Protein AF-0000000082426359 (afdb_homodimer)

InterPro domains:
  IPR003777 XdhC- CoxI [PF02625] (13-71)
  IPR027051 XdhC Rossmann domain [PF13478] (112-257)
  IPR036291 NAD(P)-binding domain superfamily [SSF51735] (111-225)
  IPR052698 Molybdenum Cofactor Utilization and Processing [PTHR30388] (1-264)

Secondary structure (DSSP, 8-state):
-HHHHHHHHHHHTT--EEEEEEEEEEES-SS-TT-EEEEETTS-EEE-SS-HHHHHHHHHHHHHHHHHT----EEEEEEE-----SSS---S----EEEEEEEEEE-PPPEEEEE--SHHHHHHHHHHHHTT-EEEEE-S-HHHHHHHHHTT-EEE--SSHHHHHHHHHTT--TT-EEEE----HHHHHHHHHHHTTS--SEEEE---HHHHHHHHHHHHHTT--GGGTTTTEESS-S-SS---SHHHHHHHHHHHHHHHHHT----TTHHHHHHHHHTT---/-HHHHHHHHHHHTT--EEEEEEEEEEES-SS-TT-EEEEETTS-EEE-SS-HHHHHHHHHHHHHHHHHT----EEEEEEE-----SSS---S----EEEEEEEEEE-PPPEEEEE--SHHHHHHHHHHHHTT-EEEEE-S-HHHHHHHHHTT-EEE--SSHHHHHHHHHTT--TT-EEEE----HHHHHHHHHHHTTS--SEEEE---HHHHHHHHHHHHHTT--GGGTTTTEESS-S-SS---SHHHHHHHHHHHHHHHHHT----HHHHHHHHHHHTT---

Radius of gyration: 28.31 Å; Cα contacts (8 Å, |Δi|>4): 1130; chains: 2; bounding box: 63×93×72 Å

Solvent-accessible surface area (backbone atoms only — not comparable to full-atom values): 29609 Å² total; per-residue (Å²): 114,67,63,58,52,53,48,50,55,43,15,75,72,63,37,38,34,32,42,36,30,29,71,40,65,39,77,67,45,90,49,57,58,72,33,49,23,35,40,36,73,87,65,51,69,44,73,59,60,56,58,68,84,64,45,48,63,54,52,52,50,51,54,48,27,53,74,59,23,30,55,50,68,46,77,46,76,48,78,43,69,70,79,72,58,89,80,67,75,84,62,82,75,67,64,39,10,31,36,32,32,39,40,39,60,44,72,34,80,31,36,35,40,29,35,16,48,46,67,46,33,48,32,32,39,52,40,33,43,61,56,62,31,44,33,33,34,30,39,55,51,63,69,47,39,47,56,41,41,75,72,73,35,49,69,40,63,34,98,38,57,69,52,17,48,54,60,68,54,56,83,46,33,53,66,22,35,36,38,38,44,54,79,48,69,66,60,39,46,56,49,48,62,55,50,67,73,43,46,40,29,33,36,27,29,75,33,56,72,66,56,38,54,51,51,52,51,50,40,46,74,71,66,53,58,66,78,74,36,61,81,27,57,33,53,40,44,37,50,93,33,70,56,84,46,39,43,47,41,28,44,24,32,53,41,37,52,48,12,46,32,40,58,61,82,76,51,68,77,41,43,45,52,56,48,32,53,68,68,66,48,82,130,114,67,65,58,52,53,49,51,55,43,16,75,72,63,38,39,33,31,43,37,30,30,70,40,68,39,78,66,44,89,50,57,58,72,33,49,24,35,38,36,76,87,66,50,71,42,73,59,58,56,56,68,84,64,45,48,65,53,53,52,50,51,52,50,27,55,73,56,24,31,56,51,67,48,76,46,76,48,80,43,68,71,77,76,59,90,81,68,75,82,61,82,75,66,65,40,10,32,34,31,31,38,40,39,61,44,71,35,79,31,36,37,39,28,34,17,49,46,68,45,31,48,31,33,37,52,41,32,44,60,55,63,32,46,34,32,33,29,40,55,52,64,70,47,39,48,55,41,42,75,73,73,36,49,69,40,64,33,98,38,57,68,53,16,48,55,58,66,52,55,82,46,33,52,66,22,35,37,38,38,43,53,80,47,69,66,60,38,46,55,49,49,62,54,50,67,72,43,46,40,28,33,37,28,30,73,34,57,73,68,56,37,52,52,50,52,52,51,40,46,74,70,66,52,58,65,78,72,36,60,80,26,56,33,53,42,44,38,49,94,34,70,56,84,46,40,43,46,41,29,45,23,32,54,41,36,52,50,12,44,32,40,59,61,81,77,49,66,77,40,43,46,53,55,47,32,53,68,68,68,48,85,129

pLDDT: mean 86.77, std 17.53, range [33.53, 98.88]

Structure (mmCIF, N/CA/C/O backbone):
data_AF-0000000082426359-model_v1
#
loop_
_entity.id
_entity.type
_entity.pdbx_description
1 polymer 'XdhC family protein'
#
loop_
_atom_site.group_PDB
_atom_site.id
_atom_site.type_symbol
_atom_site.label_atom_id
_atom_site.label_alt_id
_atom_site.label_comp_id
_atom_site.label_asym_id
_atom_site.label_entity_id
_atom_site.label_seq_id
_atom_site.pdbx_PDB_ins_code
_atom_site.Cartn_x
_atom_site.Cartn_y
_atom_site.Cartn_z
_atom_site.occupancy
_atom_site.B_iso_or_equiv
_atom_site.auth_seq_id
_atom_site.auth_comp_id
_atom_site.auth_asym_id
_atom_site.auth_atom_id
_atom_site.pdbx_PDB_model_num
ATOM 1 N N . MET A 1 1 ? -16.812 -33.188 -3.207 1 67.69 1 MET A N 1
ATOM 2 C CA . MET A 1 1 ? -16.266 -32.781 -1.914 1 67.69 1 MET A CA 1
ATOM 3 C C . MET A 1 1 ? -14.828 -33.281 -1.744 1 67.69 1 MET A C 1
ATOM 5 O O . MET A 1 1 ? -13.961 -32.531 -1.298 1 67.69 1 MET A O 1
ATOM 9 N N . GLU A 1 2 ? -14.531 -34.469 -2.344 1 85.56 2 GLU A N 1
ATOM 10 C CA . GLU A 1 2 ? -13.227 -35.094 -2.176 1 85.56 2 GLU A CA 1
ATOM 11 C C . GLU A 1 2 ? -12.148 -34.375 -2.969 1 85.56 2 GLU A C 1
ATOM 13 O O . GLU A 1 2 ? -11.039 -34.156 -2.475 1 85.56 2 GLU A O 1
ATOM 18 N N . ILE A 1 3 ? -12.531 -33.875 -4.125 1 91.94 3 ILE A N 1
ATOM 19 C CA . ILE A 1 3 ? -11.508 -33.281 -4.965 1 91.94 3 ILE A CA 1
ATOM 20 C C . ILE A 1 3 ? -11.117 -31.906 -4.387 1 91.94 3 ILE A C 1
ATOM 22 O O . ILE A 1 3 ? -9.969 -31.484 -4.512 1 91.94 3 ILE A O 1
ATOM 26 N N . LEU A 1 4 ? -12.039 -31.297 -3.74 1 91.56 4 LEU A N 1
ATOM 27 C CA . LEU A 1 4 ? -11.75 -30.016 -3.107 1 91.56 4 LEU A CA 1
ATOM 28 C C . LEU A 1 4 ? -10.773 -30.188 -1.946 1 91.56 4 LEU A C 1
ATOM 30 O O . LEU A 1 4 ? -9.844 -29.391 -1.785 1 91.56 4 LEU A O 1
ATOM 34 N N . SER A 1 5 ? -11.008 -31.188 -1.19 1 92.56 5 SER A N 1
ATOM 35 C CA . SER A 1 5 ? -10.125 -31.469 -0.062 1 92.56 5 SER A CA 1
ATOM 36 C C . SER A 1 5 ? -8.703 -31.766 -0.531 1 92.56 5 SER A C 1
ATOM 38 O O . SER A 1 5 ? -7.738 -31.266 0.059 1 92.56 5 SER A O 1
ATOM 40 N N . LYS A 1 6 ? -8.641 -32.531 -1.545 1 93.88 6 LYS A N 1
ATOM 41 C CA . LYS A 1 6 ? -7.34 -32.875 -2.111 1 93.88 6 LYS A CA 1
ATOM 42 C C . LYS A 1 6 ? -6.629 -31.609 -2.617 1 93.88 6 LYS A C 1
ATOM 44 O O . LYS A 1 6 ? -5.434 -31.438 -2.377 1 93.88 6 LYS A O 1
ATOM 49 N N . ALA A 1 7 ? -7.34 -30.797 -3.328 1 94.56 7 ALA A N 1
ATOM 50 C CA . ALA A 1 7 ? -6.77 -29.562 -3.857 1 94.56 7 ALA A CA 1
ATOM 51 C C . ALA A 1 7 ? -6.293 -28.641 -2.73 1 94.56 7 ALA A C 1
ATOM 53 O O . ALA A 1 7 ? -5.207 -28.078 -2.805 1 94.56 7 ALA A O 1
ATOM 54 N N . LEU A 1 8 ? -7.043 -28.547 -1.673 1 93.81 8 LEU A N 1
ATOM 55 C CA . LEU A 1 8 ? -6.711 -27.688 -0.547 1 93.81 8 LEU A CA 1
ATOM 56 C C . LEU A 1 8 ? -5.445 -28.156 0.155 1 93.81 8 LEU A C 1
ATOM 58 O O . LEU A 1 8 ? -4.621 -27.359 0.583 1 93.81 8 LEU A O 1
ATOM 62 N N . ASP A 1 9 ? -5.332 -29.469 0.289 1 94.38 9 ASP A N 1
ATOM 63 C CA . ASP A 1 9 ? -4.129 -30.047 0.878 1 94.38 9 ASP A CA 1
ATOM 64 C C . ASP A 1 9 ? -2.887 -29.656 0.077 1 94.38 9 ASP A C 1
ATOM 66 O O . ASP A 1 9 ? -1.86 -29.297 0.651 1 94.38 9 ASP A O 1
ATOM 70 N N . ARG A 1 10 ? -3.039 -29.75 -1.199 1 95.94 10 ARG A N 1
ATOM 71 C CA . ARG A 1 10 ? -1.912 -29.438 -2.074 1 95.94 10 ARG A CA 1
ATOM 72 C C . ARG A 1 10 ? -1.602 -27.953 -2.062 1 95.94 10 ARG A C 1
ATOM 74 O O . ARG A 1 10 ? -0.438 -27.547 -2.135 1 95.94 10 ARG A O 1
ATOM 81 N N . VAL A 1 11 ? -2.629 -27.125 -2.008 1 96.19 11 VAL A N 1
ATOM 82 C CA . VAL A 1 11 ? -2.424 -25.688 -1.878 1 96.19 11 VAL A CA 1
ATOM 83 C C . VAL A 1 11 ? -1.677 -25.375 -0.58 1 96.19 11 VAL A C 1
ATOM 85 O O . VAL A 1 11 ? -0.768 -24.547 -0.558 1 96.19 11 VAL A O 1
ATOM 88 N N . GLY A 1 12 ? -2.008 -26.062 0.453 1 93.81 12 GLY A N 1
ATOM 89 C CA . GLY A 1 12 ? -1.321 -25.906 1.727 1 93.81 12 GLY A CA 1
ATOM 90 C C . GLY A 1 12 ? 0.157 -26.25 1.648 1 93.81 12 GLY A C 1
ATOM 91 O O . GLY A 1 12 ? 0.945 -25.797 2.482 1 93.81 12 GLY A O 1
ATOM 92 N N . LYS A 1 13 ? 0.462 -27.047 0.613 1 93.56 13 LYS A N 1
ATOM 93 C CA . LYS A 1 13 ? 1.85 -27.453 0.421 1 93.56 13 LYS A CA 1
ATOM 94 C C . LYS A 1 13 ? 2.555 -26.562 -0.595 1 93.56 13 LYS A C 1
ATOM 96 O O . LYS A 1 13 ? 3.658 -26.875 -1.045 1 93.56 13 LYS A O 1
ATOM 101 N N . GLY A 1 14 ? 1.872 -25.547 -1.047 1 94.06 14 GLY A N 1
ATOM 102 C CA . GLY A 1 14 ? 2.549 -24.531 -1.842 1 94.06 14 GLY A CA 1
ATOM 103 C C . GLY A 1 14 ? 2.109 -24.516 -3.293 1 94.06 14 GLY A C 1
ATOM 104 O O . GLY A 1 14 ? 2.57 -23.688 -4.082 1 94.06 14 GLY A O 1
ATOM 105 N N . GLU A 1 15 ? 1.23 -25.438 -3.662 1 96 15 GLU A N 1
ATOM 106 C CA . GLU A 1 15 ? 0.75 -25.453 -5.043 1 96 15 GLU A CA 1
ATOM 107 C C . GLU A 1 15 ? -0.417 -24.5 -5.238 1 96 15 GLU A C 1
ATOM 109 O O . GLU A 1 15 ? -1.03 -24.047 -4.266 1 96 15 GLU A O 1
ATOM 114 N N . ILE A 1 16 ? -0.64 -24.156 -6.477 1 97.75 16 ILE A N 1
ATOM 115 C CA . ILE A 1 16 ? -1.779 -23.312 -6.828 1 97.75 16 ILE A CA 1
ATOM 116 C C . ILE A 1 16 ? -2.871 -24.172 -7.469 1 97.75 16 ILE A C 1
ATOM 118 O O . ILE A 1 16 ? -2.578 -25.062 -8.273 1 97.75 16 ILE A O 1
ATOM 122 N N . ALA A 1 17 ? -4.09 -23.922 -7.059 1 97.5 17 ALA A N 1
ATOM 123 C CA . ALA A 1 17 ? -5.238 -24.594 -7.672 1 97.5 17 ALA A CA 1
ATOM 124 C C . ALA A 1 17 ? -6.203 -23.562 -8.273 1 97.5 17 ALA A C 1
ATOM 126 O O . ALA A 1 17 ? -6.379 -22.469 -7.723 1 97.5 17 ALA A O 1
ATOM 127 N N . ALA A 1 18 ? -6.781 -23.922 -9.367 1 97.5 18 ALA A N 1
ATOM 128 C CA . ALA A 1 18 ? -7.859 -23.125 -9.953 1 97.5 18 ALA A CA 1
ATOM 129 C C . ALA A 1 18 ? -9.188 -23.875 -9.898 1 97.5 18 ALA A C 1
ATOM 131 O O . ALA A 1 18 ? -9.289 -25 -10.414 1 97.5 18 ALA A O 1
ATOM 132 N N . LEU A 1 19 ? -10.148 -23.297 -9.242 1 94.88 19 LEU A N 1
ATOM 133 C CA . LEU A 1 19 ? -11.516 -23.797 -9.273 1 94.88 19 LEU A CA 1
ATOM 134 C C . LEU A 1 19 ? -12.25 -23.312 -10.523 1 94.88 19 LEU A C 1
ATOM 136 O O . LEU A 1 19 ? -12.375 -22.109 -10.75 1 94.88 19 LEU A O 1
ATOM 140 N N . CYS A 1 20 ? -12.664 -24.203 -11.32 1 94.69 20 CYS A N 1
ATOM 141 C CA . CYS A 1 20 ? -13.453 -23.922 -12.516 1 94.69 20 CYS A CA 1
ATOM 142 C C . CYS A 1 20 ? -14.891 -24.375 -12.344 1 94.69 20 CYS A C 1
ATOM 144 O O . CYS A 1 20 ? -15.18 -25.578 -12.406 1 94.69 20 CYS A O 1
ATOM 146 N N . ILE A 1 21 ? -15.781 -23.438 -12.172 1 92.69 21 ILE A N 1
ATOM 147 C CA . ILE A 1 21 ? -17.156 -23.719 -11.805 1 92.69 21 ILE A CA 1
ATOM 148 C C . ILE A 1 21 ? -18.109 -23.25 -12.906 1 92.69 21 ILE A C 1
ATOM 150 O O . ILE A 1 21 ? -18.047 -22.094 -13.336 1 92.69 21 ILE A O 1
ATOM 154 N N . VAL A 1 22 ? -18.953 -24.141 -13.391 1 89.94 22 VAL A N 1
ATOM 155 C CA . VAL A 1 22 ? -20.016 -23.719 -14.305 1 89.94 22 VAL A CA 1
ATOM 156 C C . VAL A 1 22 ? -21.047 -22.875 -13.539 1 89.94 22 VAL A C 1
ATOM 158 O O . VAL A 1 22 ? -21.641 -23.359 -12.578 1 89.94 22 VAL A O 1
ATOM 161 N N . ILE A 1 23 ? -21.25 -21.641 -13.984 1 91.19 23 ILE A N 1
ATOM 162 C CA . ILE A 1 23 ? -22.125 -20.766 -13.203 1 91.19 23 ILE A CA 1
ATOM 163 C C . ILE A 1 23 ? -23.391 -20.469 -13.984 1 91.19 23 ILE A C 1
ATOM 165 O O . ILE A 1 23 ? -24.375 -19.984 -13.422 1 91.19 23 ILE A O 1
ATOM 169 N N . ASP A 1 24 ? -23.344 -20.656 -15.273 1 87.75 24 ASP A N 1
ATOM 170 C CA . ASP A 1 24 ? -24.5 -20.406 -16.125 1 87.75 24 ASP A CA 1
ATOM 171 C C . ASP A 1 24 ? -24.516 -21.344 -17.328 1 87.75 24 ASP A C 1
ATOM 173 O O . ASP A 1 24 ? -23.469 -21.812 -17.766 1 87.75 24 ASP A O 1
ATOM 177 N N . LYS A 1 25 ? -25.766 -21.656 -17.812 1 87.38 25 LYS A N 1
ATOM 178 C CA . LYS A 1 25 ? -25.953 -22.547 -18.953 1 87.38 25 LYS A CA 1
ATOM 179 C C . LYS A 1 25 ? -27.156 -22.094 -19.797 1 87.38 25 LYS A C 1
ATOM 181 O O . LYS A 1 25 ? -28.188 -21.734 -19.266 1 87.38 25 LYS A O 1
ATOM 186 N N . VAL A 1 26 ? -26.859 -22.016 -21 1 83.94 26 VAL A N 1
ATOM 187 C CA . VAL A 1 26 ? -27.938 -21.75 -21.938 1 83.94 26 VAL A CA 1
ATOM 188 C C . VAL A 1 26 ? -28.016 -22.875 -22.969 1 83.94 26 VAL A C 1
ATOM 190 O O . VAL A 1 26 ? -26.984 -23.297 -23.516 1 83.94 26 VAL A O 1
ATOM 193 N N . GLY A 1 27 ? -29.219 -23.375 -23.297 1 83.31 27 GLY A N 1
ATOM 194 C CA . GLY A 1 27 ? -29.406 -24.406 -24.312 1 83.31 27 GLY A CA 1
ATOM 195 C C . GLY A 1 27 ? -28.922 -25.781 -23.859 1 83.31 27 GLY A C 1
ATOM 196 O O . GLY A 1 27 ? -29.078 -26.156 -22.703 1 83.31 27 GLY A O 1
ATOM 197 N N . SER A 1 28 ? -28.391 -26.656 -24.844 1 76.81 28 SER A N 1
ATOM 198 C CA . SER A 1 28 ? -28.078 -28.062 -24.578 1 76.81 28 SER A CA 1
ATOM 199 C C . SER A 1 28 ? -26.625 -28.219 -24.141 1 76.81 28 SER A C 1
ATOM 201 O O . SER A 1 28 ? -25.922 -29.125 -24.609 1 76.81 28 SER A O 1
ATOM 203 N N . ALA A 1 29 ? -26.172 -27.5 -23.172 1 70.88 29 ALA A N 1
ATOM 204 C CA . ALA A 1 29 ? -24.797 -27.656 -22.703 1 70.88 29 ALA A CA 1
ATOM 205 C C . ALA A 1 29 ? -24.656 -28.875 -21.812 1 70.88 29 ALA A C 1
ATOM 207 O O . ALA A 1 29 ? -25.609 -29.266 -21.109 1 70.88 29 ALA A O 1
ATOM 208 N N . PRO A 1 30 ? -23.5 -29.484 -21.875 1 74.62 30 PRO A N 1
ATOM 209 C CA . PRO A 1 30 ? -23.297 -30.828 -21.312 1 74.62 30 PRO A CA 1
ATOM 210 C C . PRO A 1 30 ? -23.453 -30.859 -19.797 1 74.62 30 PRO A C 1
ATOM 212 O O . PRO A 1 30 ? -23.766 -31.922 -19.234 1 74.62 30 PRO A O 1
ATOM 215 N N . ARG A 1 31 ? -23.125 -29.812 -19.062 1 81.88 31 ARG A N 1
ATOM 216 C CA . ARG A 1 31 ? -23.141 -29.859 -17.594 1 81.88 31 ARG A CA 1
ATOM 217 C C . ARG A 1 31 ? -23.938 -28.688 -17.031 1 81.88 31 ARG A C 1
ATOM 219 O O . ARG A 1 31 ? -24.062 -27.641 -17.672 1 81.88 31 ARG A O 1
ATOM 226 N N . ASP A 1 32 ? -24.391 -28.938 -15.844 1 86.38 32 ASP A N 1
ATOM 227 C CA . ASP A 1 32 ? -25.25 -27.938 -15.195 1 86.38 32 ASP A CA 1
ATOM 228 C C . ASP A 1 32 ? -24.438 -27 -14.32 1 86.38 32 ASP A C 1
ATOM 230 O O . ASP A 1 32 ? -23.328 -27.344 -13.883 1 86.38 32 ASP A O 1
ATOM 234 N N . PRO A 1 33 ? -25.016 -25.812 -14.117 1 88.25 33 PRO A N 1
ATOM 235 C CA . PRO A 1 33 ? -24.391 -24.922 -13.141 1 88.25 33 PRO A CA 1
ATOM 236 C C . PRO A 1 33 ? -24.109 -25.609 -11.812 1 88.25 33 PRO A C 1
ATOM 238 O O . PRO A 1 33 ? -24.922 -26.406 -11.336 1 88.25 33 PRO A O 1
ATOM 241 N N . GLY A 1 34 ? -22.953 -25.359 -11.25 1 88.94 34 GLY A N 1
ATOM 242 C CA . GLY A 1 34 ? -22.531 -26 -10.016 1 88.94 34 GLY A CA 1
ATOM 243 C C . GLY A 1 34 ? -21.469 -27.062 -10.242 1 88.94 34 GLY A C 1
ATOM 244 O O . GLY A 1 34 ? -20.781 -27.484 -9.297 1 88.94 34 GLY A O 1
ATOM 245 N N . SER A 1 35 ? -21.422 -27.547 -11.508 1 90.06 35 SER A N 1
ATOM 246 C CA . SER A 1 35 ? -20.359 -28.5 -11.82 1 90.06 35 SER A CA 1
ATOM 247 C C . SER A 1 35 ? -18.984 -27.875 -11.609 1 90.06 35 SER A C 1
ATOM 249 O O . SER A 1 35 ? -18.781 -26.688 -11.875 1 90.06 35 SER A O 1
ATOM 251 N N . LEU A 1 36 ? -18 -28.75 -11.125 1 92.38 36 LEU A N 1
ATOM 252 C CA . LEU A 1 36 ? -16.703 -28.234 -10.695 1 92.38 36 LEU A CA 1
ATOM 253 C C . LEU A 1 36 ? -15.57 -29.078 -11.281 1 92.38 36 LEU A C 1
ATOM 255 O O . LEU A 1 36 ? -15.633 -30.312 -11.281 1 92.38 36 LEU A O 1
ATOM 259 N N . MET A 1 37 ? -14.625 -28.375 -11.867 1 94.81 37 MET A N 1
ATOM 260 C CA . MET A 1 37 ? -13.312 -28.906 -12.234 1 94.81 37 MET A CA 1
ATOM 261 C C . MET A 1 37 ? -12.195 -28.125 -11.57 1 94.81 37 MET A C 1
ATOM 263 O O . MET A 1 37 ? -12.289 -26.891 -11.43 1 94.81 37 MET A O 1
ATOM 267 N N . ILE A 1 38 ? -11.172 -28.844 -11.117 1 96.56 38 ILE A N 1
ATOM 268 C CA . ILE A 1 38 ? -10.008 -28.188 -10.516 1 96.56 38 ILE A CA 1
ATOM 269 C C . ILE A 1 38 ? -8.789 -28.406 -11.406 1 96.56 38 ILE A C 1
ATOM 271 O O . ILE A 1 38 ? -8.539 -29.516 -11.883 1 96.56 38 ILE A O 1
ATOM 275 N N . VAL A 1 39 ? -8.141 -27.375 -11.742 1 97.5 39 VAL A N 1
ATOM 276 C CA . VAL A 1 39 ? -6.875 -27.438 -12.461 1 97.5 39 VAL A CA 1
ATOM 277 C C . VAL A 1 39 ? -5.73 -27.031 -11.539 1 97.5 39 VAL A C 1
ATOM 279 O O . VAL A 1 39 ? -5.723 -25.922 -11 1 97.5 39 VAL A O 1
ATOM 282 N N . MET A 1 40 ? -4.773 -27.875 -11.328 1 97.38 40 MET A N 1
ATOM 283 C CA . MET A 1 40 ? -3.611 -27.594 -10.492 1 97.38 40 MET A CA 1
ATOM 284 C C . MET A 1 40 ? -2.529 -26.859 -11.281 1 97.38 40 MET A C 1
ATOM 286 O O . MET A 1 40 ? -2.564 -26.844 -12.516 1 97.38 40 MET A O 1
ATOM 290 N N . SER A 1 41 ? -1.558 -26.328 -10.539 1 96.25 41 SER A N 1
ATOM 291 C CA . SER A 1 41 ? -0.511 -25.531 -11.164 1 96.25 41 SER A CA 1
ATOM 292 C C . SER A 1 41 ? 0.369 -26.375 -12.07 1 96.25 41 SER A C 1
ATOM 294 O O . SER A 1 41 ? 1.028 -25.844 -12.969 1 96.25 41 SER A O 1
ATOM 296 N N . ASN A 1 42 ? 0.383 -27.719 -11.914 1 94.44 42 ASN A N 1
ATOM 297 C CA . ASN A 1 42 ? 1.167 -28.594 -12.781 1 94.44 42 ASN A CA 1
ATOM 298 C C . ASN A 1 42 ? 0.36 -29.047 -13.992 1 94.44 42 ASN A C 1
ATOM 300 O O . ASN A 1 42 ? 0.836 -29.859 -14.789 1 94.44 42 ASN A O 1
ATOM 304 N N . GLY A 1 43 ? -0.886 -28.609 -14.062 1 94.25 43 GLY A N 1
ATOM 305 C CA . GLY A 1 43 ? -1.726 -28.953 -15.195 1 94.25 43 GLY A CA 1
ATOM 306 C C . GLY A 1 43 ? -2.664 -30.109 -14.922 1 94.25 43 GLY A C 1
ATOM 307 O O . GLY A 1 43 ? -3.555 -30.406 -15.719 1 94.25 43 GLY A O 1
ATOM 308 N N . GLU A 1 44 ? -2.451 -30.766 -13.828 1 95.75 44 GLU A N 1
ATOM 309 C CA . GLU A 1 44 ? -3.326 -31.875 -13.453 1 95.75 44 GLU A CA 1
ATOM 310 C C . GLU A 1 44 ? -4.766 -31.406 -13.273 1 95.75 44 GLU A C 1
ATOM 312 O O . GLU A 1 44 ? -5.008 -30.344 -12.695 1 95.75 44 GLU A O 1
ATOM 317 N N . LYS A 1 45 ? -5.688 -32.188 -13.773 1 95.75 45 LYS A N 1
ATOM 318 C CA . LYS A 1 45 ? -7.113 -31.906 -13.641 1 95.75 45 LYS A CA 1
ATOM 319 C C . LYS A 1 45 ? -7.789 -32.875 -12.68 1 95.75 45 LYS A C 1
ATOM 321 O O . LYS A 1 45 ? -7.477 -34.062 -12.672 1 95.75 45 LYS A O 1
ATOM 326 N N . MET A 1 46 ? -8.586 -32.375 -11.891 1 95.31 46 MET A N 1
ATOM 327 C CA . MET A 1 46 ? -9.461 -33.156 -11.039 1 95.31 46 MET A CA 1
ATOM 328 C C . MET A 1 46 ? -10.922 -32.781 -11.258 1 95.31 46 MET A C 1
ATOM 330 O O . MET A 1 46 ? -11.281 -31.609 -11.18 1 95.31 46 MET A O 1
ATOM 334 N N . GLY A 1 47 ? -11.703 -33.781 -11.453 1 92.75 47 GLY A N 1
ATOM 335 C CA . GLY A 1 47 ? -13.094 -33.531 -11.797 1 92.75 47 GLY A CA 1
ATOM 336 C C . GLY A 1 47 ? -13.273 -33.125 -13.25 1 92.75 47 GLY A C 1
ATOM 337 O O . GLY A 1 47 ? -12.305 -33.062 -14.008 1 92.75 47 GLY A O 1
ATOM 338 N N . SER A 1 48 ? -14.617 -33.031 -13.656 1 92.38 48 SER A N 1
ATOM 339 C CA . SER A 1 48 ? -14.93 -32.719 -15.039 1 92.38 48 SER A CA 1
ATOM 340 C C . SER A 1 48 ? -16.203 -31.875 -15.148 1 92.38 48 SER A C 1
ATOM 342 O O . SER A 1 48 ? -17.141 -32.062 -14.375 1 92.38 48 SER A O 1
ATOM 344 N N . ILE A 1 49 ? -16.094 -30.953 -16.031 1 89.69 49 ILE A N 1
ATOM 345 C CA . ILE A 1 49 ? -17.297 -30.141 -16.266 1 89.69 49 ILE A CA 1
ATOM 346 C C . ILE A 1 49 ? -17.766 -30.312 -17.719 1 89.69 49 ILE A C 1
ATOM 348 O O . ILE A 1 49 ? -18.594 -29.547 -18.203 1 89.69 49 ILE A O 1
ATOM 352 N N . GLY A 1 50 ? -17.094 -31.219 -18.328 1 83.75 50 GLY A N 1
ATOM 353 C CA . GLY A 1 50 ? -17.406 -31.531 -19.719 1 83.75 50 GLY A CA 1
ATOM 354 C C . GLY A 1 50 ? -16.312 -32.312 -20.406 1 83.75 50 GLY A C 1
ATOM 355 O O . GLY A 1 50 ? -15.398 -32.844 -19.75 1 83.75 50 GLY A O 1
ATOM 356 N N . GLY A 1 51 ? -16.469 -32.625 -21.75 1 82.12 51 GLY A N 1
ATOM 357 C CA . GLY A 1 51 ? -15.461 -33.344 -22.531 1 82.12 51 GLY A CA 1
ATOM 358 C C . GLY A 1 51 ? -14.266 -32.469 -22.875 1 82.12 51 GLY A C 1
ATOM 359 O O . GLY A 1 51 ? -14.195 -31.297 -22.469 1 82.12 51 GLY A O 1
ATOM 360 N N . TYR A 1 52 ? -13.25 -33.031 -23.422 1 78.94 52 TYR A N 1
ATOM 361 C CA . TYR A 1 52 ? -11.953 -32.406 -23.734 1 78.94 52 TYR A CA 1
ATOM 362 C C . TYR A 1 52 ? -12.133 -31.094 -24.453 1 78.94 52 TYR A C 1
ATOM 364 O O . TYR A 1 52 ? -11.508 -30.094 -24.094 1 78.94 52 TYR A O 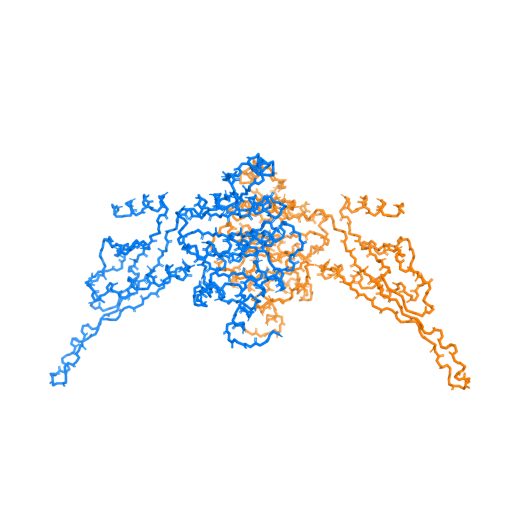1
ATOM 372 N N . GLU A 1 53 ? -13.016 -31 -25.406 1 82.31 53 GLU A N 1
ATOM 373 C CA . GLU A 1 53 ? -13.211 -29.797 -26.219 1 82.31 53 GLU A CA 1
ATOM 374 C C . GLU A 1 53 ? -13.703 -28.625 -25.359 1 82.31 53 GLU A C 1
ATOM 376 O O . GLU A 1 53 ? -13.375 -27.469 -25.641 1 82.31 53 GLU A O 1
ATOM 381 N N . THR A 1 54 ? -14.43 -28.969 -24.375 1 84.75 54 THR A N 1
ATOM 382 C CA . THR A 1 54 ? -14.992 -27.969 -23.469 1 84.75 54 THR A CA 1
ATOM 383 C C . THR A 1 54 ? -13.938 -27.5 -22.453 1 84.75 54 THR A C 1
ATOM 385 O O . THR A 1 54 ? -13.867 -26.312 -22.141 1 84.75 54 THR A O 1
ATOM 388 N N . GLU A 1 55 ? -13.078 -28.406 -22.031 1 93.06 55 GLU A N 1
ATOM 389 C CA . GLU A 1 55 ? -12.211 -28.156 -20.875 1 93.06 55 GLU A CA 1
ATOM 390 C C . GLU A 1 55 ? -10.875 -27.578 -21.312 1 93.06 55 GLU A C 1
ATOM 392 O O . GLU A 1 55 ? -10.242 -26.812 -20.578 1 93.06 55 GLU A O 1
ATOM 397 N N . GLU A 1 56 ? -10.469 -27.797 -22.547 1 93.25 56 GLU A N 1
ATOM 398 C CA . GLU A 1 56 ? -9.148 -27.391 -23.031 1 93.25 56 GLU A CA 1
ATOM 399 C C . GLU A 1 56 ? -8.984 -25.875 -22.969 1 93.25 56 GLU A C 1
ATOM 401 O O . GLU A 1 56 ? -7.996 -25.375 -22.422 1 93.25 56 GLU A O 1
ATOM 406 N N . PRO A 1 57 ? -9.984 -25.125 -23.469 1 93.44 57 PRO A N 1
ATOM 407 C CA . PRO A 1 57 ? -9.836 -23.672 -23.391 1 93.44 57 PRO A CA 1
ATOM 408 C C . PRO A 1 57 ? -9.742 -23.172 -21.938 1 93.44 57 PRO A C 1
ATOM 410 O O . PRO A 1 57 ? -9.062 -22.172 -21.672 1 93.44 57 PRO A O 1
ATOM 413 N N . ILE A 1 58 ? -10.359 -23.812 -21.062 1 94.06 58 ILE A N 1
ATOM 414 C CA . ILE A 1 58 ? -10.367 -23.422 -19.656 1 94.06 58 ILE A CA 1
ATOM 415 C C . ILE A 1 58 ? -9 -23.703 -19.047 1 94.06 58 ILE A C 1
ATOM 417 O O . ILE A 1 58 ? -8.422 -22.844 -18.359 1 94.06 58 ILE A O 1
ATOM 421 N N . VAL A 1 59 ? -8.5 -24.875 -19.312 1 96.38 59 VAL A N 1
ATOM 422 C CA . VAL A 1 59 ? -7.18 -25.25 -18.812 1 96.38 59 VAL A CA 1
ATOM 423 C C . VAL A 1 59 ? -6.125 -24.297 -19.359 1 96.38 59 VAL A C 1
ATOM 425 O O . VAL A 1 59 ? -5.254 -23.828 -18.625 1 96.38 59 VAL A O 1
ATOM 428 N N . ASN A 1 60 ? -6.262 -23.969 -20.625 1 96 60 ASN A N 1
ATOM 429 C CA . ASN A 1 60 ? -5.324 -23.031 -21.234 1 96 60 ASN A CA 1
ATOM 430 C C . ASN A 1 60 ? -5.383 -21.656 -20.562 1 96 60 ASN A C 1
ATOM 432 O O . ASN A 1 60 ? -4.344 -21.031 -20.344 1 96 60 ASN A O 1
ATOM 436 N N . ALA A 1 61 ? -6.531 -21.25 -20.234 1 95.12 61 ALA A N 1
ATOM 437 C CA . ALA A 1 61 ? -6.699 -19.969 -19.562 1 95.12 61 ALA A CA 1
ATOM 438 C C . ALA A 1 61 ? -6.047 -19.984 -18.188 1 95.12 61 ALA A C 1
ATOM 440 O O . ALA A 1 61 ? -5.406 -19.016 -17.781 1 95.12 61 ALA A O 1
ATOM 441 N N . VAL A 1 62 ? -6.203 -21.062 -17.5 1 96.62 62 VAL A N 1
ATOM 442 C CA . VAL A 1 62 ? -5.617 -21.219 -16.172 1 96.62 62 VAL A CA 1
ATOM 443 C C . VAL A 1 62 ? -4.094 -21.188 -16.281 1 96.62 62 VAL A C 1
ATOM 445 O O . VAL A 1 62 ? -3.434 -20.453 -15.531 1 96.62 62 VAL A O 1
ATOM 448 N N . MET A 1 63 ? -3.598 -21.922 -17.219 1 96.31 63 MET A N 1
ATOM 449 C CA . MET A 1 63 ? -2.148 -22 -17.375 1 96.31 63 MET A CA 1
ATOM 450 C C . MET A 1 63 ? -1.571 -20.641 -17.781 1 96.31 63 MET A C 1
ATOM 452 O O . MET A 1 63 ? -0.473 -20.281 -17.359 1 96.31 63 MET A O 1
ATOM 456 N N . ASP A 1 64 ? -2.316 -19.922 -18.578 1 94.56 64 ASP A N 1
ATOM 457 C CA . ASP A 1 64 ? -1.891 -18.578 -18.969 1 94.56 64 ASP A CA 1
ATOM 458 C C . ASP A 1 64 ? -1.805 -17.656 -17.75 1 94.56 64 ASP A C 1
ATOM 460 O O . ASP A 1 64 ? -0.851 -16.891 -17.625 1 94.56 64 ASP A O 1
ATOM 464 N N . SER A 1 65 ? -2.795 -17.719 -16.906 1 94.5 65 SER A N 1
ATOM 465 C CA . SER A 1 65 ? -2.783 -16.922 -15.68 1 94.5 65 SER A CA 1
ATOM 466 C C . SER A 1 65 ? -1.585 -17.281 -14.797 1 94.5 65 SER A C 1
ATOM 468 O O . SER A 1 65 ? -0.948 -16.391 -14.227 1 94.5 65 SER A O 1
ATOM 470 N N . LEU A 1 66 ? -1.287 -18.547 -14.742 1 94.81 66 LEU A N 1
ATOM 471 C CA . LEU A 1 66 ? -0.155 -19.016 -13.953 1 94.81 66 LEU A CA 1
ATOM 472 C C . LEU A 1 66 ? 1.159 -18.484 -14.508 1 94.81 66 LEU A C 1
ATOM 474 O O . LEU A 1 66 ? 2.023 -18.047 -13.742 1 94.81 66 LEU A O 1
ATOM 478 N N . ARG A 1 67 ? 1.22 -18.484 -15.781 1 92 67 ARG A N 1
ATOM 479 C CA . ARG A 1 67 ? 2.424 -17.984 -16.438 1 92 67 ARG A CA 1
ATOM 480 C C . ARG A 1 67 ? 2.605 -16.484 -16.188 1 92 67 ARG A C 1
ATOM 482 O O . ARG A 1 67 ? 3.727 -16.016 -15.984 1 92 67 ARG A O 1
ATOM 489 N N . ARG A 1 68 ? 1.539 -15.812 -16.141 1 90.69 68 ARG A N 1
ATOM 490 C CA . ARG A 1 68 ? 1.587 -14.359 -16 1 90.69 68 ARG A CA 1
ATOM 491 C C . ARG A 1 68 ? 1.645 -13.961 -14.531 1 90.69 68 ARG A C 1
ATOM 493 O O . ARG A 1 68 ? 1.944 -12.812 -14.211 1 90.69 68 ARG A O 1
ATOM 500 N N . GLY A 1 69 ? 1.37 -14.867 -13.711 1 93.06 69 GLY A N 1
ATOM 501 C CA . GLY A 1 69 ? 1.304 -14.547 -12.297 1 93.06 69 GLY A CA 1
ATOM 502 C C . GLY A 1 69 ? 0.129 -13.656 -11.945 1 93.06 69 GLY A C 1
ATOM 503 O O . GLY A 1 69 ? 0.25 -12.766 -11.094 1 93.06 69 GLY A O 1
ATOM 504 N N . GLU A 1 70 ? -0.989 -13.797 -12.617 1 92.81 70 GLU A N 1
ATOM 505 C CA . GLU A 1 70 ? -2.213 -13.031 -12.398 1 92.81 70 GLU A CA 1
ATOM 506 C C . GLU A 1 70 ? -3.363 -13.938 -11.977 1 92.81 70 GLU A C 1
ATOM 508 O O . GLU A 1 70 ? -3.734 -14.859 -12.703 1 92.81 70 GLU A O 1
ATOM 513 N N . TYR A 1 71 ? -4 -13.625 -10.852 1 95 71 TYR A N 1
ATOM 514 C CA . TYR A 1 71 ? -4.859 -14.633 -10.234 1 95 71 TYR A CA 1
ATOM 515 C C . TYR A 1 71 ? -6.23 -14.055 -9.906 1 95 71 TYR A C 1
ATOM 517 O O . TYR A 1 71 ? -6.957 -14.602 -9.078 1 95 71 TYR A O 1
ATOM 525 N N . ALA A 1 72 ? -6.566 -12.914 -10.508 1 91.38 72 ALA A N 1
ATOM 526 C CA . ALA A 1 72 ? -7.926 -12.398 -10.352 1 91.38 72 ALA A CA 1
ATOM 527 C C . ALA A 1 72 ? -8.953 -13.375 -10.922 1 91.38 72 ALA A C 1
ATOM 529 O O . ALA A 1 72 ? -8.711 -14 -11.953 1 91.38 72 ALA A O 1
ATOM 530 N N . PRO A 1 73 ? -10.078 -13.5 -10.258 1 91.56 73 PRO A N 1
ATOM 531 C CA . PRO A 1 73 ? -11.125 -14.344 -10.836 1 91.56 73 PRO A CA 1
ATOM 532 C C . PRO A 1 73 ? -11.555 -13.883 -12.234 1 91.56 73 PRO A C 1
ATOM 534 O O . PRO A 1 73 ? -11.555 -12.68 -12.516 1 91.56 73 PRO A O 1
ATOM 537 N N . ARG A 1 74 ? -11.93 -14.859 -13.023 1 90.56 74 ARG A N 1
ATOM 538 C CA . ARG A 1 74 ? -12.367 -14.5 -14.367 1 90.56 74 ARG A CA 1
ATOM 539 C C . ARG A 1 74 ? -13.469 -15.438 -14.852 1 90.56 74 ARG A C 1
ATOM 541 O O . ARG A 1 74 ? -13.57 -16.578 -14.391 1 90.56 74 ARG A O 1
ATOM 548 N N . ARG A 1 75 ? -14.242 -14.914 -15.789 1 91.75 75 ARG A N 1
ATOM 549 C CA . ARG A 1 75 ? -15.297 -15.688 -16.438 1 91.75 75 ARG A CA 1
ATOM 550 C C . ARG A 1 75 ? -14.914 -16.031 -17.875 1 91.75 75 ARG A C 1
ATOM 552 O O . ARG A 1 75 ? -14.328 -15.203 -18.578 1 91.75 75 ARG A O 1
ATOM 559 N N . ILE A 1 76 ? -15.266 -17.234 -18.266 1 91.81 76 ILE A N 1
ATOM 560 C CA . ILE A 1 76 ? -15.086 -17.672 -19.641 1 91.81 76 ILE A CA 1
ATOM 561 C C . ILE A 1 76 ? -16.375 -18.297 -20.172 1 91.81 76 ILE A C 1
ATOM 563 O O . ILE A 1 76 ? -17.031 -19.078 -19.469 1 91.81 76 ILE A O 1
ATOM 567 N N . THR A 1 77 ? -16.781 -17.844 -21.297 1 90.5 77 THR A N 1
ATOM 568 C CA . THR A 1 77 ? -17.953 -18.422 -21.938 1 90.5 77 THR A CA 1
ATOM 569 C C . THR A 1 77 ? -17.531 -19.375 -23.062 1 90.5 77 THR A C 1
ATOM 571 O O . THR A 1 77 ? -16.719 -19.031 -23.906 1 90.5 77 THR A O 1
ATOM 574 N N . ILE A 1 78 ? -18.062 -20.594 -23 1 87.56 78 ILE A N 1
ATOM 575 C CA . ILE A 1 78 ? -17.781 -21.609 -24 1 87.56 78 ILE A CA 1
ATOM 576 C C . ILE A 1 78 ? -19.047 -21.875 -24.812 1 87.56 78 ILE A C 1
ATOM 578 O O . ILE A 1 78 ? -20.109 -22.188 -24.25 1 87.56 78 ILE A O 1
ATOM 582 N N . ASN A 1 79 ? -18.953 -21.766 -26.094 1 85.44 79 ASN A N 1
ATOM 583 C CA . ASN A 1 79 ? -20.062 -22.016 -27 1 85.44 79 ASN A CA 1
ATOM 584 C C . ASN A 1 79 ? -19.984 -23.406 -27.625 1 85.44 79 ASN A C 1
ATOM 586 O O . ASN A 1 79 ? -18.906 -23.891 -27.953 1 85.44 79 ASN A O 1
ATOM 590 N N . PHE A 1 80 ? -21.266 -23.984 -27.531 1 74.5 80 PHE A N 1
ATOM 591 C CA . PHE A 1 80 ? -21.406 -25.312 -28.125 1 74.5 80 PHE A CA 1
ATOM 592 C C . PHE A 1 80 ? -22.281 -25.25 -29.375 1 74.5 80 PHE A C 1
ATOM 594 O O . PHE A 1 80 ? -23.391 -24.719 -29.344 1 74.5 80 PHE A O 1
ATOM 601 N N . GLY A 1 81 ? -21.938 -25.016 -30.688 1 64.19 81 GLY A N 1
ATOM 602 C CA . GLY A 1 81 ? -22.688 -25.016 -31.938 1 64.19 81 GLY A CA 1
ATOM 603 C C . GLY A 1 81 ? -22.141 -25.969 -32.969 1 64.19 81 GLY A C 1
ATOM 604 O O . GLY A 1 81 ? -21 -26.422 -32.844 1 64.19 81 GLY A O 1
ATOM 605 N N . ALA A 1 82 ? -23.219 -26.422 -33.844 1 49.62 82 ALA A N 1
ATOM 606 C CA . ALA A 1 82 ? -23.406 -27.312 -35 1 49.62 82 ALA A CA 1
ATOM 607 C C . ALA A 1 82 ? -22.406 -27 -36.094 1 49.62 82 ALA A C 1
ATOM 609 O O . ALA A 1 82 ? -22.328 -25.859 -36.562 1 49.62 82 ALA A O 1
ATOM 610 N N . LYS A 1 83 ? -21.438 -27.625 -36.281 1 48.38 83 LYS A N 1
ATOM 611 C CA . LYS A 1 83 ? -20.953 -27.594 -37.656 1 48.38 83 LYS A CA 1
ATOM 612 C C . LYS A 1 83 ? -22.094 -27.719 -38.656 1 48.38 83 LYS A C 1
ATOM 614 O O . LYS A 1 83 ? -22.797 -28.734 -38.656 1 48.38 83 LYS A O 1
ATOM 619 N N . ALA A 1 84 ? -22.781 -26.578 -39.031 1 38.06 84 ALA A N 1
ATOM 620 C CA . ALA A 1 84 ? -23.594 -26.688 -40.25 1 38.06 84 ALA A CA 1
ATOM 621 C C . ALA A 1 84 ? -22.797 -27.344 -41.375 1 38.06 84 ALA A C 1
ATOM 623 O O . ALA A 1 84 ? -21.75 -26.844 -41.781 1 38.06 84 ALA A O 1
ATOM 624 N N . SER A 1 85 ? -22.719 -28.609 -41.406 1 37.56 85 SER A N 1
ATOM 625 C CA . SER A 1 85 ? -22.375 -29.078 -42.719 1 37.56 85 SER A CA 1
ATOM 626 C C . SER A 1 85 ? -23.031 -28.234 -43.812 1 37.56 85 SER A C 1
ATOM 628 O O . SER A 1 85 ? -24.094 -27.672 -43.594 1 37.56 85 SER A O 1
ATOM 630 N N . GLU A 1 86 ? -22.344 -27.812 -44.938 1 39.03 86 GLU A N 1
ATOM 631 C CA . GLU A 1 86 ? -22.922 -27.203 -46.125 1 39.03 86 GLU A CA 1
ATOM 632 C C . GLU A 1 86 ? -24.359 -27.641 -46.344 1 39.03 86 GLU A C 1
ATOM 634 O O . GLU A 1 86 ? -25.203 -26.828 -46.719 1 39.03 86 GLU A O 1
ATOM 639 N N . GLY A 1 87 ? -24.609 -28.953 -46.875 1 38.34 87 GLY A N 1
ATOM 640 C CA . GLY A 1 87 ? -25.812 -29.469 -47.531 1 38.34 87 GLY A CA 1
ATOM 641 C C . GLY A 1 87 ? -26.969 -29.703 -46.562 1 38.34 87 GLY A C 1
ATOM 642 O O . GLY A 1 87 ? -28.047 -30.109 -46.969 1 38.34 87 GLY A O 1
ATOM 643 N N . GLU A 1 88 ? -26.734 -30.359 -45.438 1 37.12 88 GLU A N 1
ATOM 644 C CA . GLU A 1 88 ? -27.953 -30.844 -44.781 1 37.12 88 GLU A CA 1
ATOM 645 C C . GLU A 1 88 ? -28.797 -29.688 -44.25 1 37.12 88 GLU A C 1
ATOM 647 O O . GLU A 1 88 ? -28.25 -28.641 -43.875 1 37.12 88 GLU A O 1
ATOM 652 N N . VAL A 1 89 ? -30.188 -29.781 -44.469 1 37.5 89 VAL A N 1
ATOM 653 C CA . VAL A 1 89 ? -31.375 -29.062 -44.062 1 37.5 89 VAL A CA 1
ATOM 654 C C . VAL A 1 89 ? -31.203 -28.531 -42.625 1 37.5 89 VAL A C 1
ATOM 656 O O . VAL A 1 89 ? -30.672 -29.219 -41.781 1 37.5 89 VAL A O 1
ATOM 659 N N . ASP A 1 90 ? -31.25 -27.172 -42.5 1 38.16 90 ASP A N 1
ATOM 660 C CA . ASP A 1 90 ? -31.484 -26.359 -41.312 1 38.16 90 ASP A CA 1
ATOM 661 C C . ASP A 1 90 ? -32.375 -27.094 -40.312 1 38.16 90 ASP A C 1
ATOM 663 O O . ASP A 1 90 ? -33.594 -27 -40.344 1 38.16 90 ASP A O 1
ATOM 667 N N . THR A 1 91 ? -32.281 -28.5 -40.25 1 38.81 91 THR A N 1
ATOM 668 C CA . THR A 1 91 ? -33.219 -28.891 -39.188 1 38.81 91 THR A CA 1
ATOM 669 C C . THR A 1 91 ? -32.938 -28.109 -37.906 1 38.81 91 THR A C 1
ATOM 671 O O . THR A 1 91 ? -31.812 -27.672 -37.656 1 38.81 91 THR A O 1
ATOM 674 N N . GLY A 1 92 ? -33.875 -27.391 -37.375 1 40.69 92 GLY A N 1
ATOM 675 C CA . GLY A 1 92 ? -34.219 -26.578 -36.219 1 40.69 92 GLY A CA 1
ATOM 676 C C . GLY A 1 92 ? -33.375 -26.844 -35 1 40.69 92 GLY A C 1
ATOM 677 O O . GLY A 1 92 ? -33.531 -26.203 -33.969 1 40.69 92 GLY A O 1
ATOM 678 N N . HIS A 1 93 ? -33.062 -28.188 -34.844 1 42.34 93 HIS A N 1
ATOM 679 C CA . HIS A 1 93 ? -32.5 -28.453 -33.531 1 42.34 93 HIS A CA 1
ATOM 680 C C . HIS A 1 93 ? -31.078 -27.906 -33.406 1 42.34 93 HIS A C 1
ATOM 682 O O . HIS A 1 93 ? -30.125 -28.516 -33.906 1 42.34 93 HIS A O 1
ATOM 688 N N . ILE A 1 94 ? -30.812 -26.766 -33.875 1 44.47 94 ILE A N 1
ATOM 689 C CA . ILE A 1 94 ? -29.516 -26.172 -33.594 1 44.47 94 ILE A CA 1
ATOM 690 C C . ILE A 1 94 ? -29.172 -26.375 -32.094 1 44.47 94 ILE A C 1
ATOM 692 O O . ILE A 1 94 ? -29.875 -25.859 -31.234 1 44.47 94 ILE A O 1
ATOM 696 N N . CYS A 1 95 ? -28.906 -27.562 -31.547 1 51.5 95 CYS A N 1
ATOM 697 C CA . CYS A 1 95 ? -28.438 -27.875 -30.203 1 51.5 95 CYS A CA 1
ATOM 698 C C . CYS A 1 95 ? -27.359 -26.891 -29.75 1 51.5 95 CYS A C 1
ATOM 700 O O . CYS A 1 95 ? -26.203 -27.266 -29.562 1 51.5 95 CYS A O 1
ATOM 702 N N . GLY A 1 96 ? -27.156 -25.625 -30.25 1 65.06 96 GLY A N 1
ATOM 703 C CA . GLY A 1 96 ? -26.031 -24.797 -29.859 1 65.06 96 GLY A CA 1
ATOM 704 C C . GLY A 1 96 ? -26.094 -24.344 -28.406 1 65.06 96 GLY A C 1
ATOM 705 O O . GLY A 1 96 ? -27.188 -24.281 -27.828 1 65.06 96 GLY A O 1
ATOM 706 N N . GLY A 1 97 ? -25.484 -24.781 -27.359 1 78.75 97 GLY A N 1
ATOM 707 C CA . GLY A 1 97 ? -25.516 -24.328 -25.984 1 78.75 97 GLY A CA 1
ATOM 708 C C . GLY A 1 97 ? -24.25 -23.594 -25.578 1 78.75 97 GLY A C 1
ATOM 709 O O . GLY A 1 97 ? -23.281 -23.531 -26.344 1 78.75 97 GLY A O 1
ATOM 710 N N . LYS A 1 98 ? -24.438 -22.734 -24.688 1 86.5 98 LYS A N 1
ATOM 711 C CA . LYS A 1 98 ? -23.266 -22.078 -24.109 1 86.5 98 LYS A CA 1
ATOM 712 C C . LYS A 1 98 ? -23.281 -22.188 -22.594 1 86.5 98 LYS A C 1
ATOM 714 O O . LYS A 1 98 ? -24.344 -22.234 -21.969 1 86.5 98 LYS A O 1
ATOM 719 N N . PHE A 1 99 ? -22.047 -22.391 -22.047 1 88.44 99 PHE A N 1
ATOM 720 C CA . PHE A 1 99 ? -21.969 -22.219 -20.594 1 88.44 99 PHE A CA 1
ATOM 721 C C . PHE A 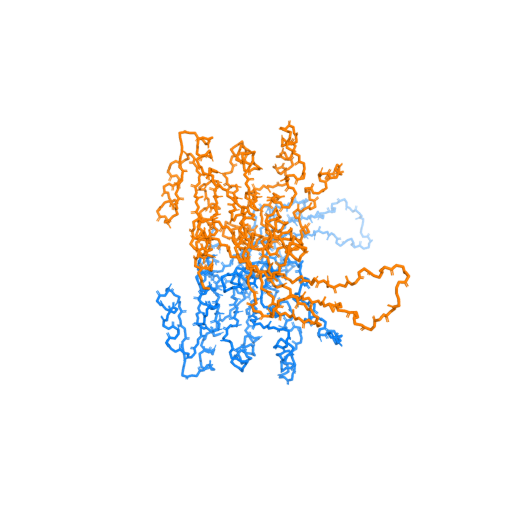1 99 ? -20.906 -21.203 -20.219 1 88.44 99 PHE A C 1
ATOM 723 O O . PHE A 1 99 ? -20.016 -20.906 -21.016 1 88.44 99 PHE A O 1
ATOM 730 N N . THR A 1 100 ? -21.141 -20.609 -19.047 1 90.81 100 THR A N 1
ATOM 731 C CA . THR A 1 100 ? -20.172 -19.672 -18.453 1 90.81 100 THR A CA 1
ATOM 732 C C . THR A 1 100 ? -19.469 -20.312 -17.25 1 90.81 100 THR A C 1
ATOM 734 O O . THR A 1 100 ? -20.125 -20.891 -16.391 1 90.81 100 THR A O 1
ATOM 737 N N . VAL A 1 101 ? -18.141 -20.266 -17.328 1 92.06 101 VAL A N 1
ATOM 738 C CA . VAL A 1 101 ? -17.344 -20.875 -16.281 1 92.06 101 VAL A CA 1
ATOM 739 C C . VAL A 1 101 ? -16.609 -19.781 -15.5 1 92.06 101 VAL A C 1
ATOM 741 O O . VAL A 1 101 ? -16.016 -18.875 -16.094 1 92.06 101 VAL A O 1
ATOM 744 N N . LEU A 1 102 ? -16.672 -19.828 -14.156 1 93.38 102 LEU A N 1
ATOM 745 C CA . LEU A 1 102 ? -15.875 -18.969 -13.289 1 93.38 102 LEU A CA 1
ATOM 746 C C . LEU A 1 102 ? -14.586 -19.672 -12.875 1 93.38 102 LEU A C 1
ATOM 748 O O . LEU A 1 102 ? -14.609 -20.797 -12.383 1 93.38 102 LEU A O 1
ATOM 752 N N . ILE A 1 103 ? -13.523 -19.047 -13.141 1 94.31 103 ILE A N 1
ATOM 753 C CA . ILE A 1 103 ? -12.227 -19.531 -12.68 1 94.31 103 ILE A CA 1
ATOM 754 C C . ILE A 1 103 ? -11.797 -18.75 -11.43 1 94.31 103 ILE A C 1
ATOM 756 O O . ILE A 1 103 ? -11.68 -17.531 -11.461 1 94.31 103 ILE A O 1
ATOM 760 N N . LYS A 1 104 ? -11.594 -19.422 -10.32 1 94.81 104 LYS A N 1
ATOM 761 C CA . LYS A 1 104 ? -11.117 -18.844 -9.07 1 94.81 104 LYS A CA 1
ATOM 762 C C . LYS A 1 104 ? -9.859 -19.547 -8.578 1 94.81 104 LYS A C 1
ATOM 764 O O . LYS A 1 104 ? -9.867 -20.766 -8.391 1 94.81 104 LYS A O 1
ATOM 769 N N . PHE A 1 105 ? -8.875 -18.812 -8.336 1 96.44 105 PHE A N 1
ATOM 770 C CA . PHE A 1 105 ? -7.613 -19.406 -7.926 1 96.44 105 PHE A CA 1
ATOM 771 C C . PHE A 1 105 ? -7.543 -19.547 -6.406 1 96.44 105 PHE A C 1
ATOM 773 O O . PHE A 1 105 ? -7.977 -18.656 -5.684 1 96.44 105 PHE A O 1
ATOM 780 N N . LEU A 1 106 ? -7.012 -20.594 -5.941 1 94.94 106 LEU A N 1
ATOM 781 C CA . LEU A 1 106 ? -6.59 -20.828 -4.566 1 94.94 106 LEU A CA 1
ATOM 782 C C . LEU A 1 106 ? -5.07 -20.797 -4.453 1 94.94 106 LEU A C 1
ATOM 784 O O . LEU A 1 106 ? -4.387 -21.656 -5.02 1 94.94 106 LEU A O 1
ATOM 788 N N . LEU A 1 107 ? -4.645 -19.844 -3.756 1 96.56 107 LEU A N 1
ATOM 789 C CA . LEU A 1 107 ? -3.203 -19.656 -3.635 1 96.56 107 LEU A CA 1
ATOM 790 C C . LEU A 1 107 ? -2.713 -20.094 -2.256 1 96.56 107 LEU A C 1
ATOM 792 O O . LEU A 1 107 ? -3.432 -19.938 -1.265 1 96.56 107 LEU A O 1
ATOM 796 N N . PRO A 1 108 ? -1.507 -20.656 -2.186 1 96.94 108 PRO A N 1
ATOM 797 C CA . PRO A 1 108 ? -0.882 -20.781 -0.868 1 96.94 108 PRO A CA 1
ATOM 798 C C . PRO A 1 108 ? -0.52 -19.438 -0.248 1 96.94 108 PRO A C 1
ATOM 800 O O . PRO A 1 108 ? -0.604 -18.406 -0.917 1 96.94 108 PRO A O 1
ATOM 803 N N . ARG A 1 109 ? -0.213 -19.438 1.099 1 96.38 109 ARG A N 1
ATOM 804 C CA . ARG A 1 109 ? 0.312 -18.219 1.705 1 96.38 109 ARG A CA 1
ATOM 805 C C . ARG A 1 109 ? 1.538 -17.719 0.952 1 96.38 109 ARG A C 1
ATOM 807 O O . ARG A 1 109 ? 2.492 -18.469 0.737 1 96.38 109 ARG A O 1
ATOM 814 N N . GLU A 1 110 ? 1.487 -16.531 0.513 1 97.62 110 GLU A N 1
ATOM 815 C CA . GLU A 1 110 ? 2.57 -15.969 -0.288 1 97.62 110 GLU A CA 1
ATOM 816 C C . GLU A 1 110 ? 3.844 -15.812 0.538 1 97.62 110 GLU A C 1
ATOM 818 O O . GLU A 1 110 ? 3.826 -15.188 1.602 1 97.62 110 GLU A O 1
ATOM 823 N N . ARG A 1 111 ? 4.895 -16.406 0.098 1 98.25 111 ARG A N 1
ATOM 824 C CA . ARG A 1 111 ? 6.215 -16.125 0.653 1 98.25 111 ARG A CA 1
ATOM 825 C C . ARG A 1 111 ? 6.848 -14.914 -0.016 1 98.25 111 ARG A C 1
ATOM 827 O O . ARG A 1 111 ? 6.832 -14.797 -1.243 1 98.25 111 ARG A O 1
ATOM 834 N N . MET A 1 112 ? 7.312 -14.023 0.773 1 98.69 112 MET A N 1
ATOM 835 C CA . MET A 1 112 ? 8.109 -12.898 0.29 1 98.69 112 MET A CA 1
ATOM 836 C C . MET A 1 112 ? 9.578 -13.07 0.664 1 98.69 112 MET A C 1
ATOM 838 O O . MET A 1 112 ? 9.953 -12.906 1.826 1 98.69 112 MET A O 1
ATOM 842 N N . ILE A 1 113 ? 10.391 -13.422 -0.32 1 98.88 113 ILE A N 1
ATOM 843 C CA . ILE A 1 113 ? 11.82 -13.531 -0.083 1 98.88 113 ILE A CA 1
ATOM 844 C C . ILE A 1 113 ? 12.469 -12.156 -0.182 1 98.88 113 ILE A C 1
ATOM 846 O O . ILE A 1 113 ? 12.43 -11.516 -1.237 1 98.88 113 ILE A O 1
ATOM 850 N N . ILE A 1 114 ? 13.008 -11.703 0.91 1 98.81 114 ILE A N 1
ATOM 851 C CA . ILE A 1 114 ? 13.625 -10.383 1.001 1 98.81 114 ILE A CA 1
ATOM 852 C C . ILE A 1 114 ? 15.148 -10.531 1.021 1 98.81 114 ILE A C 1
ATOM 854 O O . ILE A 1 114 ? 15.719 -11.055 1.981 1 98.81 114 ILE A O 1
ATOM 858 N N . VAL A 1 115 ? 15.789 -10.07 -0.018 1 98.69 115 VAL A N 1
ATOM 859 C CA . VAL A 1 115 ? 17.25 -10.07 -0.045 1 98.69 115 VAL A CA 1
ATOM 860 C C . VAL A 1 115 ? 17.781 -8.797 0.62 1 98.69 115 VAL A C 1
ATOM 862 O O . VAL A 1 115 ? 17.656 -7.707 0.063 1 98.69 115 VAL A O 1
ATOM 865 N N . GLY A 1 116 ? 18.406 -8.961 1.731 1 97.75 116 GLY A N 1
ATOM 866 C CA . GLY A 1 116 ? 18.859 -7.852 2.559 1 97.75 116 GLY A CA 1
ATOM 867 C C . GLY A 1 116 ? 18.281 -7.883 3.963 1 97.75 116 GLY A C 1
ATOM 868 O O . GLY A 1 116 ? 17.297 -8.57 4.219 1 97.75 116 GLY A O 1
ATOM 869 N N . SER A 1 117 ? 18.906 -7.152 4.887 1 97.06 117 SER A N 1
ATOM 870 C CA . SER A 1 117 ? 18.469 -7.117 6.277 1 97.06 117 SER A CA 1
ATOM 871 C C . SER A 1 117 ? 18.562 -5.703 6.848 1 97.06 117 SER A C 1
ATOM 873 O O . SER A 1 117 ? 18.656 -5.523 8.062 1 97.06 117 SER A O 1
ATOM 875 N N . GLY A 1 118 ? 18.578 -4.727 6.004 1 96.38 118 GLY A N 1
ATOM 876 C CA . GLY A 1 118 ? 18.625 -3.334 6.426 1 96.38 118 GLY A CA 1
ATOM 877 C C . GLY A 1 118 ? 17.266 -2.779 6.793 1 96.38 118 GLY A C 1
ATOM 878 O O . GLY A 1 118 ? 16.344 -3.539 7.082 1 96.38 118 GLY A O 1
ATOM 879 N N . ASN A 1 119 ? 17.141 -1.475 6.797 1 96.81 119 ASN A N 1
ATOM 880 C CA . ASN A 1 119 ? 15.938 -0.783 7.273 1 96.81 119 ASN A CA 1
ATOM 881 C C . ASN A 1 119 ? 14.719 -1.125 6.426 1 96.81 119 ASN A C 1
ATOM 883 O O . ASN A 1 119 ? 13.648 -1.423 6.961 1 96.81 119 ASN A O 1
ATOM 887 N N . VAL A 1 120 ? 14.93 -1.104 5.125 1 97.75 120 VAL A N 1
ATOM 888 C CA . VAL A 1 120 ? 13.805 -1.396 4.242 1 97.75 120 VAL A CA 1
ATOM 889 C C . VAL A 1 120 ? 13.414 -2.869 4.367 1 97.75 120 VAL A C 1
ATOM 891 O O . VAL A 1 120 ? 12.234 -3.205 4.391 1 97.75 120 VAL A O 1
ATOM 894 N N . ALA A 1 121 ? 14.375 -3.744 4.453 1 98.12 121 ALA A N 1
ATOM 895 C CA . ALA A 1 121 ? 14.102 -5.168 4.625 1 98.12 121 ALA A CA 1
ATOM 896 C C . ALA A 1 121 ? 13.305 -5.426 5.898 1 98.12 121 ALA A C 1
ATOM 898 O O . ALA A 1 121 ? 12.352 -6.211 5.895 1 98.12 121 ALA A O 1
ATOM 899 N N . ARG A 1 122 ? 13.656 -4.766 6.961 1 97.81 122 ARG A N 1
ATOM 900 C CA . ARG A 1 122 ? 12.961 -4.926 8.234 1 97.81 122 ARG A CA 1
ATOM 901 C C . ARG A 1 122 ? 11.523 -4.43 8.141 1 97.81 122 ARG A C 1
ATOM 903 O O . ARG A 1 122 ? 10.602 -5.09 8.625 1 97.81 122 ARG A O 1
ATOM 910 N N . ALA A 1 123 ? 11.367 -3.312 7.516 1 98.25 123 ALA A N 1
ATOM 911 C CA . ALA A 1 123 ? 10.023 -2.777 7.305 1 98.25 123 ALA A CA 1
ATOM 912 C C . ALA A 1 123 ? 9.18 -3.729 6.461 1 98.25 123 ALA A C 1
ATOM 914 O O . ALA A 1 123 ? 8.023 -3.986 6.777 1 98.25 123 ALA A O 1
ATOM 915 N N . LEU A 1 124 ? 9.766 -4.27 5.426 1 98.56 124 LEU A N 1
ATOM 916 C CA . LEU A 1 124 ? 9.086 -5.238 4.57 1 98.56 124 LEU A CA 1
ATOM 917 C C . LEU A 1 124 ? 8.656 -6.465 5.371 1 98.56 124 LEU A C 1
ATOM 919 O O . LEU A 1 124 ? 7.531 -6.941 5.23 1 98.56 124 LEU A O 1
ATOM 923 N N . GLY A 1 125 ? 9.586 -6.934 6.16 1 98.19 125 GLY A N 1
ATOM 924 C CA . GLY A 1 125 ? 9.281 -8.102 6.973 1 98.19 125 GLY A CA 1
ATOM 925 C C . GLY A 1 125 ? 8.055 -7.914 7.852 1 98.19 125 GLY A C 1
ATOM 926 O O . GLY A 1 125 ? 7.145 -8.742 7.84 1 98.19 125 GLY A O 1
ATOM 927 N N . SER A 1 126 ? 8.047 -6.805 8.555 1 97.25 126 SER A N 1
ATOM 928 C CA . SER A 1 126 ? 6.961 -6.516 9.484 1 97.25 126 SER A CA 1
ATOM 929 C C . SER A 1 126 ? 5.641 -6.309 8.742 1 97.25 126 SER A C 1
ATOM 931 O O . SER A 1 126 ? 4.617 -6.891 9.117 1 97.25 126 SER A O 1
ATOM 933 N N . LEU A 1 127 ? 5.656 -5.578 7.711 1 98.38 127 LEU A N 1
ATOM 934 C CA . LEU A 1 127 ? 4.43 -5.246 6.996 1 98.38 127 LEU A CA 1
ATOM 935 C C . LEU A 1 127 ? 3.916 -6.449 6.211 1 98.38 127 LEU A C 1
ATOM 937 O O . LEU A 1 127 ? 2.705 -6.633 6.07 1 98.38 127 LEU A O 1
ATOM 941 N N . ALA A 1 128 ? 4.844 -7.207 5.648 1 98.44 128 ALA A N 1
ATOM 942 C CA . ALA A 1 128 ? 4.43 -8.422 4.953 1 98.44 128 ALA A CA 1
ATOM 943 C C . ALA A 1 128 ? 3.699 -9.375 5.898 1 98.44 128 ALA A C 1
ATOM 945 O O . ALA A 1 128 ? 2.66 -9.938 5.543 1 98.44 128 ALA A O 1
ATOM 946 N N . SER A 1 129 ? 4.227 -9.539 7.062 1 97.69 129 SER A N 1
ATOM 947 C CA . SER A 1 129 ? 3.57 -10.375 8.062 1 97.69 129 SER A CA 1
ATOM 948 C C . SER A 1 129 ? 2.172 -9.852 8.383 1 97.69 129 SER A C 1
ATOM 950 O O . SER A 1 129 ? 1.207 -10.625 8.398 1 97.69 129 SER A O 1
ATOM 952 N N . ALA A 1 130 ? 2.076 -8.562 8.586 1 96.12 130 ALA A N 1
ATOM 953 C CA . ALA A 1 130 ? 0.793 -7.945 8.906 1 96.12 130 ALA A CA 1
ATOM 954 C C . ALA A 1 130 ? -0.184 -8.07 7.742 1 96.12 130 ALA A C 1
ATOM 956 O O . ALA A 1 130 ? -1.4 -8.109 7.945 1 96.12 130 ALA A O 1
ATOM 957 N N . ALA A 1 131 ? 0.356 -8.188 6.555 1 97.69 131 ALA A N 1
ATOM 958 C CA . ALA A 1 131 ? -0.476 -8.273 5.359 1 97.69 131 ALA A CA 1
ATOM 959 C C . ALA A 1 131 ? -0.821 -9.727 5.043 1 97.69 131 ALA A C 1
ATOM 961 O O . ALA A 1 131 ? -1.415 -10.016 4 1 97.69 131 ALA A O 1
ATOM 962 N N . GLY A 1 132 ? -0.361 -10.641 5.879 1 96.81 132 GLY A N 1
ATOM 963 C CA . GLY A 1 132 ? -0.725 -12.047 5.73 1 96.81 132 GLY A CA 1
ATOM 964 C C . GLY A 1 132 ? 0.265 -12.836 4.895 1 96.81 132 GLY A C 1
ATOM 965 O O . GLY A 1 132 ? -0.003 -13.977 4.523 1 96.81 132 GLY A O 1
ATOM 966 N N . MET A 1 133 ? 1.383 -12.266 4.551 1 98.06 133 MET A N 1
ATOM 967 C CA . MET A 1 133 ? 2.445 -12.945 3.816 1 98.06 133 MET A CA 1
ATOM 968 C C . MET A 1 133 ? 3.459 -13.562 4.773 1 98.06 133 MET A C 1
ATOM 970 O O . MET A 1 133 ? 3.426 -13.297 5.977 1 98.06 133 MET A O 1
ATOM 974 N N . LYS A 1 134 ? 4.289 -14.414 4.23 1 98.12 134 LYS A N 1
ATOM 975 C CA . LYS A 1 134 ? 5.387 -15.008 4.988 1 98.12 134 LYS A CA 1
ATOM 976 C C . LYS A 1 134 ? 6.73 -14.453 4.531 1 98.12 134 LYS A C 1
ATOM 978 O O . LYS A 1 134 ? 7.301 -14.93 3.547 1 98.12 134 LYS A O 1
ATOM 983 N N . PRO A 1 135 ? 7.23 -13.492 5.293 1 98.62 135 PRO A N 1
ATOM 984 C CA . PRO A 1 135 ? 8.531 -12.938 4.914 1 98.62 135 PRO A CA 1
ATOM 985 C C . PRO A 1 135 ? 9.695 -13.844 5.289 1 98.62 135 PRO A C 1
ATOM 987 O O . PRO A 1 135 ? 9.68 -14.477 6.344 1 98.62 135 PRO A O 1
ATOM 990 N N . ILE A 1 136 ? 10.648 -13.945 4.418 1 98.62 136 ILE A N 1
ATOM 991 C CA . ILE A 1 136 ? 11.906 -14.664 4.617 1 98.62 136 ILE A CA 1
ATOM 992 C C . ILE A 1 136 ? 13.078 -13.758 4.246 1 98.62 136 ILE A C 1
ATOM 994 O O . ILE A 1 136 ? 13.211 -13.344 3.094 1 98.62 136 ILE A O 1
ATOM 998 N N . ALA A 1 137 ? 13.906 -13.461 5.18 1 98.5 137 ALA A N 1
ATOM 999 C CA . ALA A 1 137 ? 15.039 -12.562 4.949 1 98.5 137 ALA A CA 1
ATOM 1000 C C . ALA A 1 137 ? 16.312 -13.359 4.629 1 98.5 137 ALA A C 1
ATOM 1002 O O . ALA A 1 137 ? 16.609 -14.352 5.293 1 98.5 137 ALA A O 1
ATOM 1003 N N . VAL A 1 138 ? 17.016 -12.898 3.635 1 98.12 138 VAL A N 1
ATOM 1004 C CA . VAL A 1 138 ? 18.25 -13.531 3.182 1 98.12 138 VAL A CA 1
ATOM 1005 C C . VAL A 1 138 ? 19.391 -12.516 3.195 1 98.12 138 VAL A C 1
ATOM 1007 O O . VAL A 1 138 ? 19.281 -11.445 2.594 1 98.12 138 VAL A O 1
ATOM 1010 N N . ASP A 1 139 ? 20.406 -12.844 3.811 1 95.94 139 ASP A N 1
ATOM 1011 C CA . ASP A 1 139 ? 21.594 -11.984 3.887 1 95.94 139 ASP A CA 1
ATOM 1012 C C . ASP A 1 139 ? 22.812 -12.766 4.367 1 95.94 139 ASP A C 1
ATOM 1014 O O . ASP A 1 139 ? 22.672 -13.852 4.934 1 95.94 139 ASP A O 1
ATOM 1018 N N . ASP A 1 140 ? 23.984 -12.289 4.074 1 91.31 140 ASP A N 1
ATOM 1019 C CA . ASP A 1 140 ? 25.188 -12.914 4.609 1 91.31 140 ASP A CA 1
ATOM 1020 C C . ASP A 1 140 ? 25.672 -12.195 5.867 1 91.31 140 ASP A C 1
ATOM 1022 O O . ASP A 1 140 ? 26.609 -12.648 6.523 1 91.31 140 ASP A O 1
ATOM 1026 N N . ASN A 1 141 ? 25.047 -11.086 6.188 1 92.19 141 ASN A N 1
ATOM 1027 C CA . ASN A 1 141 ? 25.344 -10.391 7.434 1 92.19 141 ASN A CA 1
ATOM 1028 C C . ASN A 1 141 ? 24.578 -10.992 8.609 1 92.19 141 ASN A C 1
ATOM 1030 O O . ASN A 1 141 ? 23.422 -10.625 8.852 1 92.19 141 ASN A O 1
ATOM 1034 N N . LYS A 1 142 ? 25.234 -11.727 9.406 1 91.56 142 LYS A N 1
ATOM 1035 C CA . LYS A 1 142 ? 24.594 -12.516 10.445 1 91.56 142 LYS A CA 1
ATOM 1036 C C . LYS A 1 142 ? 24.047 -11.625 11.555 1 91.56 142 LYS A C 1
ATOM 1038 O O . LYS A 1 142 ? 22.984 -11.906 12.109 1 91.56 142 LYS A O 1
ATOM 1043 N N . ASP A 1 143 ? 24.703 -10.555 11.82 1 92.75 143 ASP A N 1
ATOM 1044 C CA . ASP A 1 143 ? 24.266 -9.648 12.883 1 92.75 143 ASP A CA 1
ATOM 1045 C C . ASP A 1 143 ? 22.969 -8.953 12.5 1 92.75 143 ASP A C 1
ATOM 1047 O O . ASP A 1 143 ? 22.016 -8.945 13.281 1 92.75 143 ASP A O 1
ATOM 1051 N N . SER A 1 144 ? 22.953 -8.453 11.305 1 92.88 144 SER A N 1
ATOM 1052 C CA . SER A 1 144 ? 21.75 -7.762 10.836 1 92.88 144 SER A CA 1
ATOM 1053 C C . SER A 1 144 ? 20.594 -8.734 10.672 1 92.88 144 SER A C 1
ATOM 1055 O O . SER A 1 144 ? 19.453 -8.398 10.992 1 92.88 144 SER A O 1
ATOM 1057 N N . LEU A 1 145 ? 20.875 -9.891 10.203 1 94.62 145 LEU A N 1
ATOM 1058 C CA . LEU A 1 145 ? 19.859 -10.922 10.055 1 94.62 145 LEU A CA 1
ATOM 1059 C C . LEU A 1 145 ? 19.297 -11.328 11.414 1 94.62 145 LEU A C 1
ATOM 1061 O O . LEU A 1 145 ? 18.109 -11.641 11.531 1 94.62 145 LEU A O 1
ATOM 1065 N N . GLY A 1 146 ? 20.188 -11.336 12.391 1 94.38 146 GLY A N 1
ATOM 1066 C CA . GLY A 1 146 ? 19.75 -11.641 13.742 1 94.38 146 GLY A CA 1
ATOM 1067 C C . GLY A 1 146 ? 18.641 -10.719 14.234 1 94.38 146 GLY A C 1
ATOM 1068 O O . GLY A 1 146 ? 17.719 -11.164 14.922 1 94.38 146 GLY A O 1
ATOM 1069 N N . GLU A 1 147 ? 18.766 -9.492 13.875 1 94.25 147 GLU A N 1
ATOM 1070 C CA . GLU A 1 147 ? 17.734 -8.531 14.234 1 94.25 147 GLU A CA 1
ATOM 1071 C C . GLU A 1 147 ? 16.406 -8.891 13.602 1 94.25 147 GLU A C 1
ATOM 1073 O O . GLU A 1 147 ? 15.352 -8.781 14.242 1 94.25 147 GLU A O 1
ATOM 1078 N N . MET A 1 148 ? 16.438 -9.328 12.391 1 95.38 148 MET A N 1
ATOM 1079 C CA . MET A 1 148 ? 15.227 -9.773 11.711 1 95.38 148 MET A CA 1
ATOM 1080 C C . MET A 1 148 ? 14.633 -10.992 12.406 1 95.38 148 MET A C 1
ATOM 1082 O O . MET A 1 148 ? 13.414 -11.102 12.547 1 95.38 148 MET A O 1
ATOM 1086 N N . GLY A 1 149 ? 15.484 -11.891 12.766 1 96.31 149 GLY A N 1
ATOM 1087 C CA . GLY A 1 149 ? 15.031 -13.047 13.516 1 96.31 149 GLY A CA 1
ATOM 1088 C C . GLY A 1 149 ? 14.297 -12.68 14.789 1 96.31 149 GLY A C 1
ATOM 1089 O O . GLY A 1 149 ? 13.273 -13.281 15.117 1 96.31 149 GLY A O 1
ATOM 1090 N N . ARG A 1 150 ? 14.766 -11.719 15.484 1 96 150 ARG A N 1
ATOM 1091 C CA . ARG A 1 150 ? 14.172 -11.273 16.734 1 96 150 ARG A CA 1
ATOM 1092 C C . ARG A 1 150 ? 12.797 -10.656 16.5 1 96 150 ARG A C 1
ATOM 1094 O O . ARG A 1 150 ? 11.969 -10.602 17.422 1 96 150 ARG A O 1
ATOM 1101 N N . MET A 1 151 ? 12.586 -10.258 15.297 1 95.12 151 MET A N 1
ATOM 1102 C CA . MET A 1 151 ? 11.297 -9.703 14.922 1 95.12 151 MET A CA 1
ATOM 1103 C C . MET A 1 151 ? 10.305 -10.805 14.562 1 95.12 151 MET A C 1
ATOM 1105 O O . MET A 1 151 ? 9.156 -10.531 14.211 1 95.12 151 MET A O 1
ATOM 1109 N N . GLY A 1 152 ? 10.797 -12.07 14.562 1 96.12 152 GLY A N 1
ATOM 1110 C CA . GLY A 1 152 ? 9.938 -13.203 14.227 1 96.12 152 GLY A CA 1
ATOM 1111 C C . GLY A 1 152 ? 9.945 -13.539 12.75 1 96.12 152 GLY A C 1
ATOM 1112 O O . GLY A 1 152 ? 9.102 -14.312 12.281 1 96.12 152 GLY A O 1
ATOM 1113 N N . ILE A 1 153 ? 10.883 -12.953 12.008 1 97.5 153 ILE A N 1
ATOM 1114 C CA . ILE A 1 153 ? 10.977 -13.195 10.57 1 97.5 153 ILE A CA 1
ATOM 1115 C C . ILE A 1 153 ? 11.93 -14.359 10.305 1 97.5 153 ILE A C 1
ATOM 1117 O O . ILE A 1 153 ? 13.016 -14.414 10.883 1 97.5 153 ILE A O 1
ATOM 1121 N N . GLN A 1 154 ? 11.516 -15.297 9.5 1 97.75 154 GLN A N 1
ATOM 1122 C CA . GLN A 1 154 ? 12.398 -16.391 9.094 1 97.75 154 GLN A CA 1
ATOM 1123 C C . GLN A 1 154 ? 13.633 -15.852 8.359 1 97.75 154 GLN A C 1
ATOM 1125 O O . GLN A 1 154 ? 13.523 -14.938 7.547 1 97.75 154 GLN A O 1
ATOM 1130 N N . THR A 1 155 ? 14.812 -16.422 8.719 1 97.88 155 THR A N 1
ATOM 1131 C CA . THR A 1 155 ? 16.062 -15.945 8.141 1 97.88 155 THR A CA 1
ATOM 1132 C C . THR A 1 155 ? 16.828 -17.078 7.473 1 97.88 155 THR A C 1
ATOM 1134 O O . THR A 1 155 ? 16.75 -18.234 7.918 1 97.88 155 THR A O 1
ATOM 1137 N N . ILE A 1 156 ? 17.438 -16.812 6.395 1 96.94 156 ILE A N 1
ATOM 1138 C CA . ILE A 1 156 ? 18.344 -17.719 5.699 1 96.94 156 ILE A CA 1
ATOM 1139 C C . ILE A 1 156 ? 19.719 -17.062 5.566 1 96.94 156 ILE A C 1
ATOM 1141 O O . ILE A 1 156 ? 19.844 -15.977 5.02 1 96.94 156 ILE A O 1
ATOM 1145 N N . ASP A 1 157 ? 20.641 -17.641 6.059 1 93.94 157 ASP A N 1
ATOM 1146 C CA . ASP A 1 157 ? 22.016 -17.172 5.961 1 93.94 157 ASP A CA 1
ATOM 1147 C C . ASP A 1 157 ? 22.875 -18.156 5.18 1 93.94 157 ASP A C 1
ATOM 1149 O O . ASP A 1 1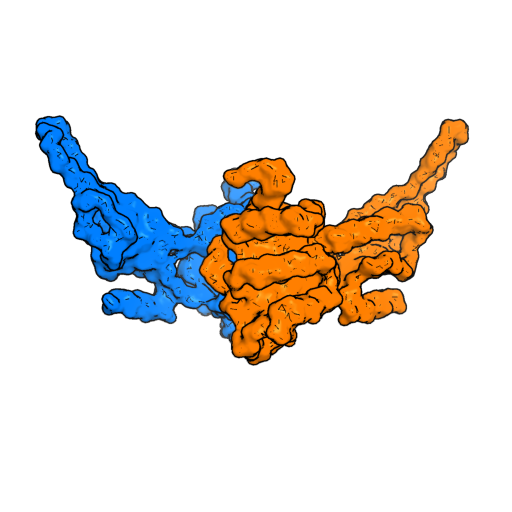57 ? 22.391 -19.219 4.777 1 93.94 157 ASP A O 1
ATOM 1153 N N . GLY A 1 158 ? 24.047 -17.781 4.781 1 90.69 158 GLY A N 1
ATOM 1154 C CA . GLY A 1 158 ? 25.031 -18.609 4.121 1 90.69 158 GLY A CA 1
ATOM 1155 C C . GLY A 1 158 ? 26.469 -18.141 4.332 1 90.69 158 GLY A C 1
ATOM 1156 O O . GLY A 1 158 ? 26.688 -17.031 4.82 1 90.69 158 GLY A O 1
ATOM 1157 N N . GLU A 1 159 ? 27.359 -19.094 4.02 1 91.44 159 GLU A N 1
ATOM 1158 C CA . GLU A 1 159 ? 28.766 -18.703 4.09 1 91.44 159 GLU A CA 1
ATOM 1159 C C . GLU A 1 159 ? 29.078 -17.562 3.135 1 91.44 159 GLU A C 1
ATOM 1161 O O . GLU A 1 159 ? 29.875 -16.672 3.455 1 91.44 159 GLU A O 1
ATOM 1166 N N . THR A 1 160 ? 28.438 -17.625 2.008 1 93.69 160 THR A N 1
ATOM 1167 C CA . THR A 1 160 ? 28.5 -16.531 1.046 1 93.69 160 THR A CA 1
ATOM 1168 C C . THR A 1 160 ? 27.094 -16.094 0.642 1 93.69 160 THR A C 1
ATOM 1170 O O . THR A 1 160 ? 26.109 -16.797 0.901 1 93.69 160 THR A O 1
ATOM 1173 N N . MET A 1 161 ? 27 -14.922 0.08 1 94.19 161 MET A N 1
ATOM 1174 C CA . MET A 1 161 ? 25.703 -14.461 -0.416 1 94.19 161 MET A CA 1
ATOM 1175 C C . MET A 1 161 ? 25.141 -15.422 -1.459 1 94.19 161 MET A C 1
ATOM 1177 O O . MET A 1 161 ? 23.953 -15.711 -1.462 1 94.19 161 MET A O 1
ATOM 1181 N N . GLU A 1 162 ? 26.016 -15.953 -2.301 1 94.81 162 GLU A N 1
ATOM 1182 C CA . GLU A 1 162 ? 25.594 -16.891 -3.33 1 94.81 162 GLU A CA 1
ATOM 1183 C C . GLU A 1 162 ? 24.984 -18.156 -2.713 1 94.81 162 GLU A C 1
ATOM 1185 O O . GLU A 1 162 ? 23.984 -18.672 -3.201 1 94.81 162 GLU A O 1
ATOM 1190 N N . ASP A 1 163 ? 25.609 -18.578 -1.64 1 94.69 163 ASP A N 1
ATOM 1191 C CA . ASP A 1 163 ? 25.094 -19.75 -0.937 1 94.69 163 ASP A CA 1
ATOM 1192 C C . ASP A 1 163 ? 23.719 -19.469 -0.332 1 94.69 163 ASP A C 1
ATOM 1194 O O . ASP A 1 163 ? 22.812 -20.281 -0.441 1 94.69 163 ASP A O 1
ATOM 1198 N N . ALA A 1 164 ? 23.625 -18.359 0.233 1 95.88 164 ALA A N 1
ATOM 1199 C CA . ALA A 1 164 ? 22.359 -17.969 0.851 1 95.88 164 ALA A CA 1
ATOM 1200 C C . ALA A 1 164 ? 21.25 -17.875 -0.189 1 95.88 164 ALA A C 1
ATOM 1202 O O . ALA A 1 164 ? 20.141 -18.359 0.037 1 95.88 164 ALA A O 1
ATOM 1203 N N . LEU A 1 165 ? 21.531 -17.281 -1.283 1 97.56 165 LEU A N 1
ATOM 1204 C CA . LEU A 1 165 ? 20.562 -17.109 -2.35 1 97.56 165 LEU A CA 1
ATOM 1205 C C . LEU A 1 165 ? 20.141 -18.453 -2.938 1 97.56 165 LEU A C 1
ATOM 1207 O O . LEU A 1 165 ? 18.953 -18.641 -3.258 1 97.56 165 LEU A O 1
ATOM 1211 N N . ARG A 1 166 ? 21.109 -19.328 -3.094 1 96.12 166 ARG A N 1
ATOM 1212 C CA . ARG A 1 166 ? 20.812 -20.656 -3.615 1 96.12 166 ARG A CA 1
ATOM 1213 C C . ARG A 1 166 ? 19.766 -21.359 -2.75 1 96.12 166 ARG A C 1
ATOM 1215 O O . ARG A 1 166 ? 18.812 -21.938 -3.266 1 96.12 166 ARG A O 1
ATOM 1222 N N . VAL A 1 167 ? 19.953 -21.266 -1.511 1 96.5 167 VAL A N 1
ATOM 1223 C CA . VAL A 1 167 ? 19.031 -21.906 -0.571 1 96.5 167 VAL A CA 1
ATOM 1224 C C . VAL A 1 167 ? 17.688 -21.172 -0.602 1 96.5 167 VAL A C 1
ATOM 1226 O O . VAL A 1 167 ? 16.625 -21.812 -0.69 1 96.5 167 VAL A O 1
ATOM 1229 N N . ALA A 1 168 ? 17.672 -19.906 -0.57 1 97.44 168 ALA A N 1
ATOM 1230 C CA . ALA A 1 168 ? 16.453 -19.094 -0.465 1 97.44 168 ALA A CA 1
ATOM 1231 C C . ALA A 1 168 ? 15.586 -19.234 -1.711 1 97.44 168 ALA A C 1
ATOM 1233 O O . ALA A 1 168 ? 14.359 -19.203 -1.622 1 97.44 168 ALA A O 1
ATOM 1234 N N . PHE A 1 169 ? 16.25 -19.344 -2.826 1 97.88 169 PHE A N 1
ATOM 1235 C CA . PHE A 1 169 ? 15.5 -19.312 -4.078 1 97.88 169 PHE A CA 1
ATOM 1236 C C . PHE A 1 169 ? 15.133 -20.719 -4.516 1 97.88 169 PHE A C 1
ATOM 1238 O O . PHE A 1 169 ? 14.367 -20.906 -5.469 1 97.88 169 PHE A O 1
ATOM 1245 N N . ALA A 1 170 ? 15.672 -21.672 -3.623 1 94 170 ALA A N 1
ATOM 1246 C CA . ALA A 1 170 ? 15.297 -23.062 -3.904 1 94 170 ALA A CA 1
ATOM 1247 C C . ALA A 1 170 ? 13.805 -23.281 -3.689 1 94 170 ALA A C 1
ATOM 1249 O O . ALA A 1 170 ? 13.273 -22.969 -2.621 1 94 170 ALA A O 1
ATOM 1250 N N . GLY A 1 171 ? 13.031 -23.531 -4.625 1 92.81 171 GLY A N 1
ATOM 1251 C CA . GLY A 1 171 ? 11.625 -23.859 -4.469 1 92.81 171 GLY A CA 1
ATOM 1252 C C . GLY A 1 171 ? 10.711 -22.656 -4.672 1 92.81 171 GLY A C 1
ATOM 1253 O O . GLY A 1 171 ? 9.508 -22.734 -4.41 1 92.81 171 GLY A O 1
ATOM 1254 N N . VAL A 1 172 ? 11.297 -21.5 -4.941 1 96.5 172 VAL A N 1
ATOM 1255 C CA . VAL A 1 172 ? 10.469 -20.344 -5.238 1 96.5 172 VAL A CA 1
ATOM 1256 C C . VAL A 1 172 ? 9.562 -20.641 -6.43 1 96.5 172 VAL A C 1
ATOM 1258 O O . VAL A 1 172 ? 10.031 -21.094 -7.477 1 96.5 172 VAL A O 1
ATOM 1261 N N . GLY A 1 173 ? 8.32 -20.453 -6.199 1 95.31 173 GLY A N 1
ATOM 1262 C CA . GLY A 1 173 ? 7.348 -20.766 -7.234 1 95.31 173 GLY A CA 1
ATOM 1263 C C . GLY A 1 173 ? 6.477 -19.594 -7.617 1 95.31 173 GLY A C 1
ATOM 1264 O O . GLY A 1 173 ? 6.746 -18.453 -7.211 1 95.31 173 GLY A O 1
ATOM 1265 N N . ALA A 1 174 ? 5.395 -19.906 -8.352 1 95.44 174 ALA A N 1
ATOM 1266 C CA . ALA A 1 174 ? 4.562 -18.891 -9.016 1 95.44 174 ALA A CA 1
ATOM 1267 C C . ALA A 1 174 ? 3.719 -18.125 -8 1 95.44 174 ALA A C 1
ATOM 1269 O O . ALA A 1 174 ? 3.125 -17.094 -8.336 1 95.44 174 ALA A O 1
ATOM 1270 N N . ALA A 1 175 ? 3.715 -18.578 -6.758 1 96.25 175 ALA A N 1
ATOM 1271 C CA . ALA A 1 175 ? 2.941 -17.891 -5.723 1 96.25 175 ALA A CA 1
ATOM 1272 C C . ALA A 1 175 ? 3.838 -17 -4.867 1 96.25 175 ALA A C 1
ATOM 1274 O O . ALA A 1 175 ? 3.359 -16.312 -3.965 1 96.25 175 ALA A O 1
ATOM 1275 N N . ASP A 1 176 ? 5.125 -16.984 -5.176 1 97.94 176 ASP A N 1
ATOM 1276 C CA . ASP A 1 176 ? 6.098 -16.297 -4.332 1 97.94 176 ASP A CA 1
ATOM 1277 C C . ASP A 1 176 ? 6.531 -14.969 -4.961 1 97.94 176 ASP A C 1
ATOM 1279 O O . ASP A 1 176 ? 6.441 -14.789 -6.176 1 97.94 176 ASP A O 1
ATOM 1283 N N . SER A 1 177 ? 6.957 -14.047 -4.117 1 98.5 177 SER A N 1
ATOM 1284 C CA . SER A 1 177 ? 7.57 -12.789 -4.535 1 98.5 177 SER A CA 1
ATOM 1285 C C . SER A 1 177 ? 8.984 -12.656 -3.986 1 98.5 177 SER A C 1
ATOM 1287 O O . SER A 1 177 ? 9.312 -13.242 -2.953 1 98.5 177 SER A O 1
ATOM 1289 N N . ILE A 1 178 ? 9.812 -11.953 -4.762 1 98.69 178 ILE A N 1
ATOM 1290 C CA . ILE A 1 178 ? 11.18 -11.656 -4.355 1 98.69 178 ILE A CA 1
ATOM 1291 C C . ILE A 1 178 ? 11.406 -10.141 -4.363 1 98.69 178 ILE A C 1
ATOM 1293 O O . ILE A 1 178 ? 11.07 -9.469 -5.34 1 98.69 178 ILE A O 1
ATOM 1297 N N . VAL A 1 179 ? 11.891 -9.648 -3.252 1 98.81 179 VAL A N 1
ATOM 1298 C CA . VAL A 1 179 ? 12.273 -8.242 -3.18 1 98.81 179 VAL A CA 1
ATOM 1299 C C . VAL A 1 179 ? 13.766 -8.133 -2.859 1 98.81 179 VAL A C 1
ATOM 1301 O O . VAL A 1 179 ? 14.227 -8.656 -1.846 1 98.81 179 VAL A O 1
ATOM 1304 N N . ILE A 1 180 ? 14.477 -7.465 -3.738 1 98.62 180 ILE A N 1
ATOM 1305 C CA . ILE A 1 180 ? 15.914 -7.301 -3.596 1 98.62 180 ILE A CA 1
ATOM 1306 C C . ILE A 1 180 ? 16.219 -5.914 -3.031 1 98.62 180 ILE A C 1
ATOM 1308 O O . ILE A 1 180 ? 16.031 -4.906 -3.713 1 98.62 180 ILE A O 1
ATOM 1312 N N . ALA A 1 181 ? 16.719 -5.914 -1.771 1 98.12 181 ALA A N 1
ATOM 1313 C CA . ALA A 1 181 ? 16.922 -4.672 -1.033 1 98.12 181 ALA A CA 1
ATOM 1314 C C . ALA A 1 181 ? 18.203 -4.734 -0.198 1 98.12 181 ALA A C 1
ATOM 1316 O O . ALA A 1 181 ? 18.234 -4.25 0.936 1 98.12 181 ALA A O 1
ATOM 1317 N N . HIS A 1 182 ? 19.25 -5.277 -0.683 1 96.81 182 HIS A N 1
ATOM 1318 C CA . HIS A 1 182 ? 20.5 -5.402 0.048 1 96.81 182 HIS A CA 1
ATOM 1319 C C . HIS A 1 182 ? 21.219 -4.062 0.139 1 96.81 182 HIS A C 1
ATOM 1321 O O . HIS A 1 182 ? 21.734 -3.699 1.199 1 96.81 182 HIS A O 1
ATOM 1327 N N . GLY A 1 183 ? 21.344 -3.363 -0.909 1 94.56 183 GLY A N 1
ATOM 1328 C CA . GLY A 1 183 ? 22.016 -2.072 -0.941 1 94.56 183 GLY A CA 1
ATOM 1329 C C . GLY A 1 183 ? 23.375 -2.121 -1.613 1 94.56 183 GLY A C 1
ATOM 1330 O O . GLY A 1 183 ? 23.812 -1.132 -2.199 1 94.56 183 GLY A O 1
ATOM 1331 N N . ASP A 1 184 ? 24.062 -3.24 -1.501 1 95.19 184 ASP A N 1
ATOM 1332 C CA . ASP A 1 184 ? 25.297 -3.418 -2.264 1 95.19 184 ASP A CA 1
ATOM 1333 C C . ASP A 1 184 ? 25 -3.74 -3.727 1 95.19 184 ASP A C 1
ATOM 1335 O O . ASP A 1 184 ? 24.266 -4.684 -4.02 1 95.19 184 ASP A O 1
ATOM 1339 N N . ILE A 1 185 ? 25.578 -2.996 -4.633 1 96 185 ILE A N 1
ATOM 1340 C CA . ILE A 1 185 ? 25.219 -3.0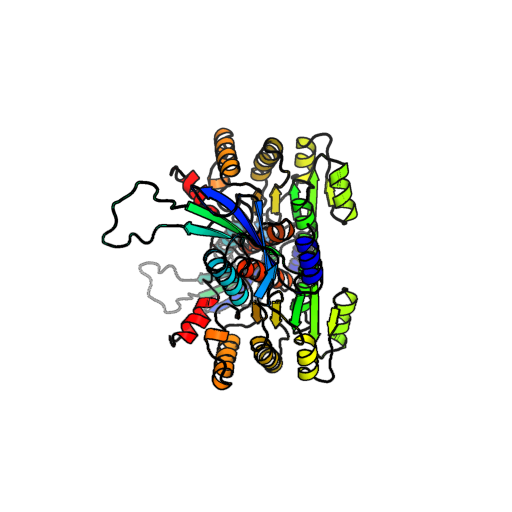57 -6.047 1 96 185 ILE A CA 1
ATOM 1341 C C . ILE A 1 185 ? 25.516 -4.449 -6.594 1 96 185 ILE A C 1
ATOM 1343 O O . ILE A 1 185 ? 24.719 -5.012 -7.352 1 96 185 ILE A O 1
ATOM 1347 N N . GLU A 1 186 ? 26.578 -5.004 -6.207 1 96.25 186 GLU A N 1
ATOM 1348 C CA . GLU A 1 186 ? 26.953 -6.309 -6.742 1 96.25 186 GLU A CA 1
ATOM 1349 C C . GLU A 1 186 ? 26.078 -7.414 -6.168 1 96.25 186 GLU A C 1
ATOM 1351 O O . GLU A 1 186 ? 25.656 -8.32 -6.891 1 96.25 186 GLU A O 1
ATOM 1356 N N . TYR A 1 187 ? 25.781 -7.367 -4.895 1 96.69 187 TYR A N 1
ATOM 1357 C CA . TYR A 1 187 ? 24.906 -8.359 -4.277 1 96.69 187 TYR A CA 1
ATOM 1358 C C . TYR A 1 187 ? 23.484 -8.258 -4.812 1 96.69 187 TYR A C 1
ATOM 1360 O O . TYR A 1 187 ? 22.828 -9.273 -5.047 1 96.69 187 TYR A O 1
ATOM 1368 N N . ASP A 1 188 ? 23.078 -7.055 -4.988 1 97.81 188 ASP A N 1
ATOM 1369 C CA . ASP A 1 188 ? 21.766 -6.855 -5.578 1 97.81 188 ASP A CA 1
ATOM 1370 C C . ASP A 1 188 ? 21.703 -7.445 -6.988 1 97.81 188 ASP A C 1
ATOM 1372 O O . ASP A 1 188 ? 20.703 -8.055 -7.367 1 97.81 188 ASP A O 1
ATOM 1376 N N . TYR A 1 189 ? 22.781 -7.273 -7.711 1 97.25 189 TYR A N 1
ATOM 1377 C CA . TYR A 1 189 ? 22.766 -7.781 -9.078 1 97.25 189 TYR A CA 1
ATOM 1378 C C . TYR A 1 189 ? 22.781 -9.305 -9.094 1 97.25 189 TYR A C 1
ATOM 1380 O O . TYR A 1 189 ? 22.047 -9.938 -9.852 1 97.25 189 TYR A O 1
ATOM 1388 N N . ILE A 1 190 ? 23.625 -9.898 -8.297 1 97.38 190 ILE A N 1
ATOM 1389 C CA . ILE A 1 190 ? 23.703 -11.359 -8.234 1 97.38 190 ILE A CA 1
ATOM 1390 C C . ILE A 1 190 ? 22.344 -11.93 -7.848 1 97.38 190 ILE A C 1
ATOM 1392 O O . ILE A 1 190 ? 21.906 -12.938 -8.398 1 97.38 190 ILE A O 1
ATOM 1396 N N . ALA A 1 191 ? 21.703 -11.312 -6.918 1 98.38 191 ALA A N 1
ATOM 1397 C CA . ALA A 1 191 ? 20.359 -11.734 -6.5 1 98.38 191 ALA A CA 1
ATOM 1398 C C . ALA A 1 191 ? 19.375 -11.633 -7.652 1 98.38 191 ALA A C 1
ATOM 1400 O O . ALA A 1 191 ? 18.562 -12.539 -7.863 1 98.38 191 ALA A O 1
ATOM 1401 N N . LEU A 1 192 ? 19.422 -10.539 -8.344 1 97.19 192 LEU A N 1
ATOM 1402 C CA . LEU A 1 192 ? 18.531 -10.344 -9.477 1 97.19 192 LEU A CA 1
ATOM 1403 C C . LEU A 1 192 ? 18.734 -11.414 -10.539 1 97.19 192 LEU A C 1
ATOM 1405 O O . LEU A 1 192 ? 17.781 -12.008 -11.031 1 97.19 192 LEU A O 1
ATOM 1409 N N . ARG A 1 193 ? 19.984 -11.688 -10.852 1 96.19 193 ARG A N 1
ATOM 1410 C CA . ARG A 1 193 ? 20.344 -12.688 -11.852 1 96.19 193 ARG A CA 1
ATOM 1411 C C . ARG A 1 193 ? 19.797 -14.055 -11.477 1 96.19 193 ARG A C 1
ATOM 1413 O O . ARG A 1 193 ? 19.297 -14.789 -12.328 1 96.19 193 ARG A O 1
ATOM 1420 N N . GLU A 1 194 ? 19.875 -14.383 -10.242 1 97 194 GLU A N 1
ATOM 1421 C CA . GLU A 1 194 ? 19.359 -15.664 -9.773 1 97 194 GLU A CA 1
ATOM 1422 C C . GLU A 1 194 ? 17.828 -15.656 -9.688 1 97 194 GLU A C 1
ATOM 1424 O O . GLU A 1 194 ? 17.188 -16.656 -9.977 1 97 194 GLU A O 1
ATOM 1429 N N . ALA A 1 195 ? 17.266 -14.547 -9.297 1 97.75 195 ALA A N 1
ATOM 1430 C CA . ALA A 1 195 ? 15.82 -14.414 -9.133 1 97.75 195 ALA A CA 1
ATOM 1431 C C . ALA A 1 195 ? 15.094 -14.633 -10.461 1 97.75 195 ALA A C 1
ATOM 1433 O O . ALA A 1 195 ? 14.031 -15.258 -10.5 1 97.75 195 ALA A O 1
ATOM 1434 N N . VAL A 1 196 ? 15.672 -14.125 -11.562 1 95 196 VAL A N 1
ATOM 1435 C CA . VAL A 1 196 ? 15.008 -14.188 -12.859 1 95 196 VAL A CA 1
ATOM 1436 C C . VAL A 1 196 ? 14.914 -15.641 -13.328 1 95 196 VAL A C 1
ATOM 1438 O O . VAL A 1 196 ? 14.117 -15.961 -14.211 1 95 196 VAL A O 1
ATOM 1441 N N . LYS A 1 197 ? 15.727 -16.5 -12.695 1 94.88 197 LYS A N 1
ATOM 1442 C CA . LYS A 1 197 ? 15.703 -17.906 -13.047 1 94.88 197 LYS A CA 1
ATOM 1443 C C . LYS A 1 197 ? 14.594 -18.641 -12.305 1 94.88 197 LYS A C 1
ATOM 1445 O O . LYS A 1 197 ? 14.281 -19.797 -12.617 1 94.88 197 LYS A O 1
ATOM 1450 N N . THR A 1 198 ? 14 -18.016 -11.344 1 96.5 198 THR A N 1
ATOM 1451 C CA . THR A 1 198 ? 12.922 -18.625 -10.578 1 96.5 198 THR A CA 1
ATOM 1452 C C . THR A 1 198 ? 11.578 -18.422 -11.266 1 96.5 198 THR A C 1
ATOM 14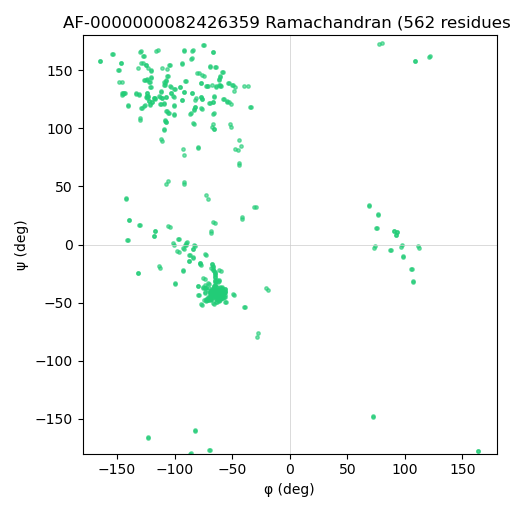54 O O . THR A 1 198 ? 11.508 -17.75 -12.312 1 96.5 198 THR A O 1
ATOM 1457 N N . ARG A 1 199 ? 10.508 -18.922 -10.641 1 94.31 199 ARG A N 1
ATOM 1458 C CA . ARG A 1 199 ? 9.156 -18.766 -11.172 1 94.31 199 ARG A CA 1
ATOM 1459 C C . ARG A 1 199 ? 8.367 -17.734 -10.383 1 94.31 199 ARG A C 1
ATOM 1461 O O . ARG A 1 199 ? 7.145 -17.656 -10.492 1 94.31 199 ARG A O 1
ATOM 1468 N N . ALA A 1 200 ? 9.07 -16.938 -9.602 1 96.94 200 ALA A N 1
ATOM 1469 C CA . ALA A 1 200 ? 8.383 -15.914 -8.82 1 96.94 200 ALA A CA 1
ATOM 1470 C C . ALA A 1 200 ? 7.516 -15.039 -9.711 1 96.94 200 ALA A C 1
ATOM 1472 O O . ALA A 1 200 ? 7.938 -14.641 -10.805 1 96.94 200 ALA A O 1
ATOM 1473 N N . HIS A 1 201 ? 6.332 -14.719 -9.234 1 95 201 HIS A N 1
ATOM 1474 C CA . HIS A 1 201 ? 5.445 -13.898 -10.055 1 95 201 HIS A CA 1
ATOM 1475 C C . HIS A 1 201 ? 5.852 -12.43 -10.016 1 95 201 HIS A C 1
ATOM 1477 O O . HIS A 1 201 ? 5.461 -11.648 -10.883 1 95 201 HIS A O 1
ATOM 1483 N N . TYR A 1 202 ? 6.68 -12.117 -9.039 1 96.06 202 TYR A N 1
ATOM 1484 C CA . TYR A 1 202 ? 7.121 -10.742 -8.828 1 96.06 202 TYR A CA 1
ATOM 1485 C C . TYR A 1 202 ? 8.57 -10.703 -8.375 1 96.06 202 TYR A C 1
ATOM 1487 O O . TYR A 1 202 ? 8.961 -11.43 -7.457 1 96.06 202 TYR A O 1
ATOM 1495 N N . ILE A 1 203 ? 9.281 -9.883 -9.055 1 97 203 ILE A N 1
ATOM 1496 C CA . ILE A 1 203 ? 10.648 -9.57 -8.68 1 97 203 ILE A CA 1
ATOM 1497 C C . ILE A 1 203 ? 10.852 -8.062 -8.648 1 97 203 ILE A C 1
ATOM 1499 O O . ILE A 1 203 ? 10.867 -7.406 -9.695 1 97 203 ILE A O 1
ATOM 1503 N N . GLY A 1 204 ? 10.961 -7.543 -7.426 1 96.81 204 GLY A N 1
ATOM 1504 C CA . GLY A 1 204 ? 11.195 -6.117 -7.262 1 96.81 204 GLY A CA 1
ATOM 1505 C C . GLY A 1 204 ? 12.594 -5.793 -6.777 1 96.81 204 GLY A C 1
ATOM 1506 O O . GLY A 1 204 ? 13.125 -6.469 -5.891 1 96.81 204 GLY A O 1
ATOM 1507 N N . VAL A 1 205 ? 13.195 -4.73 -7.348 1 95.81 205 VAL A N 1
ATOM 1508 C CA . VAL A 1 205 ? 14.523 -4.297 -6.941 1 95.81 205 VAL A CA 1
ATOM 1509 C C . VAL A 1 205 ? 14.477 -2.846 -6.465 1 95.81 205 VAL A C 1
ATOM 1511 O O . VAL A 1 205 ? 13.945 -1.977 -7.164 1 95.81 205 VAL A O 1
ATOM 1514 N N . LEU A 1 206 ? 14.93 -2.68 -5.223 1 95.31 206 LEU A N 1
ATOM 1515 C CA . LEU A 1 206 ? 15.156 -1.298 -4.816 1 95.31 206 LEU A CA 1
ATOM 1516 C C . LEU A 1 206 ? 16.281 -0.675 -5.637 1 95.31 206 LEU A C 1
ATOM 1518 O O . LEU A 1 206 ? 17.453 -0.967 -5.41 1 95.31 206 LEU A O 1
ATOM 1522 N N . ALA A 1 207 ? 15.898 0.102 -6.66 1 89.75 207 ALA A N 1
ATOM 1523 C CA . ALA A 1 207 ? 16.891 0.663 -7.582 1 89.75 207 ALA A CA 1
ATOM 1524 C C . ALA A 1 207 ? 16.453 2.047 -8.062 1 89.75 207 ALA A C 1
ATOM 1526 O O . ALA A 1 207 ? 15.305 2.252 -8.445 1 89.75 207 ALA A O 1
ATOM 1527 N N . GLY A 1 208 ? 17.391 2.941 -7.941 1 82.88 208 GLY A N 1
ATOM 1528 C CA . GLY A 1 208 ? 17.188 4.188 -8.664 1 82.88 208 GLY A CA 1
ATOM 1529 C C . GLY A 1 208 ? 17.297 4.031 -10.164 1 82.88 208 GLY A C 1
ATOM 1530 O O . GLY A 1 208 ? 17.531 2.928 -10.664 1 82.88 208 GLY A O 1
ATOM 1531 N N . LYS A 1 209 ? 17.203 5.082 -10.867 1 81.38 209 LYS A N 1
ATOM 1532 C CA . LYS A 1 209 ? 17.25 5.074 -12.328 1 81.38 209 LYS A CA 1
ATOM 1533 C C . LYS A 1 209 ? 18.578 4.551 -12.844 1 81.38 209 LYS A C 1
ATOM 1535 O O . LYS A 1 209 ? 18.625 3.699 -13.734 1 81.38 209 LYS A O 1
ATOM 1540 N N . ARG A 1 210 ? 19.625 5.027 -12.227 1 84 210 ARG A N 1
ATOM 1541 C CA . ARG A 1 210 ? 20.969 4.629 -12.664 1 84 210 ARG A CA 1
ATOM 1542 C C . ARG A 1 210 ? 21.203 3.146 -12.406 1 84 210 ARG A C 1
ATOM 1544 O O . ARG A 1 210 ? 21.656 2.424 -13.297 1 84 210 ARG A O 1
ATOM 1551 N N . LYS A 1 211 ? 20.938 2.707 -11.242 1 88.94 211 LYS A N 1
ATOM 1552 C CA . LYS A 1 211 ? 21.109 1.301 -10.883 1 88.94 211 LYS A CA 1
ATOM 1553 C C . LYS A 1 211 ? 20.25 0.404 -11.773 1 88.94 211 LYS A C 1
ATOM 1555 O O . LYS A 1 211 ? 20.703 -0.638 -12.242 1 88.94 211 LYS A O 1
ATOM 1560 N N . ALA A 1 212 ? 19.047 0.762 -12.062 1 89.06 212 ALA A N 1
ATOM 1561 C CA . ALA A 1 212 ? 18.141 -0.013 -12.898 1 89.06 212 ALA A CA 1
ATOM 1562 C C . ALA A 1 212 ? 18.688 -0.164 -14.312 1 89.06 212 ALA A C 1
ATOM 1564 O O . ALA A 1 212 ? 18.688 -1.261 -14.875 1 89.06 212 ALA A O 1
ATOM 1565 N N . SER A 1 213 ? 19.172 0.937 -14.805 1 85.06 213 SER A N 1
ATOM 1566 C CA . SER A 1 213 ? 19.75 0.918 -16.141 1 85.06 213 SER A CA 1
ATOM 1567 C C . SER A 1 213 ? 20.969 -0.005 -16.219 1 85.06 213 SER A C 1
ATOM 1569 O O . SER A 1 213 ? 21.109 -0.778 -17.156 1 85.06 213 SER A O 1
ATOM 1571 N N . GLU A 1 214 ? 21.719 0.109 -15.25 1 90.5 214 GLU A N 1
ATOM 1572 C CA . GLU A 1 214 ? 22.906 -0.735 -15.188 1 90.5 214 GLU A CA 1
ATOM 1573 C C . GLU A 1 214 ? 22.531 -2.213 -15.109 1 90.5 214 GLU A C 1
ATOM 1575 O O . GLU A 1 214 ? 23.125 -3.049 -15.797 1 90.5 214 GLU A O 1
ATOM 1580 N N . PHE A 1 215 ? 21.594 -2.545 -14.32 1 91.81 215 PHE A N 1
ATOM 1581 C CA . PHE A 1 215 ? 21.172 -3.928 -14.125 1 91.81 215 PHE A CA 1
ATOM 1582 C C . PHE A 1 215 ? 20.578 -4.5 -15.406 1 91.81 215 PHE A C 1
ATOM 1584 O O . PHE A 1 215 ? 20.875 -5.641 -15.773 1 91.81 215 PHE A O 1
ATOM 1591 N N . LEU A 1 216 ? 19.859 -3.746 -16.078 1 87.88 216 LEU A N 1
ATOM 1592 C CA . LEU A 1 216 ? 19.266 -4.207 -17.328 1 87.88 216 LEU A CA 1
ATOM 1593 C C . LEU A 1 216 ? 20.344 -4.488 -18.375 1 87.88 216 LEU A C 1
ATOM 1595 O O . LEU A 1 216 ? 20.266 -5.484 -19.094 1 87.88 216 LEU A O 1
ATOM 1599 N N . LYS A 1 217 ? 21.281 -3.59 -18.391 1 89.31 217 LYS A N 1
ATOM 1600 C CA . LYS A 1 217 ? 22.391 -3.791 -19.297 1 89.31 217 LYS A CA 1
ATOM 1601 C C . LYS A 1 217 ? 23.141 -5.09 -18.984 1 89.31 217 LYS A C 1
ATOM 1603 O O . LYS A 1 217 ? 23.391 -5.895 -19.891 1 89.31 217 LYS A O 1
ATOM 1608 N N . ARG A 1 218 ? 23.375 -5.301 -17.812 1 93.88 218 ARG A N 1
ATOM 1609 C CA . ARG A 1 218 ? 24.109 -6.492 -17.375 1 93.88 218 ARG A CA 1
ATOM 1610 C C . ARG A 1 218 ? 23.297 -7.758 -17.672 1 93.88 218 ARG A C 1
ATOM 1612 O O . ARG A 1 218 ? 23.859 -8.766 -18.094 1 93.88 218 ARG A O 1
ATOM 1619 N N . LEU A 1 219 ? 22 -7.73 -17.406 1 92.25 219 LEU A N 1
ATOM 1620 C CA . LEU A 1 219 ? 21.141 -8.883 -17.672 1 92.25 219 LEU A CA 1
ATOM 1621 C C . LEU A 1 219 ? 21.188 -9.25 -19.141 1 92.25 219 LEU A C 1
ATOM 1623 O O . LEU A 1 219 ? 21.25 -10.438 -19.484 1 92.25 219 LEU A O 1
ATOM 1627 N N . ARG A 1 220 ? 21.141 -8.258 -19.938 1 88.12 220 ARG A N 1
ATOM 1628 C CA . ARG A 1 220 ? 21.219 -8.477 -21.375 1 88.12 220 ARG A CA 1
ATOM 1629 C C . ARG A 1 220 ? 22.547 -9.125 -21.766 1 88.12 220 ARG A C 1
ATOM 1631 O O . ARG A 1 220 ? 22.562 -10.07 -22.547 1 88.12 220 ARG A O 1
ATOM 1638 N N . GLU A 1 221 ? 23.516 -8.602 -21.234 1 93.25 221 GLU A N 1
ATOM 1639 C CA . GLU A 1 221 ? 24.844 -9.141 -21.516 1 93.25 221 GLU A CA 1
ATOM 1640 C C . GLU A 1 221 ? 24.969 -10.578 -21.016 1 93.25 221 GLU A C 1
ATOM 1642 O O . GLU A 1 221 ? 25.703 -11.383 -21.609 1 93.25 221 GLU A O 1
ATOM 1647 N N . ASP A 1 222 ? 24.266 -10.836 -20 1 93.31 222 ASP A N 1
ATOM 1648 C CA . ASP A 1 222 ? 24.297 -12.18 -19.438 1 93.31 222 ASP A CA 1
ATOM 1649 C C . ASP A 1 222 ? 23.344 -13.109 -20.172 1 93.31 222 ASP A C 1
ATOM 1651 O O . ASP A 1 222 ? 23.172 -14.273 -19.797 1 93.31 222 ASP A O 1
ATOM 1655 N N . GLY A 1 223 ? 22.625 -12.609 -21.172 1 91.81 223 GLY A N 1
ATOM 1656 C CA . GLY A 1 223 ? 21.844 -13.438 -22.062 1 91.81 223 GLY A CA 1
ATOM 1657 C C . GLY A 1 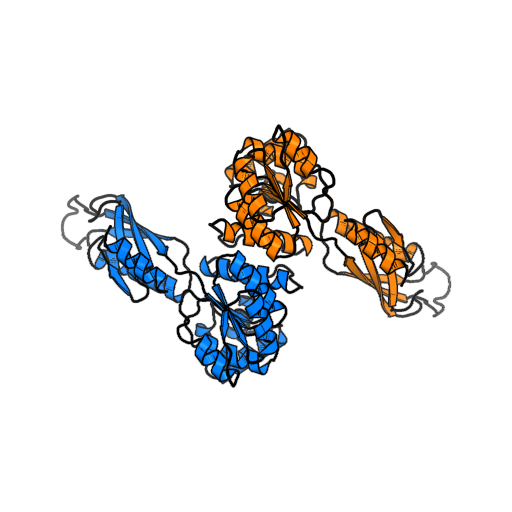223 ? 20.406 -13.602 -21.625 1 91.81 223 GLY A C 1
ATOM 1658 O O . GLY A 1 223 ? 19.703 -14.5 -22.109 1 91.81 223 GLY A O 1
ATOM 1659 N N . VAL A 1 224 ? 20 -12.836 -20.672 1 88.38 224 VAL A N 1
ATOM 1660 C CA . VAL A 1 224 ? 18.609 -12.906 -20.219 1 88.38 224 VAL A CA 1
ATOM 1661 C C . VAL A 1 224 ? 17.703 -12.203 -21.234 1 88.38 224 VAL A C 1
ATOM 1663 O O . VAL A 1 224 ? 17.922 -11.031 -21.562 1 88.38 224 VAL A O 1
ATOM 1666 N N . ALA A 1 225 ? 16.703 -12.906 -21.719 1 81.12 225 ALA A N 1
ATOM 1667 C CA . ALA A 1 225 ? 15.805 -12.367 -22.734 1 81.12 225 ALA A CA 1
ATOM 1668 C C . ALA A 1 225 ? 14.82 -11.375 -22.109 1 81.12 225 ALA A C 1
ATOM 1670 O O . ALA A 1 225 ? 14.375 -11.555 -20.984 1 81.12 225 ALA A O 1
ATOM 1671 N N . GLY A 1 226 ? 14.453 -10.367 -22.828 1 78 226 GLY A N 1
ATOM 1672 C CA . GLY A 1 226 ? 13.539 -9.336 -22.375 1 78 226 GLY A CA 1
ATOM 1673 C C . GLY A 1 226 ? 12.18 -9.867 -21.969 1 78 226 GLY A C 1
ATOM 1674 O O . GLY A 1 226 ? 11.578 -9.406 -21 1 78 226 GLY A O 1
ATOM 1675 N N . ASN A 1 227 ? 11.727 -10.812 -22.641 1 76.38 227 ASN A N 1
ATOM 1676 C CA . ASN A 1 227 ? 10.406 -11.375 -22.391 1 76.38 227 ASN A CA 1
ATOM 1677 C C . ASN A 1 227 ? 10.344 -12.07 -21.031 1 76.38 227 ASN A C 1
ATOM 1679 O O . ASN A 1 227 ? 9.266 -12.242 -20.469 1 76.38 227 ASN A O 1
ATOM 1683 N N . GLU A 1 228 ? 11.477 -12.453 -20.516 1 79.06 228 GLU A N 1
ATOM 1684 C CA . GLU A 1 228 ? 11.555 -13.086 -19.203 1 79.06 228 GLU A CA 1
ATOM 1685 C C . GLU A 1 228 ? 11.414 -12.062 -18.078 1 79.06 228 GLU A C 1
ATOM 1687 O O . GLU A 1 228 ? 11.133 -12.414 -16.938 1 79.06 228 GLU A O 1
ATOM 1692 N N . LEU A 1 229 ? 11.625 -10.875 -18.484 1 82.81 229 LEU A N 1
ATOM 1693 C CA . LEU A 1 229 ? 11.648 -9.812 -17.484 1 82.81 229 LEU A CA 1
ATOM 1694 C C . LEU A 1 229 ? 10.32 -9.062 -17.453 1 82.81 229 LEU A C 1
ATOM 1696 O O . LEU A 1 229 ? 9.844 -8.68 -16.375 1 82.81 229 LEU A O 1
ATOM 1700 N N . VAL A 1 230 ? 9.75 -8.977 -18.531 1 79.44 230 VAL A N 1
ATOM 1701 C CA . VAL A 1 230 ? 8.562 -8.141 -18.703 1 79.44 230 VAL A CA 1
ATOM 1702 C C . VAL A 1 230 ? 7.414 -8.703 -17.875 1 79.44 230 VAL A C 1
ATOM 1704 O O . VAL A 1 230 ? 7.16 -9.914 -17.891 1 79.44 230 VAL A O 1
ATOM 1707 N N . GLY A 1 231 ? 6.895 -7.848 -17.109 1 81.38 231 GLY A N 1
ATOM 1708 C CA . GLY A 1 231 ? 5.707 -8.211 -16.344 1 81.38 231 GLY A CA 1
ATOM 1709 C C . GLY A 1 231 ? 6.02 -8.859 -15.016 1 81.38 231 GLY A C 1
ATOM 1710 O O . GLY A 1 231 ? 5.113 -9.164 -14.242 1 81.38 231 GLY A O 1
ATOM 1711 N N . ARG A 1 232 ? 7.215 -9.102 -14.734 1 88 232 ARG A N 1
ATOM 1712 C CA . ARG A 1 232 ? 7.484 -9.766 -13.469 1 88 232 ARG A CA 1
ATOM 1713 C C . ARG A 1 232 ? 8.594 -9.055 -12.703 1 88 232 ARG A C 1
ATOM 1715 O O . ARG A 1 232 ? 8.734 -9.227 -11.492 1 88 232 ARG A O 1
ATOM 1722 N N . VAL A 1 233 ? 9.469 -8.312 -13.492 1 91.62 233 VAL A N 1
ATOM 1723 C CA . VAL A 1 233 ? 10.57 -7.602 -12.859 1 91.62 233 VAL A CA 1
ATOM 1724 C C . VAL A 1 233 ? 10.242 -6.113 -12.766 1 91.62 233 VAL A C 1
ATOM 1726 O O . VAL A 1 233 ? 9.875 -5.488 -13.766 1 91.62 233 VAL A O 1
ATOM 1729 N N . PHE A 1 234 ? 10.422 -5.613 -11.617 1 90.75 234 PHE A N 1
ATOM 1730 C CA . PHE A 1 234 ? 10.062 -4.223 -11.359 1 90.75 234 PHE A CA 1
ATOM 1731 C C . PHE A 1 234 ? 11.242 -3.459 -10.766 1 90.75 234 PHE A C 1
ATOM 1733 O O . PHE A 1 234 ? 11.75 -3.816 -9.703 1 90.75 234 PHE A O 1
ATOM 1740 N N . MET A 1 235 ? 11.633 -2.453 -11.5 1 88.69 235 MET A N 1
ATOM 1741 C CA . MET A 1 235 ? 12.68 -1.527 -11.078 1 88.69 235 MET A CA 1
ATOM 1742 C C . MET A 1 235 ? 12.328 -0.095 -11.469 1 88.69 235 MET A C 1
ATOM 1744 O O . MET A 1 235 ? 12.25 0.228 -12.656 1 88.69 235 MET A O 1
ATOM 1748 N N . PRO A 1 236 ? 12.203 0.851 -10.414 1 91 236 PRO A N 1
ATOM 1749 C CA . PRO A 1 236 ? 12.219 0.599 -8.977 1 91 236 PRO A CA 1
ATOM 1750 C C . PRO A 1 236 ? 11.031 -0.245 -8.508 1 91 236 PRO A C 1
ATOM 1752 O O . PRO A 1 236 ? 9.984 -0.252 -9.156 1 91 236 PRO A O 1
ATOM 1755 N N . ALA A 1 237 ? 11.234 -0.94 -7.453 1 93.81 237 ALA A N 1
ATOM 1756 C CA . ALA A 1 237 ? 10.156 -1.699 -6.836 1 93.81 237 ALA A CA 1
ATOM 1757 C C . ALA A 1 237 ? 9.156 -0.771 -6.145 1 93.81 237 ALA A C 1
ATOM 1759 O O . ALA A 1 237 ? 9.555 0.198 -5.492 1 93.81 237 ALA A O 1
ATOM 1760 N N . GLY A 1 238 ? 7.883 -1.071 -6.344 1 94.06 238 GLY A N 1
ATOM 1761 C CA . GLY A 1 238 ? 6.84 -0.381 -5.605 1 94.06 238 GLY A CA 1
ATOM 1762 C C . GLY A 1 238 ? 6.035 0.579 -6.461 1 94.06 238 GLY A C 1
ATOM 1763 O O . GLY A 1 238 ? 6.531 1.086 -7.469 1 94.06 238 GLY A O 1
ATOM 1764 N N . LEU A 1 239 ? 4.84 0.886 -6.016 1 92.25 239 LEU A N 1
ATOM 1765 C CA . LEU A 1 239 ? 3.998 1.886 -6.664 1 92.25 239 LEU A CA 1
ATOM 1766 C C . LEU A 1 239 ? 4.574 3.285 -6.484 1 92.25 239 LEU A C 1
ATOM 1768 O O . LEU A 1 239 ? 5.266 3.551 -5.496 1 92.25 239 LEU A O 1
ATOM 1772 N N . ASP A 1 240 ? 4.262 4.164 -7.438 1 88.94 240 ASP A N 1
ATOM 1773 C CA . ASP A 1 240 ? 4.68 5.559 -7.316 1 88.94 240 ASP A CA 1
ATOM 1774 C C . ASP A 1 240 ? 3.756 6.332 -6.379 1 88.94 240 ASP A C 1
ATOM 1776 O O . ASP A 1 240 ? 2.873 7.062 -6.832 1 88.94 240 ASP A O 1
ATOM 1780 N N . ILE A 1 241 ? 4.027 6.223 -5.09 1 91.56 241 ILE A N 1
ATOM 1781 C CA . ILE A 1 241 ? 3.191 6.914 -4.109 1 91.56 241 ILE A CA 1
ATOM 1782 C C . ILE A 1 241 ? 4.023 7.949 -3.359 1 91.56 241 ILE A C 1
ATOM 1784 O O . ILE A 1 241 ? 3.604 8.453 -2.316 1 91.56 241 ILE A O 1
ATOM 1788 N N . GLY A 1 242 ? 5.219 8.195 -3.875 1 90.5 242 GLY A N 1
ATOM 1789 C CA . GLY A 1 242 ? 6.09 9.203 -3.285 1 90.5 242 GLY A CA 1
ATOM 1790 C C . GLY A 1 242 ? 6.758 8.734 -2.004 1 90.5 242 GLY A C 1
ATOM 1791 O O . GLY A 1 242 ? 7.102 9.555 -1.145 1 90.5 242 GLY A O 1
ATOM 1792 N N . SER A 1 243 ? 6.906 7.469 -1.88 1 90.62 243 SER A N 1
ATOM 1793 C CA . SER A 1 243 ? 7.504 6.887 -0.681 1 90.62 243 SER A CA 1
ATOM 1794 C C . SER A 1 243 ? 8.961 7.312 -0.525 1 90.62 243 SER A C 1
ATOM 1796 O O . SER A 1 243 ? 9.727 7.285 -1.49 1 90.62 243 SER A O 1
ATOM 1798 N N . ASP A 1 244 ? 9.305 7.695 0.757 1 89.5 244 ASP A N 1
ATOM 1799 C CA . ASP A 1 244 ? 10.672 8.164 0.904 1 89.5 244 ASP A CA 1
ATOM 1800 C C . ASP A 1 244 ? 11.289 7.672 2.211 1 89.5 244 ASP A C 1
ATOM 1802 O O . ASP A 1 244 ? 12.398 8.07 2.572 1 89.5 244 ASP A O 1
ATOM 1806 N N . ASN A 1 245 ? 10.539 6.855 2.943 1 94.31 245 ASN A N 1
ATOM 1807 C CA . ASN A 1 245 ? 11.109 6.191 4.113 1 94.31 245 ASN A CA 1
ATOM 1808 C C . ASN A 1 245 ? 10.836 4.688 4.086 1 94.31 245 ASN A C 1
ATOM 1810 O O . ASN A 1 245 ? 10.008 4.215 3.301 1 94.31 245 ASN A O 1
ATOM 1814 N N . PRO A 1 246 ? 11.5 3.898 4.91 1 97.5 246 PRO A N 1
ATOM 1815 C CA . PRO A 1 246 ? 11.445 2.438 4.824 1 97.5 246 PRO A CA 1
ATOM 1816 C C . PRO A 1 246 ? 10.016 1.895 4.934 1 97.5 246 PRO A C 1
ATOM 1818 O O . PRO A 1 246 ? 9.633 1.01 4.168 1 97.5 246 PRO A O 1
ATOM 1821 N N . LEU A 1 247 ? 9.234 2.416 5.801 1 98.12 247 LEU A N 1
ATOM 1822 C CA . LEU A 1 247 ? 7.883 1.92 6.012 1 98.12 247 LEU A CA 1
ATOM 1823 C C . LEU A 1 247 ? 6.996 2.234 4.809 1 98.12 247 LEU A C 1
ATOM 1825 O O . LEU A 1 247 ? 6.223 1.383 4.363 1 98.12 247 LEU A O 1
ATOM 1829 N N . GLU A 1 248 ? 7.133 3.441 4.293 1 97.56 248 GLU A N 1
ATOM 1830 C CA . GLU A 1 248 ? 6.367 3.824 3.111 1 97.56 248 GLU A CA 1
ATOM 1831 C C . GLU A 1 248 ? 6.781 3.004 1.893 1 97.56 248 GLU A C 1
ATOM 1833 O O . GLU A 1 248 ? 5.938 2.604 1.09 1 97.56 248 GLU A O 1
ATOM 1838 N N . ILE A 1 249 ? 8.062 2.781 1.755 1 96.75 249 ILE A N 1
ATOM 1839 C CA . ILE A 1 249 ? 8.578 1.966 0.66 1 96.75 249 ILE A CA 1
ATOM 1840 C C . ILE A 1 249 ? 7.996 0.557 0.749 1 96.75 249 ILE A C 1
ATOM 1842 O O . ILE A 1 249 ? 7.57 -0.01 -0.26 1 96.75 249 ILE A O 1
ATOM 1846 N N . ALA A 1 250 ? 7.945 -0.003 1.957 1 98.62 250 ALA A N 1
ATOM 1847 C CA . ALA A 1 250 ? 7.387 -1.335 2.164 1 98.62 250 ALA A CA 1
ATOM 1848 C C . ALA A 1 250 ? 5.918 -1.381 1.753 1 98.62 250 ALA A C 1
ATOM 1850 O O . ALA A 1 250 ? 5.484 -2.311 1.066 1 98.62 250 ALA A O 1
ATOM 1851 N N . VAL A 1 251 ? 5.141 -0.366 2.137 1 98.44 251 VAL A N 1
ATOM 1852 C CA . VAL A 1 251 ? 3.736 -0.297 1.748 1 98.44 251 VAL A CA 1
ATOM 1853 C C . VAL A 1 251 ? 3.621 -0.246 0.226 1 98.44 251 VAL A C 1
ATOM 1855 O O . VAL A 1 251 ? 2.795 -0.944 -0.365 1 98.44 251 VAL A O 1
ATOM 1858 N N . SER A 1 252 ? 4.441 0.567 -0.37 1 96.5 252 SER A N 1
ATOM 1859 C CA . SER A 1 252 ? 4.457 0.732 -1.819 1 96.5 252 SER A CA 1
ATOM 1860 C C . SER A 1 252 ? 4.711 -0.596 -2.523 1 96.5 252 SER A C 1
ATOM 1862 O O . SER A 1 252 ? 4.016 -0.941 -3.48 1 96.5 252 SER A O 1
ATOM 1864 N N . ILE A 1 253 ? 5.66 -1.32 -2.045 1 97.31 253 ILE A N 1
ATOM 1865 C CA . ILE A 1 253 ? 6.055 -2.576 -2.672 1 97.31 253 ILE A CA 1
ATOM 1866 C C . ILE A 1 253 ? 4.949 -3.615 -2.486 1 97.31 253 ILE A C 1
ATOM 1868 O O . ILE A 1 253 ? 4.574 -4.305 -3.436 1 97.31 253 ILE A O 1
ATOM 1872 N N . ILE A 1 254 ? 4.406 -3.74 -1.285 1 98.56 254 ILE A N 1
ATOM 1873 C CA . ILE A 1 254 ? 3.355 -4.715 -1.014 1 98.56 254 ILE A CA 1
ATOM 1874 C C . ILE A 1 254 ? 2.117 -4.383 -1.844 1 98.56 254 ILE A C 1
ATOM 1876 O O . ILE A 1 254 ? 1.476 -5.281 -2.396 1 98.56 254 ILE A O 1
ATOM 1880 N N . ALA A 1 255 ? 1.82 -3.088 -1.965 1 97.19 255 ALA A N 1
ATOM 1881 C CA . ALA A 1 255 ? 0.705 -2.672 -2.811 1 97.19 255 ALA A CA 1
ATOM 1882 C C . ALA A 1 255 ? 0.936 -3.08 -4.262 1 97.19 255 ALA A C 1
ATOM 1884 O O . ALA A 1 255 ? 0.008 -3.52 -4.945 1 97.19 255 ALA A O 1
ATOM 1885 N N . GLU A 1 256 ? 2.135 -2.92 -4.754 1 95.31 256 GLU A N 1
ATOM 1886 C CA . GLU A 1 256 ? 2.471 -3.301 -6.121 1 95.31 256 GLU A CA 1
ATOM 1887 C C . GLU A 1 256 ? 2.332 -4.805 -6.328 1 95.31 256 GLU A C 1
ATOM 1889 O O . GLU A 1 256 ? 1.832 -5.254 -7.359 1 95.31 256 GLU A O 1
ATOM 1894 N N . ILE A 1 257 ? 2.748 -5.574 -5.363 1 96.88 257 ILE A N 1
ATOM 1895 C CA . ILE A 1 257 ? 2.648 -7.027 -5.434 1 96.88 257 ILE A CA 1
ATOM 1896 C C . ILE A 1 257 ? 1.182 -7.441 -5.535 1 96.88 257 ILE A C 1
ATOM 1898 O O . ILE A 1 257 ? 0.824 -8.289 -6.355 1 96.88 257 ILE A O 1
ATOM 1902 N N . ILE A 1 258 ? 0.356 -6.812 -4.688 1 96.38 258 ILE A N 1
ATOM 1903 C CA . ILE A 1 258 ? -1.072 -7.105 -4.715 1 96.38 258 ILE A CA 1
ATOM 1904 C C . ILE A 1 258 ? -1.647 -6.754 -6.082 1 96.38 258 ILE A C 1
ATOM 1906 O O . ILE A 1 258 ? -2.369 -7.555 -6.684 1 96.38 258 ILE A O 1
ATOM 1910 N N . ARG A 1 259 ? -1.312 -5.582 -6.555 1 94.31 259 ARG A N 1
ATOM 1911 C CA . ARG A 1 259 ? -1.809 -5.117 -7.848 1 94.31 259 ARG A CA 1
ATOM 1912 C C . ARG A 1 259 ? -1.396 -6.066 -8.969 1 94.31 259 ARG A C 1
ATOM 1914 O O . ARG A 1 259 ? -2.199 -6.391 -9.844 1 94.31 259 ARG A O 1
ATOM 1921 N N . LYS A 1 260 ? -0.154 -6.488 -8.953 1 92.44 260 LYS A N 1
ATOM 1922 C CA . LYS A 1 260 ? 0.387 -7.41 -9.953 1 92.44 260 LYS A CA 1
ATOM 1923 C C . LYS A 1 260 ? -0.389 -8.727 -9.961 1 92.44 260 LYS A C 1
ATOM 1925 O O . LYS A 1 260 ? -0.755 -9.227 -11.023 1 92.44 260 LYS A O 1
ATOM 1930 N N . LYS A 1 261 ? -0.7 -9.258 -8.836 1 93.88 261 LYS A N 1
ATOM 1931 C CA . LYS A 1 261 ? -1.417 -10.523 -8.727 1 93.88 261 LYS A CA 1
ATOM 1932 C C . LYS A 1 261 ? -2.824 -10.406 -9.305 1 93.88 261 LYS A C 1
ATOM 1934 O O . LYS A 1 261 ? -3.387 -11.391 -9.789 1 93.88 261 LYS A O 1
ATOM 1939 N N . LYS A 1 262 ? -3.316 -9.18 -9.234 1 92.25 262 LYS A N 1
ATOM 1940 C CA . LYS A 1 262 ? -4.68 -8.953 -9.703 1 92.25 262 LYS A CA 1
ATOM 1941 C C . LYS A 1 262 ? -4.707 -8.664 -11.203 1 92.25 262 LYS A C 1
ATOM 1943 O O . LYS A 1 262 ? -5.777 -8.602 -11.812 1 92.25 262 LYS A O 1
ATOM 1948 N N . GLY A 1 263 ? -3.576 -8.477 -11.789 1 87 263 GLY A N 1
ATOM 1949 C CA . GLY A 1 263 ? -3.488 -8.234 -13.219 1 87 263 GLY A CA 1
ATOM 1950 C C . GLY A 1 263 ? -3.908 -6.828 -13.609 1 87 263 GLY A C 1
ATOM 1951 O O . GLY A 1 263 ? -4.355 -6.598 -14.734 1 87 263 GLY A O 1
ATOM 1952 N N . ILE A 1 264 ? -4.02 -5.91 -12.648 1 78.75 264 ILE A N 1
ATOM 1953 C CA . ILE A 1 264 ? -4.359 -4.523 -12.93 1 78.75 264 ILE A CA 1
ATOM 1954 C C . ILE A 1 264 ? -3.139 -3.795 -13.492 1 78.75 264 ILE A C 1
ATOM 1956 O O . ILE A 1 264 ? -2.074 -3.787 -12.867 1 78.75 264 ILE A O 1
ATOM 1960 N N . LYS A 1 265 ? -3.34 -3.332 -14.844 1 63.75 265 LYS A N 1
ATOM 1961 C CA . LYS A 1 265 ? -2.203 -2.773 -15.562 1 63.75 265 LYS A CA 1
ATOM 1962 C C . LYS A 1 265 ? -2.117 -1.262 -15.375 1 63.75 265 LYS A C 1
ATOM 1964 O O . LYS A 1 265 ? -3.135 -0.567 -15.414 1 63.75 265 LYS A O 1
ATOM 1969 N N . ASP A 1 266 ? -1.746 -0.442 -14.492 1 53.25 266 ASP A N 1
ATOM 1970 C CA . ASP A 1 266 ? -1.322 0.953 -14.562 1 53.25 266 ASP A CA 1
ATOM 1971 C C . ASP A 1 266 ? 0.19 1.076 -14.383 1 53.25 266 ASP A C 1
ATOM 1973 O O . ASP A 1 266 ? 0.683 1.152 -13.258 1 53.25 266 ASP A O 1
ATOM 1977 N N . TRP A 1 267 ? 0.833 0.284 -15.289 1 44.72 267 TRP A N 1
ATOM 1978 C CA . TRP A 1 267 ? 2.281 0.248 -15.117 1 44.72 267 TRP A CA 1
ATOM 1979 C C . TRP A 1 267 ? 2.902 1.606 -15.43 1 44.72 267 TRP A C 1
ATOM 1981 O O . TRP A 1 267 ? 3.852 1.697 -16.203 1 44.72 267 TRP A O 1
ATOM 1991 N N . SER A 1 268 ? 2.074 2.566 -15.383 1 39.56 268 SER A N 1
ATOM 1992 C CA . SER A 1 268 ? 2.643 3.811 -15.898 1 39.56 268 SER A CA 1
ATOM 1993 C C . SER A 1 268 ? 4.098 3.969 -15.469 1 39.56 268 SER A C 1
ATOM 1995 O O . SER A 1 268 ? 4.949 4.359 -16.266 1 39.56 268 SER A O 1
ATOM 1997 N N . HIS A 1 269 ? 4.34 3.879 -14.234 1 40.84 269 HIS A N 1
ATOM 1998 C CA . HIS A 1 269 ? 5.672 4.371 -13.898 1 40.84 269 HIS A CA 1
ATOM 1999 C C . HIS A 1 269 ? 6.738 3.328 -14.211 1 40.84 269 HIS A C 1
ATOM 2001 O O . HIS A 1 269 ? 7.863 3.676 -14.586 1 40.84 269 HIS A O 1
ATOM 2007 N N . HIS A 1 270 ? 6.531 2.021 -13.883 1 39.41 270 HIS A N 1
ATOM 2008 C CA . HIS A 1 270 ? 7.648 1.083 -13.891 1 39.41 270 HIS A CA 1
ATOM 2009 C C . HIS A 1 270 ? 8.008 0.662 -15.312 1 39.41 270 HIS A C 1
ATOM 2011 O O . HIS A 1 270 ? 9.188 0.54 -15.648 1 39.41 270 HIS A O 1
ATOM 2017 N N . LEU A 1 271 ? 6.879 0.226 -15.969 1 40.5 271 LEU A N 1
ATOM 2018 C CA . LEU A 1 271 ? 7.105 -0.459 -17.234 1 40.5 271 LEU A CA 1
ATOM 2019 C C . LEU A 1 271 ? 7.703 0.491 -18.266 1 40.5 271 LEU A C 1
ATOM 2021 O O . LEU A 1 271 ? 8.375 0.053 -19.203 1 40.5 271 LEU A O 1
ATOM 2025 N N . ASP A 1 272 ? 7.449 1.729 -18.047 1 40.12 272 ASP A N 1
ATOM 2026 C CA . ASP A 1 272 ? 7.945 2.533 -19.156 1 40.12 272 ASP A CA 1
ATOM 2027 C C . ASP A 1 272 ? 9.438 2.305 -19.375 1 40.12 272 ASP A C 1
ATOM 2029 O O . ASP A 1 272 ? 9.898 2.199 -20.516 1 40.12 272 ASP A O 1
ATOM 2033 N N . LEU A 1 273 ? 10.094 2.234 -18.281 1 39.41 273 LEU A N 1
ATOM 2034 C CA . LEU A 1 273 ? 11.523 2.162 -18.547 1 39.41 273 LEU A CA 1
ATOM 2035 C C . LEU A 1 273 ? 11.898 0.812 -19.156 1 39.41 273 LEU A C 1
ATOM 2037 O O . LEU A 1 273 ? 12.641 0.753 -20.141 1 39.41 273 LEU A O 1
ATOM 2041 N N . VAL A 1 274 ? 11.391 -0.271 -18.516 1 41.06 274 VAL A N 1
ATOM 2042 C CA . VAL A 1 274 ? 11.797 -1.556 -19.078 1 41.06 274 VAL A CA 1
ATOM 2043 C C . VAL A 1 274 ? 11.289 -1.677 -20.516 1 41.06 274 VAL A C 1
ATOM 2045 O O . VAL A 1 274 ? 12.016 -2.127 -21.406 1 41.06 274 VAL A O 1
ATOM 2048 N N . ASN A 1 275 ? 10.094 -1.205 -20.625 1 40.09 275 ASN A N 1
ATOM 2049 C CA . ASN A 1 275 ? 9.555 -1.247 -21.969 1 40.09 275 ASN A CA 1
ATOM 2050 C C . ASN A 1 275 ? 10.352 -0.358 -22.922 1 40.09 275 ASN A C 1
ATOM 2052 O O . ASN A 1 275 ? 10.609 -0.737 -24.062 1 40.09 275 ASN A O 1
ATOM 2056 N N . LYS A 1 276 ? 10.516 0.833 -22.406 1 42.94 276 LYS A N 1
ATOM 2057 C CA . LYS A 1 276 ? 11.312 1.715 -23.266 1 42.94 276 LYS A CA 1
ATOM 2058 C C . LYS A 1 276 ? 12.68 1.111 -23.547 1 42.94 276 LYS A C 1
ATOM 2060 O O . LYS A 1 276 ? 13.203 1.238 -24.656 1 42.94 276 LYS A O 1
ATOM 2065 N N . LEU A 1 277 ? 13.195 0.591 -22.469 1 38.41 277 LEU A N 1
ATOM 2066 C CA . LEU A 1 277 ? 14.539 0.055 -22.625 1 38.41 277 LEU A CA 1
ATOM 2067 C C . LEU A 1 277 ? 14.531 -1.153 -23.562 1 38.41 277 LEU A C 1
ATOM 2069 O O . LEU A 1 277 ? 15.469 -1.352 -24.344 1 38.41 277 LEU A O 1
ATOM 2073 N N . ILE A 1 278 ? 13.445 -1.938 -23.422 1 38.91 278 ILE A N 1
ATOM 2074 C CA . ILE A 1 278 ? 13.391 -3.068 -24.344 1 38.91 278 ILE A CA 1
ATOM 2075 C C . ILE A 1 278 ? 13.164 -2.566 -25.766 1 38.91 278 ILE A C 1
ATOM 2077 O O . ILE A 1 278 ? 13.648 -3.172 -26.734 1 38.91 278 ILE A O 1
ATOM 2081 N N . LYS A 1 279 ? 12.211 -1.539 -25.844 1 39.25 279 LYS A N 1
ATOM 2082 C CA . LYS A 1 279 ? 12.008 -1.076 -27.219 1 39.25 279 LYS A CA 1
ATOM 2083 C C . LYS A 1 279 ? 13.25 -0.358 -27.734 1 39.25 279 LYS A C 1
ATOM 2085 O O . LYS A 1 279 ? 13.289 0.063 -28.906 1 39.25 279 LYS A O 1
ATOM 2090 N N . GLY A 1 280 ? 14.344 -0.402 -27.125 1 40.06 280 GLY A N 1
ATOM 2091 C CA . GLY A 1 280 ? 15.516 0.233 -27.703 1 40.06 280 GLY A CA 1
ATOM 2092 C C . GLY A 1 280 ? 15.477 1.747 -27.625 1 40.06 280 GLY A C 1
ATOM 2093 O O . GLY A 1 280 ? 16.25 2.43 -28.312 1 40.06 280 GLY A O 1
ATOM 2094 N N . ASP A 1 281 ? 14.258 2.398 -27.047 1 35.91 281 ASP A N 1
ATOM 2095 C CA . ASP A 1 281 ? 14.227 3.854 -27.141 1 35.91 281 ASP A CA 1
ATOM 2096 C C . ASP A 1 281 ? 15.055 4.488 -26.016 1 35.91 281 ASP A C 1
ATOM 2098 O O . ASP A 1 281 ? 15.078 3.98 -24.891 1 35.91 281 ASP A O 1
ATOM 2102 N N . PRO A 1 282 ? 16.031 5.367 -26.297 1 33.53 282 PRO A N 1
ATOM 2103 C CA . PRO A 1 282 ? 16.875 6.078 -25.328 1 33.53 282 PRO A CA 1
ATOM 2104 C C . PRO A 1 282 ? 16.078 6.715 -24.203 1 33.53 282 PRO A C 1
ATOM 2106 O O . PRO A 1 282 ? 14.938 7.145 -24.422 1 33.53 282 PRO A O 1
ATOM 2109 N N . ALA A 1 283 ? 16.328 6.629 -23.062 1 34.84 283 ALA A N 1
ATOM 2110 C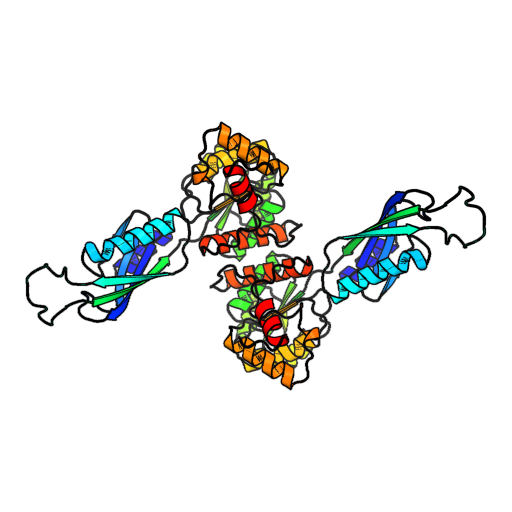 CA . ALA A 1 283 ? 15.75 7.262 -21.875 1 34.84 283 ALA A CA 1
ATOM 2111 C C . ALA A 1 283 ? 15.844 8.781 -21.969 1 34.84 283 ALA A C 1
ATOM 2113 O O . ALA A 1 283 ? 16.844 9.32 -22.438 1 34.84 283 ALA A O 1
ATOM 2114 N N . MET B 1 1 ? 19.641 26.25 17.484 1 67.69 1 MET B N 1
ATOM 2115 C CA . MET B 1 1 ? 19.453 24.953 18.125 1 67.69 1 MET B CA 1
ATOM 2116 C C . MET B 1 1 ? 18.203 24.953 19.016 1 67.69 1 MET B C 1
ATOM 2118 O O . MET B 1 1 ? 17.406 24.016 18.984 1 67.69 1 MET B O 1
ATOM 2122 N N . GLU B 1 2 ? 17.906 26.156 19.625 1 85.38 2 GLU B N 1
ATOM 2123 C CA . GLU B 1 2 ? 16.812 26.281 20.578 1 85.38 2 GLU B CA 1
ATOM 2124 C C . GLU B 1 2 ? 15.453 26.234 19.875 1 85.38 2 GLU B C 1
ATOM 2126 O O . GLU B 1 2 ? 14.516 25.594 20.344 1 85.38 2 GLU B O 1
ATOM 2131 N N . ILE B 1 3 ? 15.406 26.828 18.703 1 91.75 3 ILE B N 1
ATOM 2132 C CA . ILE B 1 3 ? 14.109 26.891 18.031 1 91.75 3 ILE B CA 1
ATOM 2133 C C . ILE B 1 3 ? 13.727 25.516 17.484 1 91.75 3 ILE B C 1
ATOM 2135 O O . ILE B 1 3 ? 12.539 25.188 17.438 1 91.75 3 ILE B O 1
ATOM 2139 N N . LEU B 1 4 ? 14.703 24.766 17.156 1 91.5 4 LEU B N 1
ATOM 2140 C CA . LEU B 1 4 ? 14.445 23.406 16.672 1 91.5 4 LEU B CA 1
ATOM 2141 C C . LEU B 1 4 ? 13.891 22.531 17.797 1 91.5 4 LEU B C 1
ATOM 2143 O O . LEU B 1 4 ? 12.953 21.766 17.578 1 91.5 4 LEU B O 1
ATOM 2147 N N . SER B 1 5 ? 14.461 22.672 18.922 1 92.5 5 SER B N 1
ATOM 2148 C CA . SER B 1 5 ? 14 21.891 20.078 1 92.5 5 SER B CA 1
ATOM 2149 C C . SER B 1 5 ? 12.555 22.25 20.422 1 92.5 5 SER B C 1
ATOM 2151 O O . SER B 1 5 ? 11.75 21.359 20.703 1 92.5 5 SER B O 1
ATOM 2153 N N . LYS B 1 6 ? 12.32 23.5 20.391 1 93.81 6 LYS B N 1
ATOM 2154 C CA . LYS B 1 6 ? 10.961 23.969 20.672 1 93.81 6 LYS B CA 1
ATOM 2155 C C . LYS B 1 6 ? 9.969 23.422 19.656 1 93.81 6 LYS B C 1
ATOM 2157 O O . LYS B 1 6 ? 8.883 22.953 20.016 1 93.81 6 LYS B O 1
ATOM 2162 N N . ALA B 1 7 ? 10.312 23.484 18.406 1 94.5 7 ALA B N 1
ATOM 2163 C CA . ALA B 1 7 ? 9.453 22.984 17.344 1 94.5 7 ALA B CA 1
ATOM 2164 C C . ALA B 1 7 ? 9.211 21.5 17.5 1 94.5 7 ALA B C 1
ATOM 2166 O O . ALA B 1 7 ? 8.078 21.031 17.344 1 94.5 7 ALA B O 1
ATOM 2167 N N . LEU B 1 8 ? 10.211 20.75 17.844 1 93.75 8 LEU B N 1
ATOM 2168 C CA . LEU B 1 8 ? 10.109 19.297 17.984 1 93.75 8 LEU B CA 1
ATOM 2169 C C . LEU B 1 8 ? 9.18 18.938 19.141 1 93.75 8 LEU B C 1
ATOM 2171 O O . LEU B 1 8 ? 8.414 17.969 19.047 1 93.75 8 LEU B O 1
ATOM 2175 N N . ASP B 1 9 ? 9.289 19.688 20.203 1 94.25 9 ASP B N 1
ATOM 2176 C CA . ASP B 1 9 ? 8.406 19.469 21.344 1 94.25 9 ASP B CA 1
ATOM 2177 C C . ASP B 1 9 ? 6.941 19.641 20.953 1 94.25 9 ASP B C 1
ATOM 2179 O O . ASP B 1 9 ? 6.09 18.844 21.328 1 94.25 9 ASP B O 1
ATOM 2183 N N . ARG B 1 10 ? 6.727 20.656 20.188 1 95.94 10 ARG B N 1
ATOM 2184 C CA . ARG B 1 10 ? 5.363 20.953 19.766 1 95.94 10 ARG B CA 1
ATOM 2185 C C . ARG B 1 10 ? 4.871 19.906 18.766 1 95.94 10 ARG B C 1
ATOM 2187 O O . ARG B 1 10 ? 3.693 19.547 18.766 1 95.94 10 ARG B O 1
ATOM 2194 N N . VAL B 1 11 ? 5.734 19.469 17.875 1 96.19 11 VAL B N 1
ATOM 2195 C CA . VAL B 1 11 ? 5.387 18.391 16.953 1 96.19 11 VAL B CA 1
ATOM 2196 C C . VAL B 1 11 ? 5.016 17.141 17.75 1 96.19 11 VAL B C 1
ATOM 2198 O O . VAL B 1 11 ? 4.051 16.453 17.406 1 96.19 11 VAL B O 1
ATOM 2201 N N . GLY B 1 12 ? 5.727 16.859 18.781 1 93.75 12 GLY B N 1
ATOM 2202 C CA . GLY B 1 12 ? 5.422 15.727 19.641 1 93.75 12 GLY B CA 1
ATOM 2203 C C . GLY B 1 12 ? 4.047 15.812 20.266 1 93.75 12 GLY B C 1
ATOM 2204 O O . GLY B 1 12 ? 3.48 14.789 20.672 1 93.75 12 GLY B O 1
ATOM 2205 N N . LYS B 1 13 ? 3.568 17.062 20.328 1 93.5 13 LYS B N 1
ATOM 2206 C CA . LYS B 1 13 ? 2.256 17.297 20.922 1 93.5 13 LYS B CA 1
ATOM 2207 C C . LYS B 1 13 ? 1.172 17.359 19.844 1 93.5 13 LYS B C 1
ATOM 2209 O O . LYS B 1 13 ? 0.037 17.75 20.125 1 93.5 13 LYS B O 1
ATOM 2214 N N . GLY B 1 14 ? 1.545 17.109 18.625 1 94 14 GLY B N 1
ATOM 2215 C CA . GLY B 1 14 ? 0.537 16.938 17.578 1 94 14 GLY B CA 1
ATOM 2216 C C . GLY B 1 14 ? 0.528 18.062 16.562 1 94 14 GLY B C 1
ATOM 2217 O O . GLY B 1 14 ? -0.247 18.031 15.609 1 94 14 GLY B O 1
ATOM 2218 N N . GLU B 1 15 ? 1.374 19.047 16.75 1 96 15 GLU B N 1
ATOM 2219 C CA . GLU B 1 15 ? 1.43 20.156 15.797 1 96 15 GLU B CA 1
ATOM 2220 C C . GLU B 1 15 ? 2.35 19.828 14.625 1 96 15 GLU B C 1
ATOM 2222 O O . GLU B 1 15 ? 3.156 18.891 14.703 1 96 15 GLU B O 1
ATOM 2227 N N . ILE B 1 16 ? 2.146 20.531 13.562 1 97.75 16 ILE B N 1
ATOM 2228 C CA . ILE B 1 16 ? 3.01 20.406 12.398 1 97.75 16 ILE B CA 1
ATOM 2229 C C . ILE B 1 16 ? 3.969 21.578 12.32 1 97.75 16 ILE B C 1
ATOM 2231 O O . ILE B 1 16 ? 3.576 22.719 12.57 1 97.75 16 ILE B O 1
ATOM 2235 N N . ALA B 1 17 ? 5.219 21.281 12.031 1 97.5 17 ALA B N 1
ATOM 2236 C CA . ALA B 1 17 ? 6.215 22.328 11.812 1 97.5 17 ALA B CA 1
ATOM 2237 C C . ALA B 1 17 ? 6.812 22.234 10.414 1 97.5 17 ALA B C 1
ATOM 2239 O O . ALA B 1 17 ? 6.996 21.125 9.891 1 97.5 17 ALA B O 1
ATOM 2240 N N . ALA B 1 18 ? 7.082 23.344 9.828 1 97.5 18 ALA B N 1
ATOM 2241 C CA . ALA B 1 18 ? 7.824 23.406 8.578 1 97.5 18 ALA B CA 1
ATOM 2242 C C . ALA B 1 18 ? 9.195 24.031 8.781 1 97.5 18 ALA B C 1
ATOM 2244 O O . ALA B 1 18 ? 9.297 25.172 9.258 1 97.5 18 ALA B O 1
ATOM 2245 N N . LEU B 1 19 ? 10.227 23.297 8.461 1 94.88 19 LEU B N 1
ATOM 2246 C CA . LEU B 1 19 ? 11.578 23.828 8.414 1 94.88 19 LEU B CA 1
ATOM 2247 C C . LEU B 1 19 ? 11.844 24.531 7.09 1 94.88 19 LEU B C 1
ATOM 2249 O O . LEU B 1 19 ? 11.742 23.922 6.027 1 94.88 19 LEU B O 1
ATOM 2253 N N . CYS B 1 20 ? 12.117 25.766 7.129 1 94.56 20 CYS B N 1
ATOM 2254 C CA . CYS B 1 20 ? 12.477 26.562 5.965 1 94.56 20 CYS B CA 1
ATOM 2255 C C . CYS B 1 20 ? 13.953 26.938 5.988 1 94.56 20 CYS B C 1
ATOM 2257 O O . CYS B 1 20 ? 14.367 27.812 6.75 1 94.56 20 CYS B O 1
ATOM 2259 N N . ILE B 1 21 ? 14.719 26.312 5.133 1 92.62 21 ILE B N 1
ATOM 2260 C CA . ILE B 1 21 ? 16.172 26.422 5.168 1 92.62 21 ILE B CA 1
ATOM 2261 C C . ILE B 1 21 ? 16.672 27.047 3.873 1 92.62 21 ILE B C 1
ATOM 2263 O O . ILE B 1 21 ? 16.344 26.594 2.779 1 92.62 21 ILE B O 1
ATOM 2267 N N . VAL B 1 22 ? 17.453 28.109 3.984 1 89.94 22 VAL B N 1
ATOM 2268 C CA . VAL B 1 22 ? 18.125 28.641 2.807 1 89.94 22 VAL B CA 1
ATOM 2269 C C . VAL B 1 22 ? 19.219 27.672 2.352 1 89.94 22 VAL B C 1
ATOM 2271 O O . VAL B 1 22 ? 20.125 27.344 3.117 1 89.94 22 VAL B O 1
ATOM 2274 N N . ILE B 1 23 ? 19.125 27.203 1.104 1 91.19 23 ILE B N 1
ATOM 2275 C CA . ILE B 1 23 ? 20.062 26.172 0.686 1 91.19 23 ILE B CA 1
ATOM 2276 C C . ILE B 1 23 ? 20.984 26.719 -0.389 1 91.19 23 ILE B C 1
ATOM 2278 O O . ILE B 1 23 ? 22.016 26.125 -0.696 1 91.19 23 ILE B O 1
ATOM 2282 N N . ASP B 1 24 ? 20.578 27.797 -1.011 1 87.5 24 ASP B N 1
ATOM 2283 C CA . ASP B 1 24 ? 21.391 28.406 -2.055 1 87.5 24 ASP B CA 1
ATOM 2284 C C . ASP B 1 24 ? 21.172 29.922 -2.1 1 87.5 24 ASP B C 1
ATOM 2286 O O . ASP B 1 24 ? 20.109 30.406 -1.709 1 87.5 24 ASP B O 1
ATOM 2290 N N . LYS B 1 25 ? 22.266 30.641 -2.523 1 87.31 25 LYS B N 1
ATOM 2291 C CA . LYS B 1 25 ? 22.219 32.094 -2.623 1 87.31 25 LYS B CA 1
ATOM 2292 C C . LYS B 1 25 ? 23.047 32.594 -3.811 1 87.31 25 LYS B C 1
ATOM 2294 O O . LYS B 1 25 ? 24.141 32.094 -4.066 1 87.31 25 LYS B O 1
ATOM 2299 N N . VAL B 1 26 ? 22.406 33.375 -4.512 1 83.81 26 VAL B N 1
ATOM 2300 C CA . VAL B 1 26 ? 23.109 34.062 -5.598 1 83.81 26 VAL B CA 1
ATOM 2301 C C . VAL B 1 26 ? 23.031 35.562 -5.414 1 83.81 26 VAL B C 1
ATOM 2303 O O . VAL B 1 26 ? 21.953 36.094 -5.125 1 83.81 26 VAL B O 1
ATOM 2306 N N . GLY B 1 27 ? 24.156 36.312 -5.598 1 83.12 27 GLY B N 1
ATOM 2307 C CA . GLY B 1 27 ? 24.156 37.781 -5.508 1 83.12 27 GLY B CA 1
ATOM 2308 C C . GLY B 1 27 ? 24.016 38.281 -4.09 1 83.12 27 GLY B C 1
ATOM 2309 O O . GLY B 1 27 ? 24.578 37.688 -3.154 1 83.12 27 GLY B O 1
ATOM 2310 N N . SER B 1 28 ? 23.344 39.5 -3.875 1 76.56 28 SER B N 1
ATOM 2311 C CA . SER B 1 28 ? 23.297 40.188 -2.592 1 76.56 28 SER B CA 1
ATOM 2312 C C . SER B 1 28 ? 22.078 39.781 -1.782 1 76.56 28 SER B C 1
ATOM 2314 O O . SER B 1 28 ? 21.391 40.625 -1.201 1 76.56 28 SER B O 1
ATOM 2316 N N . ALA B 1 29 ? 21.875 38.531 -1.575 1 70.5 29 ALA B N 1
ATOM 2317 C CA . ALA B 1 29 ? 20.734 38.094 -0.772 1 70.5 29 ALA B CA 1
ATOM 2318 C C . ALA B 1 29 ? 21.031 38.219 0.719 1 70.5 29 ALA B C 1
ATOM 2320 O O . ALA B 1 29 ? 22.188 38.094 1.139 1 70.5 29 ALA B O 1
ATOM 2321 N N . PRO B 1 30 ? 19.984 38.5 1.462 1 74.25 30 PRO B N 1
ATOM 2322 C CA . PRO B 1 30 ? 20.141 38.938 2.85 1 74.25 30 PRO B CA 1
ATOM 2323 C C . PRO B 1 30 ? 20.75 37.875 3.75 1 74.25 30 PRO B C 1
ATOM 2325 O O . PRO B 1 30 ? 21.359 38.188 4.773 1 74.25 30 PRO B O 1
ATOM 2328 N N . ARG B 1 31 ? 20.5 36.594 3.518 1 81.5 31 ARG B N 1
ATOM 2329 C CA . ARG B 1 31 ? 20.953 35.531 4.426 1 81.5 31 ARG B CA 1
ATOM 2330 C C . ARG B 1 31 ? 21.719 34.469 3.678 1 81.5 31 ARG B C 1
ATOM 2332 O O . ARG B 1 31 ? 21.5 34.25 2.484 1 81.5 31 ARG B O 1
ATOM 2339 N N . ASP B 1 32 ? 22.531 33.812 4.441 1 86.12 32 ASP B N 1
ATOM 2340 C CA . ASP B 1 32 ? 23.391 32.781 3.852 1 86.12 32 ASP B CA 1
ATOM 2341 C C . ASP B 1 32 ? 22.75 31.406 3.93 1 86.12 32 ASP B C 1
ATOM 2343 O O . ASP B 1 32 ? 21.891 31.172 4.777 1 86.12 32 ASP B O 1
ATOM 2347 N N . PRO B 1 33 ? 23.188 30.562 2.994 1 88.06 33 PRO B N 1
ATOM 2348 C CA . PRO B 1 33 ? 22.766 29.156 3.115 1 88.06 33 PRO B CA 1
ATOM 2349 C C . PRO B 1 33 ? 22.984 28.594 4.516 1 88.06 33 PRO B C 1
ATOM 2351 O O . PRO B 1 33 ? 24 28.875 5.145 1 88.06 33 PRO B O 1
ATOM 2354 N N . GLY B 1 34 ? 22.031 27.859 5.016 1 88.94 34 GLY B N 1
ATOM 2355 C CA . GLY B 1 34 ? 22.078 27.328 6.367 1 88.94 34 GLY B CA 1
ATOM 2356 C C . GLY B 1 34 ? 21.156 28.047 7.328 1 88.94 34 GLY B C 1
ATOM 2357 O O . GLY B 1 34 ? 20.844 27.531 8.398 1 88.94 34 GLY B O 1
ATOM 2358 N N . SER B 1 35 ? 20.797 29.297 6.926 1 90 35 SER B N 1
ATOM 2359 C CA . SER B 1 35 ? 19.828 30.016 7.742 1 90 35 SER B CA 1
ATOM 2360 C C . SER B 1 35 ? 18.5 29.25 7.816 1 90 35 SER B C 1
ATOM 2362 O O . SER B 1 35 ? 18.078 28.641 6.836 1 90 35 SER B O 1
ATOM 2364 N N . LEU B 1 36 ? 17.844 29.344 9.055 1 92.38 36 LEU B N 1
ATOM 2365 C CA . LEU B 1 36 ? 16.672 28.5 9.312 1 92.38 36 LEU B CA 1
ATOM 2366 C C . LEU B 1 36 ? 15.539 29.328 9.914 1 92.38 36 LEU B C 1
ATOM 2368 O O . LEU B 1 36 ? 15.766 30.156 10.797 1 92.38 36 LEU B O 1
ATOM 2372 N N . MET B 1 37 ? 14.383 29.172 9.312 1 94.81 37 MET B N 1
ATOM 2373 C CA . MET B 1 37 ? 13.109 29.625 9.875 1 94.81 37 MET B CA 1
ATOM 2374 C C . MET B 1 37 ? 12.133 28.469 10.016 1 94.81 37 MET B C 1
ATOM 2376 O O . MET B 1 37 ? 12.102 27.578 9.172 1 94.81 37 MET B O 1
ATOM 2380 N N . ILE B 1 38 ? 11.398 28.469 11.125 1 96.56 38 ILE B N 1
ATOM 2381 C CA . ILE B 1 38 ? 10.383 27.438 11.352 1 96.56 38 ILE B CA 1
ATOM 2382 C C . ILE B 1 38 ? 8.992 28.078 11.32 1 96.56 38 ILE B C 1
ATOM 2384 O O . ILE B 1 38 ? 8.773 29.125 11.922 1 96.56 38 ILE B O 1
ATOM 2388 N N . VAL B 1 39 ? 8.148 27.562 10.547 1 97.5 39 VAL B N 1
ATOM 2389 C CA . VAL B 1 39 ? 6.746 27.969 10.531 1 97.5 39 VAL B CA 1
ATOM 2390 C C . VAL B 1 39 ? 5.875 26.859 11.125 1 97.5 39 VAL B C 1
ATOM 2392 O O . VAL B 1 39 ? 5.875 25.734 10.633 1 97.5 39 VAL B O 1
ATOM 2395 N N . MET B 1 40 ? 5.145 27.125 12.148 1 97.38 40 MET B N 1
ATOM 2396 C CA . MET B 1 40 ? 4.254 26.172 12.789 1 97.38 40 MET B CA 1
ATOM 2397 C C . MET B 1 40 ? 2.896 26.125 12.094 1 97.38 40 MET B C 1
ATOM 2399 O O . MET B 1 40 ? 2.566 27.031 11.32 1 97.38 40 MET B O 1
ATOM 2403 N N . SER B 1 41 ? 2.123 25.094 12.438 1 96.25 41 SER B N 1
ATOM 2404 C CA . SER B 1 41 ? 0.839 24.891 11.773 1 96.25 41 SER B CA 1
ATOM 2405 C C . SER B 1 41 ? -0.145 26 12.109 1 96.25 41 SER B C 1
ATOM 2407 O O . SER B 1 41 ? -1.108 26.234 11.375 1 96.25 41 SER B O 1
ATOM 2409 N N . ASN B 1 42 ? 0.079 26.766 13.195 1 94.38 42 ASN B N 1
ATOM 2410 C CA . ASN B 1 42 ? -0.798 27.875 13.555 1 94.38 42 ASN B CA 1
ATOM 2411 C C . ASN B 1 42 ? -0.329 29.188 12.922 1 94.38 42 ASN B C 1
ATOM 2413 O O . ASN B 1 42 ? -0.902 30.25 13.18 1 94.38 42 ASN B O 1
ATOM 2417 N N . GLY B 1 43 ? 0.759 29.125 12.188 1 94.19 43 GLY B N 1
ATOM 2418 C CA . GLY B 1 43 ? 1.264 30.297 11.5 1 94.19 43 GLY B CA 1
ATOM 2419 C C . GLY B 1 43 ? 2.391 30.984 12.25 1 94.19 43 GLY B C 1
ATOM 2420 O O . GLY B 1 43 ? 3.035 31.891 11.719 1 94.19 43 GLY B O 1
ATOM 2421 N N . GLU B 1 44 ? 2.602 30.578 13.453 1 95.69 44 GLU B N 1
ATOM 2422 C CA . GLU B 1 44 ? 3.689 31.156 14.242 1 95.69 44 GLU B CA 1
ATOM 2423 C C . GLU B 1 44 ? 5.043 30.906 13.578 1 95.69 44 GLU B C 1
ATOM 2425 O O . GLU B 1 44 ? 5.301 29.812 13.078 1 95.69 44 GLU B O 1
ATOM 2430 N N . LYS B 1 45 ? 5.879 31.922 13.578 1 95.69 45 LYS B N 1
ATOM 2431 C CA . LYS B 1 45 ? 7.227 31.828 13.023 1 95.69 45 LYS B CA 1
ATOM 2432 C C . LYS B 1 45 ? 8.281 31.844 14.133 1 95.69 45 LYS B C 1
ATOM 2434 O O . LYS B 1 45 ? 8.148 32.594 15.109 1 95.69 45 LYS B O 1
ATOM 2439 N N . MET B 1 46 ? 9.195 31.031 14 1 95.25 46 MET B N 1
ATOM 2440 C CA . MET B 1 46 ? 10.375 31.047 14.852 1 95.25 46 MET B CA 1
ATOM 2441 C C . MET B 1 46 ? 11.648 31.156 14.016 1 95.25 46 MET B C 1
ATOM 2443 O O . MET B 1 46 ? 11.852 30.375 13.086 1 95.25 46 MET B O 1
ATOM 2447 N N . GLY B 1 47 ? 12.453 32.062 14.414 1 92.69 47 GLY B N 1
ATOM 2448 C CA . GLY B 1 47 ? 13.633 32.312 13.594 1 92.69 47 GLY B CA 1
ATOM 2449 C C . GLY B 1 47 ? 13.328 33.188 12.375 1 92.69 47 GLY B C 1
ATOM 2450 O O . GLY B 1 47 ? 12.18 33.562 12.141 1 92.69 47 GLY B O 1
ATOM 2451 N N . SER B 1 48 ? 14.477 33.562 11.664 1 92.31 48 SER B N 1
ATOM 2452 C CA . SER B 1 48 ? 14.312 34.438 10.492 1 92.31 48 SER B CA 1
ATOM 2453 C C . SER B 1 48 ? 15.375 34.125 9.445 1 92.31 48 SER B C 1
ATOM 2455 O O . SER B 1 48 ? 16.516 33.812 9.781 1 92.31 48 SER B O 1
ATOM 2457 N N . ILE B 1 49 ? 14.891 34.156 8.25 1 89.62 49 ILE B N 1
ATOM 2458 C CA . ILE B 1 49 ? 15.844 33.969 7.16 1 89.62 49 ILE B CA 1
ATOM 2459 C C . ILE B 1 49 ? 15.883 35.219 6.281 1 89.62 49 ILE B C 1
ATOM 2461 O O . ILE B 1 49 ? 16.438 35.188 5.176 1 89.62 49 ILE B O 1
ATOM 2465 N N . GLY B 1 50 ? 15.203 36.188 6.777 1 83.69 50 GLY B N 1
ATOM 2466 C CA . GLY B 1 50 ? 15.133 37.438 6.074 1 83.69 50 GLY B CA 1
ATOM 2467 C C . GLY B 1 50 ? 14 38.344 6.559 1 83.69 50 GLY B C 1
ATOM 2468 O O . GLY B 1 50 ? 13.398 38.062 7.598 1 83.69 50 GLY B O 1
ATOM 2469 N N . GLY B 1 51 ? 13.797 39.531 5.934 1 81.88 51 GLY B N 1
ATOM 2470 C CA . GLY B 1 51 ? 12.711 40.438 6.273 1 81.88 51 GLY B CA 1
ATOM 2471 C C . GLY B 1 51 ? 11.359 39.969 5.762 1 81.88 51 GLY B C 1
ATOM 2472 O O . GLY B 1 51 ? 11.258 38.906 5.164 1 81.88 51 GLY B O 1
ATOM 2473 N N . TYR B 1 52 ? 10.32 40.625 6.148 1 78.88 52 TYR B N 1
ATOM 2474 C CA . TYR B 1 52 ? 8.922 40.281 5.891 1 78.88 52 TYR B CA 1
ATOM 2475 C C . TYR B 1 52 ? 8.703 39.969 4.418 1 78.88 52 TYR B C 1
ATOM 2477 O O . TYR B 1 52 ? 8.07 38.938 4.078 1 78.88 52 TYR B O 1
ATOM 2485 N N . GLU B 1 53 ? 9.25 40.719 3.512 1 82.25 53 GLU B N 1
ATOM 2486 C CA . GLU B 1 53 ? 9.039 40.531 2.076 1 82.25 53 GLU B CA 1
ATOM 2487 C C . GLU B 1 53 ? 9.594 39.219 1.585 1 82.25 53 GLU B C 1
ATOM 2489 O O . GLU B 1 53 ? 9.047 38.625 0.658 1 82.25 53 GLU B O 1
ATOM 2494 N N . THR B 1 54 ? 10.609 38.812 2.229 1 84.62 54 THR B N 1
ATOM 2495 C CA . THR B 1 54 ? 11.266 37.562 1.881 1 84.62 54 THR B CA 1
ATOM 2496 C C . THR B 1 54 ? 10.508 36.375 2.449 1 84.62 54 THR B C 1
ATOM 2498 O O . THR B 1 54 ? 10.367 35.344 1.783 1 84.62 54 THR B O 1
ATOM 2501 N N . GLU B 1 55 ? 9.945 36.531 3.623 1 92.94 55 GLU B N 1
ATOM 2502 C CA . GLU B 1 55 ? 9.43 35.375 4.387 1 92.94 55 GLU B CA 1
ATOM 2503 C C . GLU B 1 55 ? 7.953 35.156 4.09 1 92.94 55 GLU B C 1
ATOM 2505 O O . GLU B 1 55 ? 7.477 34 4.16 1 92.94 55 GLU B O 1
ATOM 2510 N N . GLU B 1 56 ? 7.238 36.156 3.619 1 93.19 56 GLU B N 1
ATOM 2511 C CA . GLU B 1 56 ? 5.797 36.062 3.412 1 93.19 56 GLU B CA 1
ATOM 2512 C C . GLU B 1 56 ? 5.457 34.969 2.381 1 93.19 56 GLU B C 1
ATOM 2514 O O . GLU B 1 56 ? 4.609 34.125 2.629 1 93.19 56 GLU B O 1
ATOM 2519 N N . PRO B 1 57 ? 6.152 35 1.234 1 93.31 57 PRO B N 1
ATOM 2520 C CA . PRO B 1 57 ? 5.836 33.938 0.253 1 93.31 57 PRO B CA 1
ATOM 2521 C C . PRO B 1 57 ? 6.105 32.531 0.778 1 93.31 57 PRO B C 1
ATOM 2523 O O . PRO B 1 57 ? 5.402 31.594 0.406 1 93.31 57 PRO B O 1
ATOM 2526 N N . ILE B 1 58 ? 7.031 32.406 1.607 1 94 58 ILE B N 1
ATOM 2527 C CA . ILE B 1 58 ? 7.391 31.094 2.174 1 94 58 ILE B CA 1
ATOM 2528 C C . ILE B 1 58 ? 6.316 30.656 3.158 1 94 58 ILE B C 1
ATOM 2530 O O . ILE B 1 58 ? 5.855 29.5 3.104 1 94 58 ILE B O 1
ATOM 2534 N N . VAL B 1 59 ? 5.93 31.547 4 1 96.31 59 VAL B N 1
ATOM 2535 C CA . VAL B 1 59 ? 4.879 31.266 4.969 1 96.31 59 VAL B CA 1
ATOM 2536 C C . VAL B 1 59 ? 3.59 30.891 4.238 1 96.31 59 VAL B C 1
ATOM 2538 O O . VAL B 1 59 ? 2.918 29.922 4.602 1 96.31 59 VAL B O 1
ATOM 2541 N N . ASN B 1 60 ? 3.303 31.625 3.197 1 95.94 60 ASN B N 1
ATOM 2542 C CA . ASN B 1 60 ? 2.113 31.344 2.406 1 95.94 60 ASN B CA 1
ATOM 2543 C C . ASN B 1 60 ? 2.176 29.938 1.788 1 95.94 60 ASN B C 1
ATOM 2545 O O . ASN B 1 60 ? 1.176 29.219 1.765 1 95.94 60 ASN B O 1
ATOM 2549 N N . ALA B 1 61 ? 3.303 29.578 1.341 1 95.06 61 ALA B N 1
ATOM 2550 C CA . ALA B 1 61 ? 3.484 28.266 0.753 1 95.06 61 ALA B CA 1
ATOM 2551 C C . ALA B 1 61 ? 3.275 27.156 1.796 1 95.06 61 ALA B C 1
ATOM 2553 O O . ALA B 1 61 ? 2.654 26.141 1.511 1 95.06 61 ALA B O 1
ATOM 2554 N N . VAL B 1 62 ? 3.766 27.391 2.959 1 96.56 62 VAL B N 1
ATOM 2555 C CA . VAL B 1 62 ? 3.619 26.438 4.051 1 96.56 62 VAL B CA 1
ATOM 2556 C C . VAL B 1 62 ? 2.143 26.281 4.41 1 96.56 62 VAL B C 1
ATOM 2558 O O . VAL B 1 62 ? 1.637 25.172 4.516 1 96.56 62 VAL B O 1
ATOM 2561 N N . MET B 1 63 ? 1.496 27.406 4.527 1 96.25 63 MET B N 1
ATOM 2562 C CA . MET B 1 63 ? 0.087 27.375 4.91 1 96.25 63 MET B CA 1
ATOM 2563 C C . MET B 1 63 ? -0.758 26.703 3.834 1 96.25 63 MET B C 1
ATOM 2565 O O . MET B 1 63 ? -1.722 26 4.145 1 96.25 63 MET B O 1
ATOM 2569 N N . ASP B 1 64 ? -0.378 26.906 2.596 1 94.5 64 ASP B N 1
ATOM 2570 C CA . ASP B 1 64 ? -1.074 26.25 1.491 1 94.5 64 ASP B CA 1
ATOM 2571 C C . ASP B 1 64 ? -0.928 24.734 1.57 1 94.5 64 ASP B C 1
ATOM 2573 O O . ASP B 1 64 ? -1.896 24 1.361 1 94.5 64 ASP B O 1
ATOM 2577 N N . SER B 1 65 ? 0.263 24.266 1.843 1 94.44 65 SER B N 1
ATOM 2578 C CA . SER B 1 65 ? 0.5 22.844 2.004 1 94.44 65 SER B CA 1
ATOM 2579 C C . SER B 1 65 ? -0.331 22.266 3.146 1 94.44 65 SER B C 1
ATOM 2581 O O . SER B 1 65 ? -0.885 21.172 3.031 1 94.44 65 SER B O 1
ATOM 2583 N N . LEU B 1 66 ? -0.424 23.031 4.211 1 94.88 66 LEU B N 1
ATOM 2584 C CA . LEU B 1 66 ? -1.203 22.609 5.371 1 94.88 66 LEU B CA 1
ATOM 2585 C C . LEU B 1 66 ? -2.682 22.484 5.016 1 94.88 66 LEU B C 1
ATOM 2587 O O . LEU B 1 66 ? -3.336 21.516 5.402 1 94.88 66 LEU B O 1
ATOM 2591 N N . ARG B 1 67 ? -3.107 23.422 4.258 1 92 67 ARG B N 1
ATOM 2592 C CA . ARG B 1 67 ? -4.504 23.422 3.842 1 92 67 ARG B CA 1
ATOM 2593 C C . ARG B 1 67 ? -4.809 22.219 2.941 1 92 67 ARG B C 1
ATOM 2595 O O . ARG B 1 67 ? -5.867 21.609 3.053 1 92 67 ARG B O 1
ATOM 2602 N N . ARG B 1 68 ? -3.879 21.891 2.168 1 90.62 68 ARG B N 1
ATOM 2603 C CA . ARG B 1 68 ? -4.078 20.812 1.197 1 90.62 68 ARG B CA 1
ATOM 2604 C C . ARG B 1 68 ? -3.756 19.453 1.809 1 90.62 68 ARG B C 1
ATOM 2606 O O . ARG B 1 68 ? -4.098 18.406 1.24 1 90.62 68 ARG B O 1
ATOM 2613 N N . GLY B 1 69 ? -3.129 19.484 2.896 1 93.06 69 GLY B N 1
ATOM 2614 C CA . GLY B 1 69 ? -2.693 18.234 3.5 1 93.06 69 GLY B CA 1
ATOM 2615 C C . GLY B 1 69 ? -1.596 17.547 2.713 1 93.06 69 GLY B C 1
ATOM 2616 O O . GLY B 1 69 ? -1.578 16.312 2.611 1 93.06 69 GLY B O 1
ATOM 2617 N N . GLU B 1 70 ? -0.721 18.281 2.076 1 92.81 70 GLU B N 1
ATOM 2618 C CA . GLU B 1 70 ? 0.399 17.781 1.286 1 92.81 70 GLU B CA 1
ATOM 2619 C C . GLU B 1 70 ? 1.734 18.219 1.883 1 92.81 70 GLU B C 1
ATOM 2621 O O . GLU B 1 70 ? 1.999 19.422 2.018 1 92.81 70 GLU B O 1
ATOM 2626 N N . TYR B 1 71 ? 2.623 17.266 2.141 1 95 71 TYR B N 1
ATOM 2627 C CA . TYR B 1 71 ? 3.748 17.594 3.008 1 95 71 TYR B CA 1
ATOM 2628 C C . TYR B 1 71 ? 5.066 17.156 2.381 1 95 71 TYR B C 1
ATOM 2630 O O . TYR B 1 71 ? 6.074 17 3.076 1 95 71 TYR B O 1
ATOM 2638 N N . ALA B 1 72 ? 5.059 16.891 1.074 1 91.31 72 ALA B N 1
ATOM 2639 C CA . ALA B 1 72 ? 6.32 16.625 0.397 1 91.31 72 ALA B CA 1
ATOM 2640 C C . ALA B 1 72 ? 7.254 17.828 0.467 1 91.31 72 ALA B C 1
ATOM 2642 O O . ALA B 1 72 ? 6.805 18.969 0.371 1 91.31 72 ALA B O 1
ATOM 2643 N N . PRO B 1 73 ? 8.539 17.562 0.625 1 91.5 73 PRO B N 1
ATOM 2644 C CA . PRO B 1 73 ? 9.469 18.703 0.588 1 91.5 73 PRO B CA 1
ATOM 2645 C C . PRO B 1 73 ? 9.406 19.469 -0.724 1 91.5 73 PRO B C 1
ATOM 2647 O O . PRO B 1 73 ? 9.164 18.891 -1.782 1 91.5 73 PRO B O 1
ATOM 2650 N N . ARG B 1 74 ? 9.656 20.766 -0.587 1 90.44 74 ARG B N 1
ATOM 2651 C CA . ARG B 1 74 ? 9.633 21.562 -1.802 1 90.44 74 ARG B CA 1
ATOM 2652 C C . ARG B 1 74 ? 10.648 22.703 -1.725 1 90.44 74 ARG B C 1
ATOM 2654 O O . ARG B 1 74 ? 11.031 23.125 -0.632 1 90.44 74 ARG B O 1
ATOM 2661 N N . ARG B 1 75 ? 11.047 23.156 -2.904 1 91.56 75 ARG B N 1
ATOM 2662 C CA . ARG B 1 75 ? 11.953 24.281 -3.039 1 91.56 75 ARG B CA 1
ATOM 2663 C C . ARG B 1 75 ? 11.219 25.531 -3.541 1 91.56 75 ARG B C 1
ATOM 2665 O O . ARG B 1 75 ? 10.344 25.422 -4.402 1 91.56 75 ARG B O 1
ATOM 2672 N N . ILE B 1 76 ? 11.602 26.656 -2.992 1 91.69 76 ILE B N 1
ATOM 2673 C CA . ILE B 1 76 ? 11.086 27.938 -3.445 1 91.69 76 ILE B CA 1
ATOM 2674 C C . ILE B 1 76 ? 12.234 28.906 -3.688 1 91.69 76 ILE B C 1
ATOM 2676 O O . ILE B 1 76 ? 13.156 29 -2.871 1 91.69 76 ILE B O 1
ATOM 2680 N N . THR B 1 77 ? 12.219 29.484 -4.828 1 90.38 77 THR B N 1
ATOM 2681 C CA . THR B 1 77 ? 13.211 30.5 -5.133 1 90.38 77 THR B CA 1
ATOM 2682 C C . THR B 1 77 ? 12.625 31.906 -4.984 1 90.38 77 THR B C 1
ATOM 2684 O O . THR B 1 77 ? 11.547 32.188 -5.516 1 90.38 77 THR B O 1
ATOM 2687 N N . ILE B 1 78 ? 13.305 32.75 -4.203 1 87.38 78 ILE B N 1
ATOM 2688 C CA . ILE B 1 78 ? 12.898 34.125 -3.975 1 87.38 78 ILE B CA 1
ATOM 2689 C C . ILE B 1 78 ? 13.891 35.062 -4.641 1 87.38 78 ILE B C 1
ATOM 2691 O O . ILE B 1 78 ? 15.094 35 -4.383 1 87.38 78 ILE B O 1
ATOM 2695 N N . ASN B 1 79 ? 13.414 35.938 -5.453 1 85.19 79 ASN B N 1
ATOM 2696 C CA . ASN B 1 79 ? 14.227 36.906 -6.152 1 85.19 79 ASN B CA 1
ATOM 2697 C C . ASN B 1 79 ? 14.172 38.281 -5.469 1 85.19 79 ASN B C 1
ATOM 2699 O O . ASN B 1 79 ? 13.117 38.688 -4.996 1 85.19 79 ASN B O 1
ATOM 2703 N N . PHE B 1 80 ? 15.5 38.781 -5.371 1 74.12 80 PHE B N 1
ATOM 2704 C CA . PHE B 1 80 ? 15.648 40.094 -4.789 1 74.12 80 PHE B CA 1
ATOM 2705 C C . PHE B 1 80 ? 16.109 41.094 -5.84 1 74.12 80 PHE B C 1
ATOM 2707 O O . PHE B 1 80 ? 17.094 40.844 -6.543 1 74.12 80 PHE B O 1
ATOM 2714 N N . GLY B 1 81 ? 15.398 41.906 -6.676 1 63.97 81 GLY B N 1
ATOM 2715 C CA . GLY B 1 81 ? 15.75 42.906 -7.652 1 63.97 81 GLY B CA 1
ATOM 2716 C C . GLY B 1 81 ? 14.945 44.188 -7.492 1 63.97 81 GLY B C 1
ATOM 2717 O O . GLY B 1 81 ? 13.914 44.219 -6.824 1 63.97 81 GLY B O 1
ATOM 2718 N N . ALA B 1 82 ? 15.75 45.312 -8 1 49.47 82 ALA B N 1
ATOM 2719 C CA . ALA B 1 82 ? 15.68 46.75 -8.094 1 49.47 82 ALA B CA 1
ATOM 2720 C C . ALA B 1 82 ? 14.367 47.188 -8.719 1 49.47 82 ALA B C 1
ATOM 2722 O O . ALA B 1 82 ? 14.008 46.75 -9.812 1 49.47 82 ALA B O 1
ATOM 2723 N N . LYS B 1 83 ? 13.508 47.625 -8.094 1 47.5 83 LYS B N 1
ATOM 2724 C CA . LYS B 1 83 ? 12.625 48.531 -8.82 1 47.5 83 LYS B CA 1
ATOM 2725 C C . LYS B 1 83 ? 13.422 49.5 -9.695 1 47.5 83 LYS B C 1
ATOM 2727 O O . LYS B 1 83 ? 14.25 50.25 -9.188 1 47.5 83 LYS B O 1
ATOM 2732 N N . ALA B 1 84 ? 13.727 49.156 -11.008 1 37.16 84 ALA B N 1
ATOM 2733 C CA . ALA B 1 84 ? 14.141 50.219 -11.914 1 37.16 84 ALA B CA 1
ATOM 2734 C C . ALA B 1 84 ? 13.227 51.438 -11.773 1 37.16 84 ALA B C 1
ATOM 2736 O O . ALA B 1 84 ? 12.008 51.344 -11.969 1 37.16 84 ALA B O 1
ATOM 2737 N N . SER B 1 85 ? 13.414 52.281 -10.828 1 37.5 85 SER B N 1
ATOM 2738 C CA . SER B 1 85 ? 12.797 53.562 -11.117 1 37.5 85 SER B CA 1
ATOM 2739 C C . SER B 1 85 ? 12.977 53.938 -12.586 1 37.5 85 SER B C 1
ATOM 2741 O O . SER B 1 85 ? 13.953 53.531 -13.219 1 37.5 85 SER B O 1
ATOM 2743 N N . GLU B 1 86 ? 11.945 54.469 -13.344 1 39.19 86 GLU B N 1
ATOM 2744 C CA . GLU B 1 86 ? 12.023 55 -14.695 1 39.19 86 GLU B CA 1
ATOM 2745 C C . GLU B 1 86 ? 13.406 55.562 -14.984 1 39.19 86 GLU B C 1
ATOM 2747 O O . GLU B 1 86 ? 13.953 55.375 -16.078 1 39.19 86 GLU B O 1
ATOM 2752 N N . GLY B 1 87 ? 13.75 56.875 -14.492 1 38.75 87 GLY B N 1
ATOM 2753 C CA . GLY B 1 87 ? 14.781 57.844 -14.875 1 38.75 87 GLY B CA 1
ATOM 2754 C C . GLY B 1 87 ? 16.172 57.406 -14.461 1 38.75 87 GLY B C 1
ATOM 2755 O O . GLY B 1 87 ? 17.156 58.094 -14.734 1 38.75 87 GLY B O 1
ATOM 2756 N N . GLU B 1 88 ? 16.391 56.969 -13.234 1 37.47 88 GLU B N 1
ATOM 2757 C CA . GLU B 1 88 ? 17.797 56.969 -12.828 1 37.47 88 GLU B CA 1
ATOM 2758 C C . GLU B 1 88 ? 18.562 55.875 -13.586 1 37.47 88 GLU B C 1
ATOM 2760 O O . GLU B 1 88 ? 18 54.875 -13.969 1 37.47 88 GLU B O 1
ATOM 2765 N N . VAL B 1 89 ? 19.828 56.281 -14.07 1 37.41 89 VAL B N 1
ATOM 2766 C CA . VAL B 1 89 ? 20.969 55.625 -14.703 1 37.41 89 VAL B CA 1
ATOM 2767 C C . VAL B 1 89 ? 21.125 54.219 -14.164 1 37.41 89 VAL B C 1
ATOM 2769 O O . VAL B 1 89 ? 21 54 -12.953 1 37.41 89 VAL B O 1
ATOM 2772 N N . ASP B 1 90 ? 21 53.219 -15.055 1 37.62 90 ASP B N 1
ATOM 2773 C CA . ASP B 1 90 ? 21.406 51.812 -14.961 1 37.62 90 ASP B CA 1
ATOM 2774 C C . ASP B 1 90 ? 22.656 51.656 -14.086 1 37.62 90 ASP B C 1
ATOM 2776 O O . ASP B 1 90 ? 23.781 51.781 -14.578 1 37.62 90 ASP B O 1
ATOM 2780 N N . THR B 1 91 ? 22.812 52.562 -13.008 1 39.22 91 THR B N 1
ATOM 2781 C CA . THR B 1 91 ? 24.062 52.188 -12.352 1 39.22 91 THR B CA 1
ATOM 2782 C C . THR B 1 91 ? 24.078 50.688 -12.039 1 39.22 91 THR B C 1
ATOM 2784 O O . THR B 1 91 ? 23.031 50.062 -11.867 1 39.22 91 THR B O 1
ATOM 2787 N N . GLY B 1 92 ? 25 49.938 -12.531 1 40.53 92 GLY B N 1
ATOM 2788 C CA . GLY B 1 92 ? 25.562 48.594 -12.523 1 40.53 92 GLY B CA 1
ATOM 2789 C C . GLY B 1 92 ? 25.156 47.781 -11.32 1 40.53 92 GLY B C 1
ATOM 2790 O O . GLY B 1 92 ? 25.516 46.594 -11.203 1 40.53 92 GLY B O 1
ATOM 2791 N N . HIS B 1 93 ? 25.109 48.5 -10.148 1 42.06 93 HIS B N 1
ATOM 2792 C CA . HIS B 1 93 ? 24.984 47.656 -8.969 1 42.06 93 HIS B CA 1
ATOM 2793 C C . HIS B 1 93 ? 23.594 47.031 -8.875 1 42.06 93 HIS B C 1
ATOM 2795 O O . HIS B 1 93 ? 22.656 47.688 -8.422 1 42.06 93 HIS B O 1
ATOM 2801 N N . ILE B 1 94 ? 23.016 46.625 -9.898 1 44.31 94 ILE B N 1
ATOM 2802 C CA . ILE B 1 94 ? 21.781 45.875 -9.758 1 44.31 94 ILE B CA 1
ATOM 2803 C C . ILE B 1 94 ? 21.922 44.844 -8.633 1 44.31 94 ILE B C 1
ATOM 2805 O O . ILE B 1 94 ? 22.766 43.938 -8.719 1 44.31 94 ILE B O 1
ATOM 2809 N N . CYS B 1 95 ? 22 45.156 -7.328 1 51.59 95 CYS B N 1
ATOM 2810 C CA . CYS B 1 95 ? 22 44.281 -6.164 1 51.59 95 CYS B CA 1
ATOM 2811 C C . CYS B 1 95 ? 20.984 43.156 -6.332 1 51.59 95 CYS B C 1
ATOM 2813 O O . CYS B 1 95 ? 19.953 43.125 -5.652 1 51.59 95 CYS B O 1
ATOM 2815 N N . GLY B 1 96 ? 20.484 42.656 -7.512 1 65.06 96 GLY B N 1
ATOM 2816 C CA . GLY B 1 96 ? 19.438 41.656 -7.602 1 65.06 96 GLY B CA 1
ATOM 2817 C C . GLY B 1 96 ? 19.875 40.312 -7.074 1 65.06 96 GLY B C 1
ATOM 2818 O O . GLY B 1 96 ? 21.078 40 -6.996 1 65.06 96 GLY B O 1
ATOM 2819 N N . GLY B 1 97 ? 19.594 39.719 -5.949 1 78.75 97 GLY B N 1
ATOM 2820 C CA . GLY B 1 97 ? 19.969 38.375 -5.461 1 78.75 97 GLY B CA 1
ATOM 2821 C C . GLY B 1 97 ? 18.781 37.438 -5.367 1 78.75 97 GLY B C 1
ATOM 2822 O O . GLY B 1 97 ? 17.641 37.812 -5.617 1 78.75 97 GLY B O 1
ATOM 2823 N N . LYS B 1 98 ? 19.109 36.25 -5.516 1 86.25 98 LYS B N 1
ATOM 2824 C CA . LYS B 1 98 ? 18.094 35.219 -5.301 1 86.25 98 LYS B CA 1
ATOM 2825 C C . LYS B 1 98 ? 18.562 34.188 -4.301 1 86.25 98 LYS B C 1
ATOM 2827 O O . LYS B 1 98 ? 19.766 33.906 -4.203 1 86.25 98 LYS B O 1
ATOM 2832 N N . PHE B 1 99 ? 17.594 33.75 -3.457 1 88.31 99 PHE B N 1
ATOM 2833 C CA . PHE B 1 99 ? 17.922 32.562 -2.689 1 88.31 99 PHE B CA 1
ATOM 2834 C C . PHE B 1 99 ? 16.875 31.469 -2.896 1 88.31 99 PHE B C 1
ATOM 2836 O O . PHE B 1 99 ? 15.766 31.75 -3.332 1 88.31 99 PHE B O 1
ATOM 2843 N N . THR B 1 100 ? 17.375 30.234 -2.691 1 90.62 100 THR B N 1
ATOM 2844 C CA . THR B 1 100 ? 16.516 29.047 -2.734 1 90.62 100 THR B CA 1
ATOM 2845 C C . THR B 1 100 ? 16.297 28.5 -1.331 1 90.62 100 THR B C 1
ATOM 2847 O O . THR B 1 100 ? 17.25 28.312 -0.568 1 90.62 100 THR B O 1
ATOM 2850 N N . VAL B 1 101 ? 15 28.344 -1.029 1 92 101 VAL B N 1
ATOM 2851 C CA . VAL B 1 101 ? 14.625 27.844 0.291 1 92 101 VAL B CA 1
ATOM 2852 C C . VAL B 1 101 ? 14.016 26.453 0.168 1 92 101 VAL B C 1
ATOM 2854 O O . VAL B 1 101 ? 13.156 26.219 -0.682 1 92 101 VAL B O 1
ATOM 2857 N N . LEU B 1 102 ? 14.484 25.5 1.004 1 93.31 102 LEU B N 1
ATOM 2858 C CA . LEU B 1 102 ? 13.867 24.188 1.136 1 93.31 102 LEU B CA 1
ATOM 2859 C C . LEU B 1 102 ? 12.859 24.172 2.283 1 93.31 102 LEU B C 1
ATOM 2861 O O . LEU B 1 102 ? 13.188 24.562 3.406 1 93.31 102 LEU B O 1
ATOM 2865 N N . ILE B 1 103 ? 11.695 23.812 1.965 1 94.19 103 ILE B N 1
ATOM 2866 C CA . ILE B 1 103 ? 10.672 23.625 2.984 1 94.19 103 ILE B CA 1
ATOM 2867 C C . ILE B 1 103 ? 10.523 22.141 3.295 1 94.19 103 ILE B C 1
ATOM 2869 O O . ILE B 1 103 ? 10.242 21.328 2.402 1 94.19 103 ILE B O 1
ATOM 2873 N N . LYS B 1 104 ? 10.758 21.719 4.527 1 94.62 104 LYS B N 1
ATOM 2874 C CA . LYS B 1 104 ? 10.586 20.359 4.996 1 94.62 104 LYS B CA 1
ATOM 2875 C C . LYS B 1 104 ? 9.633 20.297 6.188 1 94.62 104 LYS B C 1
ATOM 2877 O O . LYS B 1 104 ? 9.859 20.953 7.199 1 94.62 104 LYS B O 1
ATOM 2882 N N . PHE B 1 105 ? 8.68 19.5 6.078 1 96.38 105 PHE B N 1
ATOM 2883 C CA . PHE B 1 105 ? 7.684 19.422 7.141 1 96.38 105 PHE B CA 1
ATOM 2884 C C . PHE B 1 105 ? 8.078 18.375 8.172 1 96.38 105 PHE B C 1
ATOM 2886 O O . PHE B 1 105 ? 8.578 17.297 7.824 1 96.38 105 PHE B O 1
ATOM 2893 N N . LEU B 1 106 ? 7.859 18.656 9.383 1 95 106 LEU B N 1
ATOM 2894 C CA . LEU B 1 106 ? 7.898 17.734 10.516 1 95 106 LEU B CA 1
ATOM 2895 C C . LEU B 1 106 ? 6.488 17.438 11.016 1 95 106 LEU B C 1
ATOM 2897 O O . LEU B 1 106 ? 5.793 18.328 11.508 1 95 106 LEU B O 1
ATOM 2901 N N . LEU B 1 107 ? 6.16 16.234 10.867 1 96.62 107 LEU B N 1
ATOM 2902 C CA . LEU B 1 107 ? 4.809 15.828 11.227 1 96.62 107 LEU B CA 1
ATOM 2903 C C . LEU B 1 107 ? 4.809 15.023 12.516 1 96.62 107 LEU B C 1
ATOM 2905 O O . LEU B 1 107 ? 5.762 14.289 12.805 1 96.62 107 LEU B O 1
ATOM 2909 N N . PRO B 1 108 ? 3.766 15.18 13.328 1 96.94 108 PRO B N 1
ATOM 2910 C CA . PRO B 1 108 ? 3.578 14.203 14.406 1 96.94 108 PRO B CA 1
ATOM 2911 C C . PRO B 1 108 ? 3.236 12.805 13.891 1 96.94 108 PRO B C 1
ATOM 2913 O O . PRO B 1 108 ? 2.982 12.633 12.695 1 96.94 108 PRO B O 1
ATOM 2916 N N . ARG B 1 109 ? 3.336 11.766 14.789 1 96.44 109 ARG B N 1
ATOM 2917 C CA . ARG B 1 109 ? 2.854 10.438 14.414 1 96.44 109 ARG B CA 1
ATOM 2918 C C . ARG B 1 109 ? 1.402 10.5 13.945 1 96.44 109 ARG B C 1
ATOM 2920 O O . ARG B 1 109 ? 0.54 11.031 14.648 1 96.44 109 ARG B O 1
ATOM 2927 N N . GLU B 1 110 ? 1.164 10.062 12.789 1 97.69 110 GLU B N 1
ATOM 2928 C CA . GLU B 1 110 ? -0.172 10.141 12.211 1 97.69 110 GLU B CA 1
ATOM 2929 C C . GLU B 1 110 ? -1.155 9.25 12.961 1 97.69 110 GLU B C 1
ATOM 2931 O O . GLU B 1 110 ? -0.911 8.055 13.133 1 97.69 110 GLU B O 1
ATOM 2936 N N . ARG B 1 111 ? -2.195 9.828 13.445 1 98.25 111 ARG B N 1
ATOM 2937 C CA . ARG B 1 111 ? -3.318 9.055 13.969 1 98.25 111 ARG B CA 1
ATOM 2938 C C . ARG B 1 111 ? -4.277 8.656 12.852 1 98.25 111 ARG B C 1
ATOM 2940 O O . ARG B 1 111 ? -4.637 9.484 12.016 1 98.25 111 ARG B O 1
ATOM 2947 N N . MET B 1 112 ? -4.609 7.418 12.812 1 98.69 112 MET B N 1
ATOM 2948 C CA . MET B 1 112 ? -5.656 6.922 11.922 1 98.69 112 MET B CA 1
ATOM 2949 C C . MET B 1 112 ? -6.914 6.566 12.711 1 98.69 112 MET B C 1
ATOM 2951 O O . MET B 1 112 ? -6.949 5.551 13.406 1 98.69 112 MET B O 1
ATOM 2955 N N . ILE B 1 113 ? -7.914 7.414 12.609 1 98.88 113 ILE B N 1
ATOM 2956 C CA . ILE B 1 113 ? -9.188 7.117 13.258 1 98.88 113 ILE B CA 1
ATOM 2957 C C . ILE B 1 113 ? -10.016 6.191 12.367 1 98.88 113 ILE B C 1
ATOM 2959 O O . ILE B 1 113 ? -10.375 6.559 11.242 1 98.88 113 ILE B O 1
ATOM 2963 N N . ILE B 1 114 ? -10.273 5.023 12.852 1 98.81 114 ILE B N 1
ATOM 2964 C CA . ILE B 1 114 ? -11.008 4 12.117 1 98.81 114 ILE B CA 1
ATOM 2965 C C .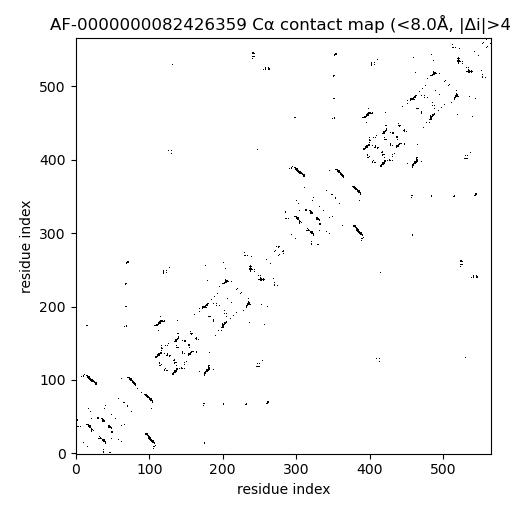 ILE B 1 114 ? -12.422 3.875 12.68 1 98.81 114 ILE B C 1
ATOM 2967 O O . ILE B 1 114 ? -12.609 3.436 13.812 1 98.81 114 ILE B O 1
ATOM 2971 N N . VAL B 1 115 ? -13.398 4.25 11.898 1 98.69 115 VAL B N 1
ATOM 2972 C CA . VAL B 1 115 ? -14.781 4.074 12.305 1 98.69 115 VAL B CA 1
ATOM 2973 C C . VAL B 1 115 ? -15.258 2.674 11.93 1 98.69 115 VAL B C 1
ATOM 2975 O O . VAL B 1 115 ? -15.461 2.375 10.75 1 98.69 115 VAL B O 1
ATOM 2978 N N . GLY B 1 116 ? -15.516 1.877 12.906 1 97.75 116 GLY B N 1
ATOM 2979 C CA . GLY B 1 116 ? -15.844 0.473 12.719 1 97.75 116 GLY B CA 1
ATOM 2980 C C . GLY B 1 116 ? -14.883 -0.465 13.43 1 97.75 116 GLY B C 1
ATOM 2981 O O . GLY B 1 116 ? -13.781 -0.066 13.797 1 97.75 116 GLY B O 1
ATOM 2982 N N . SER B 1 117 ? -15.305 -1.721 13.633 1 97.06 117 SER B N 1
ATOM 2983 C CA . SER B 1 117 ? -14.492 -2.715 14.32 1 97.06 117 SER B CA 1
ATOM 2984 C C . SER B 1 117 ? -14.602 -4.082 13.656 1 97.06 117 SER B C 1
ATOM 2986 O O . SER B 1 117 ? -14.352 -5.109 14.289 1 97.06 117 SER B O 1
ATOM 2988 N N . GLY B 1 118 ? -15 -4.109 12.43 1 96.31 118 GLY B N 1
ATOM 2989 C CA . GLY B 1 118 ? -15.102 -5.348 11.68 1 96.31 118 GLY B CA 1
ATOM 2990 C C . GLY B 1 118 ? -13.781 -5.805 11.094 1 96.31 118 GLY B C 1
ATOM 2991 O O . GLY B 1 118 ? -12.719 -5.395 11.555 1 96.31 118 GLY B O 1
ATOM 2992 N N . ASN B 1 119 ? -13.836 -6.656 10.086 1 96.75 119 ASN B N 1
ATOM 2993 C CA . ASN B 1 119 ? -12.656 -7.301 9.508 1 96.75 119 ASN B CA 1
ATOM 2994 C C . ASN B 1 119 ? -11.703 -6.281 8.891 1 96.75 119 ASN B C 1
ATOM 2996 O O . ASN B 1 119 ? -10.5 -6.336 9.117 1 96.75 119 ASN B O 1
ATOM 3000 N N . VAL B 1 120 ? -12.289 -5.359 8.141 1 97.75 120 VAL B N 1
ATOM 3001 C CA . VAL B 1 120 ? -11.445 -4.367 7.492 1 97.75 120 VAL B CA 1
ATOM 3002 C C . VAL B 1 120 ? -10.844 -3.432 8.539 1 97.75 120 VAL B C 1
ATOM 3004 O O . VAL B 1 120 ? -9.672 -3.064 8.453 1 97.75 120 VAL B O 1
ATOM 3007 N N . ALA B 1 121 ? -11.609 -3.043 9.523 1 98.12 121 ALA B N 1
ATOM 3008 C CA . ALA B 1 121 ? -11.109 -2.193 10.602 1 98.12 121 ALA B CA 1
ATOM 3009 C C . ALA B 1 121 ? -9.938 -2.854 11.328 1 98.12 121 ALA B C 1
ATOM 3011 O O . ALA B 1 121 ? -8.938 -2.201 11.617 1 98.12 121 ALA B O 1
ATOM 3012 N N . ARG B 1 122 ? -10.047 -4.121 11.586 1 97.81 122 ARG B N 1
ATOM 3013 C CA . ARG B 1 122 ? -9 -4.863 12.281 1 97.81 122 ARG B CA 1
ATOM 3014 C C . ARG B 1 122 ? -7.73 -4.93 11.438 1 97.81 122 ARG B C 1
ATOM 3016 O O . ARG B 1 122 ? -6.625 -4.719 11.945 1 97.81 122 ARG B O 1
ATOM 3023 N N . ALA B 1 123 ? -7.918 -5.184 10.188 1 98.25 123 ALA B N 1
ATOM 3024 C CA . ALA B 1 123 ? -6.781 -5.203 9.273 1 98.25 123 ALA B CA 1
ATOM 3025 C C . ALA B 1 123 ? -6.105 -3.836 9.211 1 98.25 123 ALA B C 1
ATOM 3027 O O . ALA B 1 123 ? -4.875 -3.744 9.25 1 98.25 123 ALA B O 1
ATOM 3028 N N . LEU B 1 124 ? -6.895 -2.789 9.148 1 98.5 124 LEU B N 1
ATOM 3029 C CA . LEU B 1 124 ? -6.371 -1.427 9.148 1 98.5 124 LEU B CA 1
ATOM 3030 C C . LEU B 1 124 ? -5.566 -1.15 10.406 1 98.5 124 LEU B C 1
ATOM 3032 O O . LEU B 1 124 ? -4.477 -0.579 10.344 1 98.5 124 LEU B O 1
ATOM 3036 N N . GLY B 1 125 ? -6.137 -1.545 11.508 1 98.19 125 GLY B N 1
ATOM 3037 C CA . GLY B 1 125 ? -5.453 -1.332 12.773 1 98.19 125 GLY B CA 1
ATOM 3038 C C . GLY B 1 125 ? -4.062 -1.941 12.812 1 98.19 125 GLY B C 1
ATOM 3039 O O . GLY B 1 125 ? -3.092 -1.264 13.156 1 98.19 125 GLY B O 1
ATOM 3040 N N . SER B 1 126 ? -3.996 -3.191 12.414 1 97.25 126 SER B N 1
ATOM 3041 C CA . SER B 1 126 ? -2.734 -3.922 12.445 1 97.25 126 SER B CA 1
ATOM 3042 C C . SER B 1 126 ? -1.73 -3.334 11.453 1 97.25 126 SER B C 1
ATOM 3044 O O . SER B 1 126 ? -0.576 -3.084 11.812 1 97.25 126 SER B O 1
ATOM 3046 N N . LEU B 1 127 ? -2.148 -3.062 10.289 1 98.38 127 LEU B N 1
ATOM 3047 C CA . LEU B 1 127 ? -1.244 -2.588 9.25 1 98.38 127 LEU B CA 1
ATOM 3048 C C . LEU B 1 127 ? -0.825 -1.146 9.508 1 98.38 127 LEU B C 1
ATOM 3050 O O . LEU B 1 127 ? 0.306 -0.759 9.211 1 98.38 127 LEU B O 1
ATOM 3054 N N . ALA B 1 128 ? -1.771 -0.344 10.008 1 98.44 128 ALA B N 1
ATOM 3055 C CA . ALA B 1 128 ? -1.419 1.028 10.359 1 98.44 128 ALA B CA 1
ATOM 3056 C C . ALA B 1 128 ? -0.323 1.059 11.422 1 98.44 128 ALA B C 1
ATOM 3058 O O . ALA B 1 128 ? 0.63 1.834 11.32 1 98.44 128 ALA B O 1
ATOM 3059 N N . SER B 1 129 ? -0.448 0.228 12.406 1 97.69 129 SER B N 1
ATOM 3060 C CA . SER B 1 129 ? 0.582 0.127 13.438 1 97.69 129 SER B CA 1
ATOM 3061 C C . SER B 1 129 ? 1.928 -0.264 12.836 1 97.69 129 SER B C 1
ATOM 3063 O O . SER B 1 129 ? 2.949 0.361 13.125 1 97.69 129 SER B O 1
ATOM 3065 N N . ALA B 1 130 ? 1.896 -1.247 11.969 1 96.19 130 ALA B N 1
ATOM 3066 C CA . ALA B 1 130 ? 3.119 -1.722 11.328 1 96.19 130 ALA B CA 1
ATOM 3067 C C . ALA B 1 130 ? 3.721 -0.646 10.43 1 96.19 130 ALA B C 1
ATOM 3069 O O . ALA B 1 130 ? 4.938 -0.604 10.227 1 96.19 130 ALA B O 1
ATOM 3070 N N . ALA B 1 131 ? 2.875 0.227 9.953 1 97.75 131 ALA B N 1
ATOM 3071 C CA . ALA B 1 131 ? 3.324 1.285 9.055 1 97.75 131 ALA B CA 1
ATOM 3072 C C . ALA B 1 131 ? 3.754 2.523 9.836 1 97.75 131 ALA B C 1
ATOM 3074 O O . ALA B 1 131 ? 4.055 3.564 9.242 1 97.75 131 ALA B O 1
ATOM 3075 N N . GLY B 1 132 ? 3.699 2.451 11.148 1 96.88 132 GLY B N 1
ATOM 3076 C CA . GLY B 1 132 ? 4.188 3.535 11.984 1 96.88 132 GLY B CA 1
ATOM 3077 C C . GLY B 1 132 ? 3.113 4.539 12.359 1 96.88 132 GLY B C 1
ATOM 3078 O O . GLY B 1 132 ? 3.412 5.605 12.898 1 96.88 132 GLY B O 1
ATOM 3079 N N . MET B 1 133 ? 1.874 4.27 12.055 1 98.06 133 MET B N 1
ATOM 3080 C CA . MET B 1 133 ? 0.746 5.117 12.422 1 98.06 133 MET B CA 1
ATOM 3081 C C . MET B 1 133 ? 0.15 4.684 13.758 1 98.06 133 MET B C 1
ATOM 3083 O O . MET B 1 133 ? 0.507 3.629 14.289 1 98.06 133 MET B O 1
ATOM 3087 N N . LYS B 1 134 ? -0.685 5.535 14.297 1 98.12 134 LYS B N 1
ATOM 3088 C CA . LYS B 1 134 ? -1.417 5.219 15.523 1 98.12 134 LYS B CA 1
ATOM 3089 C C . LYS B 1 134 ? -2.902 5.012 15.234 1 98.12 134 LYS B C 1
ATOM 3091 O O . LYS B 1 134 ? -3.666 5.973 15.164 1 98.12 134 LYS B O 1
ATOM 3096 N N . PRO B 1 135 ? -3.281 3.742 15.125 1 98.62 135 PRO B N 1
ATOM 3097 C CA . PRO B 1 135 ? -4.699 3.477 14.867 1 98.62 135 PRO B CA 1
ATOM 3098 C C . PRO B 1 135 ? -5.57 3.643 16.109 1 98.62 135 PRO B C 1
ATOM 3100 O O . PRO B 1 135 ? -5.152 3.281 17.219 1 98.62 135 PRO B O 1
ATOM 3103 N N . ILE B 1 136 ? -6.703 4.23 15.938 1 98.62 136 ILE B N 1
ATOM 3104 C CA . ILE B 1 136 ? -7.738 4.387 16.953 1 98.62 136 ILE B CA 1
ATOM 3105 C C . ILE B 1 136 ? -9.078 3.902 16.406 1 98.62 136 ILE B C 1
ATOM 3107 O O . ILE B 1 136 ? -9.602 4.469 15.445 1 98.62 136 ILE B O 1
ATOM 3111 N N . ALA B 1 137 ? -9.633 2.902 17 1 98.5 137 ALA B N 1
ATOM 3112 C CA . ALA B 1 137 ? -10.898 2.33 16.531 1 98.5 137 ALA B CA 1
ATOM 3113 C C . ALA B 1 137 ? -12.078 2.922 17.297 1 98.5 137 ALA B C 1
ATOM 3115 O O . ALA B 1 137 ? -12.039 3.047 18.516 1 98.5 137 ALA B O 1
ATOM 3116 N N . VAL B 1 138 ? -13.102 3.26 16.562 1 98.12 138 VAL B N 1
ATOM 3117 C CA . VAL B 1 138 ? -14.32 3.848 17.125 1 98.12 138 VAL B CA 1
ATOM 3118 C C . VAL B 1 138 ? -15.531 3.01 16.719 1 98.12 138 VAL B C 1
ATOM 3120 O O . VAL B 1 138 ? -15.75 2.764 15.523 1 98.12 138 VAL B O 1
ATOM 3123 N N . ASP B 1 139 ? -16.281 2.635 17.625 1 95.94 139 ASP B N 1
ATOM 3124 C CA . ASP B 1 139 ? -17.484 1.853 17.391 1 95.94 139 ASP B CA 1
ATOM 3125 C C . ASP B 1 139 ? -18.391 1.854 18.609 1 95.94 139 ASP B C 1
ATOM 3127 O O . ASP B 1 139 ? -17.953 2.176 19.719 1 95.94 139 ASP B O 1
ATOM 3131 N N . ASP B 1 140 ? -19.656 1.586 18.438 1 91.31 140 ASP B N 1
ATOM 3132 C CA . ASP B 1 140 ? -20.547 1.444 19.578 1 91.31 140 ASP B CA 1
ATOM 3133 C C . ASP B 1 140 ? -20.75 -0.025 19.953 1 91.31 140 ASP B C 1
ATOM 3135 O O . ASP B 1 140 ? -21.375 -0.34 20.953 1 91.31 140 ASP B O 1
ATOM 3139 N N . ASN B 1 141 ? -20.203 -0.917 19.141 1 92.19 141 ASN B N 1
ATOM 3140 C CA . ASN B 1 141 ? -20.219 -2.336 19.469 1 92.19 141 ASN B CA 1
ATOM 3141 C C . ASN B 1 141 ? -19.062 -2.703 20.391 1 92.19 141 ASN B C 1
ATOM 3143 O O . ASN B 1 141 ? -17.953 -2.965 19.938 1 92.19 141 ASN B O 1
ATOM 3147 N N . LYS B 1 142 ? -19.359 -2.9 21.625 1 91.56 142 LYS B N 1
ATOM 3148 C CA . LYS B 1 142 ? -18.344 -3.061 22.656 1 91.56 142 LYS B CA 1
ATOM 3149 C C . LYS B 1 142 ? -17.609 -4.395 22.5 1 91.56 142 LYS B C 1
ATOM 3151 O O . LYS B 1 142 ? -16.406 -4.48 22.734 1 91.56 142 LYS B O 1
ATOM 3156 N N . ASP B 1 143 ? -18.312 -5.383 22.062 1 92.75 143 ASP B N 1
ATOM 3157 C CA . ASP B 1 143 ? -17.703 -6.703 21.906 1 92.75 143 ASP B CA 1
ATOM 3158 C C . ASP B 1 143 ? -16.672 -6.703 20.781 1 92.75 143 ASP B C 1
ATOM 3160 O O . ASP B 1 143 ? -15.547 -7.16 20.969 1 92.75 143 ASP B O 1
ATOM 3164 N N . SER B 1 144 ? -17.078 -6.152 19.688 1 92.94 144 SER B N 1
ATOM 3165 C CA . SER B 1 144 ? -16.172 -6.094 18.531 1 92.94 144 SER B CA 1
ATOM 3166 C C . SER B 1 144 ? -14.992 -5.172 18.812 1 92.94 144 SER B C 1
ATOM 3168 O O . SER B 1 144 ? -13.859 -5.477 18.422 1 92.94 144 SER B O 1
ATOM 3170 N N . LEU B 1 145 ? -15.242 -4.102 19.469 1 94.69 145 LEU B N 1
ATOM 3171 C CA . LEU B 1 145 ? -14.18 -3.176 19.844 1 94.69 145 LEU B CA 1
ATOM 3172 C C . LEU B 1 145 ? -13.188 -3.838 20.797 1 94.69 145 LEU B C 1
ATOM 3174 O O . LEU B 1 145 ? -11.992 -3.553 20.766 1 94.69 145 LEU B O 1
ATOM 3178 N N . GLY B 1 146 ? -13.766 -4.672 21.656 1 94.31 146 GLY B N 1
ATOM 3179 C CA . GLY B 1 146 ? -12.914 -5.41 22.578 1 94.31 146 GLY B CA 1
ATOM 3180 C C . GLY B 1 146 ? -11.852 -6.234 21.875 1 94.31 146 GLY B C 1
ATOM 3181 O O . GLY B 1 146 ? -10.719 -6.332 22.344 1 94.31 146 GLY B O 1
ATOM 3182 N N . GLU B 1 147 ? -12.242 -6.793 20.781 1 94.31 147 GLU B N 1
ATOM 3183 C CA . GLU B 1 147 ? -11.281 -7.559 19.984 1 94.31 147 GLU B CA 1
ATOM 3184 C C . GLU B 1 147 ? -10.148 -6.668 19.484 1 94.31 147 GLU B C 1
ATOM 3186 O O . GLU B 1 147 ? -8.984 -7.074 19.484 1 94.31 147 GLU B O 1
ATOM 3191 N N . MET B 1 148 ? -10.484 -5.496 19.078 1 95.44 148 MET B N 1
ATOM 3192 C CA . MET B 1 148 ? -9.469 -4.539 18.641 1 95.44 148 MET B CA 1
ATOM 3193 C C . MET B 1 148 ? -8.547 -4.16 19.781 1 95.44 148 MET B C 1
ATOM 3195 O O . MET B 1 148 ? -7.332 -4.031 19.594 1 95.44 148 MET B O 1
ATOM 3199 N N . GLY B 1 149 ? -9.125 -3.947 20.906 1 96.38 149 GLY B N 1
ATOM 3200 C CA . GLY B 1 149 ? -8.32 -3.676 22.094 1 96.38 149 GLY B CA 1
ATOM 3201 C C . GLY B 1 149 ? -7.305 -4.762 22.391 1 96.38 149 GLY B C 1
ATOM 3202 O O . GLY B 1 149 ? -6.156 -4.469 22.734 1 96.38 149 GLY B O 1
ATOM 3203 N N . ARG B 1 150 ? -7.68 -5.969 22.219 1 96.12 150 ARG B N 1
ATOM 3204 C CA . ARG B 1 150 ? -6.809 -7.109 22.484 1 96.12 150 ARG B CA 1
ATOM 3205 C C . ARG B 1 150 ? -5.66 -7.16 21.484 1 96.12 150 ARG B C 1
ATOM 3207 O O . ARG B 1 150 ? -4.617 -7.758 21.75 1 96.12 150 ARG B O 1
ATOM 3214 N N . MET B 1 151 ? -5.867 -6.508 20.391 1 95.19 151 MET B N 1
ATOM 3215 C CA . MET B 1 151 ? -4.828 -6.422 19.375 1 95.19 151 MET B CA 1
ATOM 3216 C C . MET B 1 151 ? -3.846 -5.297 19.688 1 95.19 151 MET B C 1
ATOM 3218 O O . MET B 1 151 ? -2.9 -5.066 18.938 1 95.19 151 MET B O 1
ATOM 3222 N N . GLY B 1 152 ? -4.125 -4.527 20.766 1 96.12 152 GLY B N 1
ATOM 3223 C CA . GLY B 1 152 ? -3.262 -3.42 21.141 1 96.12 152 GLY B CA 1
ATOM 3224 C C . GLY B 1 152 ? -3.654 -2.104 20.5 1 96.12 152 GLY B C 1
ATOM 3225 O O . GLY B 1 152 ? -2.893 -1.136 20.547 1 96.12 152 GLY B O 1
ATOM 3226 N N . ILE B 1 153 ? -4.84 -2.07 19.891 1 97.56 153 ILE B N 1
ATOM 3227 C CA . ILE B 1 153 ? -5.312 -0.861 19.219 1 97.56 153 ILE B CA 1
ATOM 3228 C C . ILE B 1 153 ? -6.141 -0.025 20.203 1 97.56 153 ILE B C 1
ATOM 3230 O O . ILE B 1 153 ? -6.996 -0.557 20.906 1 97.56 153 ILE B O 1
ATOM 3234 N N . GLN B 1 154 ? -5.855 1.238 20.281 1 97.81 154 GLN B N 1
ATOM 3235 C CA . GLN B 1 154 ? -6.66 2.145 21.094 1 97.81 154 GLN B CA 1
ATOM 3236 C C . GLN B 1 154 ? -8.109 2.17 20.625 1 97.81 154 GLN B C 1
ATOM 3238 O O . GLN B 1 154 ? -8.375 2.18 19.422 1 97.81 154 GLN B O 1
ATOM 3243 N N . THR B 1 155 ? -9.055 2.127 21.609 1 97.88 155 THR B N 1
ATOM 3244 C CA . THR B 1 155 ? -10.469 2.07 21.266 1 97.88 155 THR B CA 1
ATOM 3245 C C . THR B 1 155 ? -11.234 3.213 21.922 1 97.88 155 THR B C 1
ATOM 3247 O O . THR B 1 155 ? -10.883 3.65 23.016 1 97.88 155 THR B O 1
ATOM 3250 N N . ILE B 1 156 ? -12.148 3.752 21.25 1 96.94 156 ILE B N 1
ATOM 3251 C CA . ILE B 1 156 ? -13.086 4.742 21.766 1 96.94 156 ILE B CA 1
ATOM 3252 C C . ILE B 1 156 ? -14.516 4.227 21.609 1 96.94 156 ILE B C 1
ATOM 3254 O O . ILE B 1 156 ? -14.945 3.887 20.5 1 96.94 156 ILE B O 1
ATOM 3258 N N . ASP B 1 157 ? -15.164 4.109 22.609 1 93.88 157 ASP B N 1
ATOM 3259 C CA . ASP B 1 157 ? -16.562 3.688 22.609 1 93.88 157 ASP B CA 1
ATOM 3260 C C . ASP B 1 157 ? -17.469 4.805 23.109 1 93.88 157 ASP B C 1
ATOM 3262 O O . ASP B 1 157 ? -17 5.871 23.5 1 93.88 157 ASP B O 1
ATOM 3266 N N . GLY B 1 158 ? -18.75 4.691 22.938 1 90.62 158 GLY B N 1
ATOM 3267 C CA . GLY B 1 158 ? -19.766 5.605 23.438 1 90.62 158 GLY B CA 1
ATOM 3268 C C . GLY B 1 158 ? -21.125 4.945 23.641 1 90.62 158 GLY B C 1
ATOM 3269 O O . GLY B 1 158 ? -21.344 3.82 23.188 1 90.62 158 GLY B O 1
ATOM 3270 N N . GLU B 1 159 ? -21.938 5.688 24.406 1 91.44 159 GLU B N 1
ATOM 3271 C CA . GLU B 1 159 ? -23.297 5.191 24.594 1 91.44 159 GLU B CA 1
ATOM 3272 C C . GLU B 1 159 ? -24.031 5.09 23.25 1 91.44 159 GLU B C 1
ATOM 3274 O O . GLU B 1 159 ? -24.812 4.164 23.031 1 91.44 159 GLU B O 1
ATOM 3279 N N . THR B 1 160 ? -23.75 6.055 22.438 1 93.69 160 THR B N 1
ATOM 3280 C CA . THR B 1 160 ? -24.234 6.031 21.062 1 93.69 160 THR B CA 1
ATOM 3281 C C . THR B 1 160 ? -23.094 6.227 20.078 1 93.69 160 THR B C 1
ATOM 3283 O O . THR B 1 160 ? -21.984 6.637 20.469 1 93.69 160 THR B O 1
ATOM 3286 N N . MET B 1 161 ? -23.328 5.871 18.828 1 94.25 161 MET B N 1
ATOM 3287 C CA . MET B 1 161 ? -22.312 6.102 17.797 1 94.25 161 MET B CA 1
ATOM 3288 C C . MET B 1 161 ? -21.969 7.582 17.719 1 94.25 161 MET B C 1
ATOM 3290 O O . MET B 1 161 ? -20.797 7.938 17.578 1 94.25 161 MET B O 1
ATOM 3294 N N . GLU B 1 162 ? -22.953 8.453 17.844 1 94.81 162 GLU B N 1
ATOM 3295 C CA . GLU B 1 162 ? -22.734 9.891 17.797 1 94.81 162 GLU B CA 1
ATOM 3296 C C . GLU B 1 162 ? -21.797 10.344 18.922 1 94.81 162 GLU B C 1
ATOM 3298 O O . GLU B 1 162 ? -20.922 11.18 18.703 1 94.81 162 GLU B O 1
ATOM 3303 N N . ASP B 1 163 ? -22.031 9.75 20.062 1 94.69 163 ASP B N 1
ATOM 3304 C CA . ASP B 1 163 ? -21.172 10.07 21.203 1 94.69 163 ASP B CA 1
ATOM 3305 C C . ASP B 1 163 ? -19.734 9.625 20.969 1 94.69 163 ASP B C 1
ATOM 3307 O O . ASP B 1 163 ? -18.797 10.367 21.25 1 94.69 163 ASP B O 1
ATOM 3311 N N . ALA B 1 164 ? -19.625 8.477 20.469 1 95.81 164 ALA B N 1
ATOM 3312 C CA . ALA B 1 164 ? -18.312 7.938 20.172 1 95.81 164 ALA B CA 1
ATOM 3313 C C . ALA B 1 164 ? -17.562 8.789 19.156 1 95.81 164 ALA B C 1
ATOM 3315 O O . ALA B 1 164 ? -16.391 9.086 19.312 1 95.81 164 ALA B O 1
ATOM 3316 N N . LEU B 1 165 ? -18.234 9.172 18.141 1 97.56 165 LEU B N 1
ATOM 3317 C CA . LEU B 1 165 ? -17.641 9.969 17.078 1 97.56 165 LEU B CA 1
ATOM 3318 C C . LEU B 1 165 ? -17.234 11.352 17.578 1 97.56 165 LEU B C 1
ATOM 3320 O O . LEU B 1 165 ? -16.188 11.875 17.188 1 97.56 165 LEU B O 1
ATOM 3324 N N . ARG B 1 166 ? -18.094 11.922 18.422 1 96.12 166 ARG B N 1
ATOM 3325 C CA . ARG B 1 166 ? -17.781 13.219 19 1 96.12 166 ARG B CA 1
ATOM 3326 C C . ARG B 1 166 ? -16.453 13.188 19.734 1 96.12 166 ARG B C 1
ATOM 3328 O O . ARG B 1 166 ? -15.617 14.078 19.562 1 96.12 166 ARG B O 1
ATOM 3335 N N . VAL B 1 167 ? -16.266 12.188 20.484 1 96.5 167 VAL B N 1
ATOM 3336 C CA . VAL B 1 167 ? -15.031 12.031 21.25 1 96.5 167 VAL B CA 1
ATOM 3337 C C . VAL B 1 167 ? -13.867 11.766 20.297 1 96.5 167 VAL B C 1
ATOM 3339 O O . VAL B 1 167 ? -12.812 12.391 20.406 1 96.5 167 VAL B O 1
ATOM 3342 N N . ALA B 1 168 ? -14.008 10.906 19.375 1 97.44 168 ALA B N 1
ATOM 3343 C CA . ALA B 1 168 ? -12.953 10.453 18.469 1 97.44 168 ALA B CA 1
ATOM 3344 C C . ALA B 1 168 ? -12.477 11.586 17.562 1 97.44 168 ALA B C 1
ATOM 3346 O O . ALA B 1 168 ? -11.289 11.672 17.25 1 97.44 168 ALA B O 1
ATOM 3347 N N . PHE B 1 169 ? -13.406 12.383 17.172 1 97.88 169 PHE B N 1
ATOM 3348 C CA . PHE B 1 169 ? -13.078 13.398 16.172 1 97.88 169 PHE B CA 1
ATOM 3349 C C . PHE B 1 169 ? -12.664 14.703 16.844 1 97.88 169 PHE B C 1
ATOM 3351 O O . PHE B 1 169 ? -12.195 15.625 16.172 1 97.88 169 PHE B O 1
ATOM 3358 N N . ALA B 1 170 ? -12.789 14.594 18.234 1 94 170 ALA B N 1
ATOM 3359 C CA . ALA B 1 170 ? -12.328 15.773 18.984 1 94 170 ALA B CA 1
ATOM 3360 C C . ALA B 1 170 ? -10.82 15.961 18.828 1 94 170 ALA B C 1
ATOM 3362 O O . ALA B 1 170 ? -10.047 15.039 19.094 1 94 170 ALA B O 1
ATOM 3363 N N . GLY B 1 171 ? -10.344 16.922 18.234 1 92.81 171 GLY B N 1
ATOM 3364 C CA . GLY B 1 171 ? -8.922 17.203 18.156 1 92.81 171 GLY B CA 1
ATOM 3365 C C . GLY B 1 171 ? -8.273 16.703 16.875 1 92.81 171 GLY B C 1
ATOM 3366 O O . GLY B 1 171 ? -7.047 16.719 16.75 1 92.81 171 GLY B O 1
ATOM 3367 N N . VAL B 1 172 ? -9.062 16.047 16.031 1 96.5 172 VAL B N 1
ATOM 3368 C CA . VAL B 1 172 ? -8.516 15.609 14.75 1 96.5 172 VAL B CA 1
ATOM 3369 C C . VAL B 1 172 ? -7.969 16.812 13.984 1 96.5 172 VAL B C 1
ATOM 3371 O O . VAL B 1 172 ? -8.656 17.812 13.82 1 96.5 172 VAL B O 1
ATOM 3374 N N . GLY B 1 173 ? -6.742 16.688 13.617 1 95.31 173 GLY B N 1
ATOM 3375 C CA . GLY B 1 173 ? -6.094 17.797 12.93 1 95.31 173 GLY B CA 1
ATOM 3376 C C . GLY B 1 173 ? -5.539 17.422 11.57 1 95.31 173 GLY B C 1
ATOM 3377 O O . GLY B 1 173 ? -5.836 16.344 11.055 1 95.31 173 GLY B O 1
ATOM 3378 N N . ALA B 1 174 ? -4.684 18.297 11.039 1 95.44 174 ALA B N 1
ATOM 3379 C CA . ALA B 1 174 ? -4.227 18.234 9.656 1 95.44 174 ALA B CA 1
ATOM 3380 C C . ALA B 1 174 ? -3.23 17.094 9.453 1 95.44 174 ALA B C 1
ATOM 3382 O O . ALA B 1 174 ? -2.9 16.734 8.32 1 95.44 174 ALA B O 1
ATOM 3383 N N . ALA B 1 175 ? -2.809 16.469 10.547 1 96.31 175 ALA B N 1
ATOM 3384 C CA . ALA B 1 175 ? -1.867 15.367 10.438 1 96.31 175 ALA B CA 1
ATOM 3385 C C . ALA B 1 175 ? -2.584 14.023 10.57 1 96.31 175 ALA B C 1
ATOM 3387 O O . ALA B 1 175 ? -1.959 12.961 10.469 1 96.31 175 ALA B O 1
ATOM 3388 N N . ASP B 1 176 ? -3.891 14.055 10.734 1 97.94 176 ASP B N 1
ATOM 3389 C CA . ASP B 1 176 ? -4.656 12.852 11.023 1 97.94 176 ASP B CA 1
ATOM 3390 C C . ASP B 1 176 ? -5.426 12.375 9.789 1 97.94 176 ASP B C 1
ATOM 3392 O O . ASP B 1 176 ? -5.723 13.172 8.898 1 97.94 176 ASP B O 1
ATOM 3396 N N . SER B 1 177 ? -5.707 11.102 9.75 1 98.5 177 SER B N 1
ATOM 3397 C CA . SER B 1 177 ? -6.578 10.5 8.75 1 98.5 177 SER B CA 1
ATOM 3398 C C . SER B 1 177 ? -7.777 9.812 9.398 1 98.5 177 SER B C 1
ATOM 3400 O O . SER B 1 177 ? -7.707 9.391 10.555 1 98.5 177 SER B O 1
ATOM 3402 N N . ILE B 1 178 ? -8.883 9.797 8.648 1 98.75 178 ILE B N 1
ATOM 3403 C CA . ILE B 1 178 ? -10.102 9.117 9.078 1 98.75 178 ILE B CA 1
ATOM 3404 C C . ILE B 1 178 ? -10.516 8.094 8.016 1 98.75 178 ILE B C 1
ATOM 3406 O O . ILE B 1 178 ? -10.578 8.414 6.828 1 98.75 178 ILE B O 1
ATOM 3410 N N . VAL B 1 179 ? -10.719 6.887 8.484 1 98.81 179 VAL B N 1
ATOM 3411 C CA . VAL B 1 179 ? -11.25 5.852 7.602 1 98.81 179 VAL B CA 1
ATOM 3412 C C . VAL B 1 179 ? -12.578 5.34 8.148 1 98.81 179 VAL B C 1
ATOM 3414 O O . VAL B 1 179 ? -12.648 4.875 9.289 1 98.81 179 VAL B O 1
ATOM 3417 N N . ILE B 1 180 ? -13.594 5.453 7.332 1 98.69 180 ILE B N 1
ATOM 3418 C CA . ILE B 1 180 ? -14.938 5.043 7.723 1 98.69 180 ILE B CA 1
ATOM 3419 C C . ILE B 1 180 ? -15.25 3.67 7.133 1 98.69 180 ILE B C 1
ATOM 3421 O O . ILE B 1 180 ? -15.406 3.531 5.918 1 98.69 180 ILE B O 1
ATOM 3425 N N . ALA B 1 181 ? -15.359 2.678 8.039 1 98.12 181 ALA B N 1
ATOM 3426 C CA . ALA B 1 181 ? -15.508 1.283 7.629 1 98.12 181 ALA B CA 1
ATOM 3427 C C . ALA B 1 181 ? -16.469 0.537 8.555 1 98.12 181 ALA B C 1
ATOM 3429 O O . ALA B 1 181 ? -16.219 -0.625 8.898 1 98.12 181 ALA B O 1
ATOM 3430 N N . HIS B 1 182 ? -17.5 1.104 8.977 1 96.81 182 HIS B N 1
ATOM 3431 C CA . HIS B 1 182 ? -18.469 0.478 9.875 1 96.81 182 HIS B CA 1
ATOM 3432 C C . HIS B 1 182 ? -19.297 -0.573 9.156 1 96.81 182 HIS B C 1
ATOM 3434 O O . HIS B 1 182 ? -19.516 -1.665 9.68 1 96.81 182 HIS B O 1
ATOM 3440 N N . GLY B 1 183 ? -19.828 -0.275 8.039 1 94.5 183 GLY B N 1
ATOM 3441 C CA . GLY B 1 183 ? -20.641 -1.197 7.266 1 94.5 183 GLY B CA 1
ATOM 3442 C C . GLY B 1 183 ? -22.125 -0.856 7.289 1 94.5 183 GLY B C 1
ATOM 3443 O O . GLY B 1 183 ? -22.844 -1.142 6.332 1 94.5 183 GLY B O 1
ATOM 3444 N N . ASP B 1 184 ? -22.594 -0.287 8.391 1 95.19 184 ASP B N 1
ATOM 3445 C CA . ASP B 1 184 ? -23.953 0.226 8.414 1 95.19 184 ASP B CA 1
ATOM 3446 C C . ASP B 1 184 ? -24.062 1.558 7.676 1 95.19 184 ASP B C 1
ATOM 3448 O O . ASP B 1 184 ? -23.312 2.5 7.98 1 95.19 184 ASP B O 1
ATOM 3452 N N . ILE B 1 185 ? -24.969 1.655 6.75 1 96 185 ILE B N 1
ATOM 3453 C CA . ILE B 1 185 ? -25.031 2.787 5.832 1 96 185 ILE B CA 1
ATOM 3454 C C . ILE B 1 185 ? -25.297 4.07 6.613 1 96 185 ILE B C 1
ATOM 3456 O O . ILE B 1 185 ? -24.688 5.109 6.336 1 96 185 ILE B O 1
ATOM 3460 N N . GLU B 1 186 ? -26.109 4.016 7.57 1 96.25 186 GLU B N 1
ATOM 3461 C CA . GLU B 1 186 ? -26.453 5.219 8.32 1 96.25 186 GLU B CA 1
ATOM 3462 C C . GLU B 1 186 ? -25.297 5.648 9.227 1 96.25 186 GLU B C 1
ATOM 3464 O O . GLU B 1 186 ? -25 6.836 9.336 1 96.25 186 GLU B O 1
ATOM 3469 N N . TYR B 1 187 ? -24.656 4.715 9.875 1 96.69 187 TYR B N 1
ATOM 3470 C CA . TYR B 1 187 ? -23.531 5.039 10.734 1 96.69 187 TYR B CA 1
ATOM 3471 C C . TYR B 1 187 ? -22.344 5.555 9.914 1 96.69 187 TYR B C 1
ATOM 3473 O O . TYR B 1 187 ? -21.656 6.484 10.328 1 96.69 187 TYR B O 1
ATOM 3481 N N . ASP B 1 188 ? -22.172 4.938 8.797 1 97.81 188 ASP B N 1
ATOM 3482 C CA . ASP B 1 188 ? -21.125 5.422 7.906 1 97.81 188 ASP B CA 1
ATOM 3483 C C . ASP B 1 188 ? -21.391 6.859 7.465 1 97.81 188 ASP B C 1
ATOM 3485 O O . ASP B 1 188 ? -20.484 7.676 7.391 1 97.81 188 ASP B O 1
ATOM 3489 N N . TYR B 1 189 ? -22.656 7.137 7.211 1 97.31 189 TYR B N 1
ATOM 3490 C CA . TYR B 1 189 ? -22.969 8.484 6.75 1 97.31 189 TYR B CA 1
ATOM 3491 C C . TYR B 1 189 ? -22.797 9.5 7.875 1 97.31 189 TYR B C 1
ATOM 3493 O O . TYR B 1 189 ? -22.234 10.578 7.66 1 97.31 189 TYR B O 1
ATOM 3501 N N . ILE B 1 190 ? -23.281 9.195 9.047 1 97.38 190 ILE B N 1
ATOM 3502 C CA . ILE B 1 190 ? -23.141 10.102 10.18 1 97.38 190 ILE B CA 1
ATOM 3503 C C . ILE B 1 190 ? -21.656 10.375 10.438 1 97.38 190 ILE B C 1
ATOM 3505 O O . ILE B 1 190 ? -21.266 11.516 10.719 1 97.38 190 ILE B O 1
ATOM 3509 N N . ALA B 1 191 ? -20.859 9.367 10.352 1 98.31 191 ALA B N 1
ATOM 3510 C CA . ALA B 1 191 ? -19.422 9.516 10.531 1 98.31 191 ALA B CA 1
ATOM 3511 C C . ALA B 1 191 ? -18.828 10.438 9.461 1 98.31 191 ALA B C 1
ATOM 3513 O O . ALA B 1 191 ? -18 11.297 9.766 1 98.31 191 ALA B O 1
ATOM 3514 N N . LEU B 1 192 ? -19.219 10.219 8.25 1 97.25 192 LEU B N 1
ATOM 3515 C CA . LEU B 1 192 ? -18.734 11.039 7.148 1 97.25 192 LEU B CA 1
ATOM 3516 C C . LEU B 1 192 ? -19.109 12.508 7.363 1 97.25 192 LEU B C 1
ATOM 3518 O O . LEU B 1 192 ? -18.25 13.391 7.219 1 97.25 192 LEU B O 1
ATOM 3522 N N . ARG B 1 193 ? -20.344 12.75 7.734 1 96.19 193 ARG B N 1
ATOM 3523 C CA . ARG B 1 193 ? -20.828 14.102 7.969 1 96.19 193 ARG B CA 1
ATOM 3524 C C . ARG B 1 193 ? -20.016 14.797 9.055 1 96.19 193 ARG B C 1
ATOM 3526 O O . ARG B 1 193 ? -19.703 15.984 8.93 1 96.19 193 ARG B O 1
ATOM 3533 N N . GLU B 1 194 ? -19.688 14.102 10.062 1 97 194 GLU B N 1
ATOM 3534 C CA . GLU B 1 194 ? -18.891 14.672 11.148 1 97 194 GLU B CA 1
ATOM 3535 C C . GLU B 1 194 ? -17.438 14.805 10.742 1 97 194 GLU B C 1
ATOM 3537 O O . GLU B 1 194 ? -16.766 15.766 11.117 1 97 194 GLU B O 1
ATOM 3542 N N . ALA B 1 195 ? -16.922 13.859 10 1 97.75 195 ALA B N 1
ATOM 3543 C CA . ALA B 1 195 ? -15.523 13.844 9.578 1 97.75 195 ALA B CA 1
ATOM 3544 C C . ALA B 1 195 ? -15.195 15.062 8.719 1 97.75 195 ALA B C 1
ATOM 3546 O O . ALA B 1 195 ? -14.125 15.656 8.844 1 97.75 195 ALA B O 1
ATOM 3547 N N . VAL B 1 196 ? -16.125 15.461 7.844 1 95 196 VAL B N 1
ATOM 3548 C CA . VAL B 1 196 ? -15.867 16.547 6.906 1 95 196 VAL B CA 1
ATOM 3549 C C . VAL B 1 196 ? -15.727 17.859 7.664 1 95 196 VAL B C 1
ATOM 3551 O O . VAL B 1 196 ? -15.195 18.844 7.133 1 95 196 VAL B O 1
ATOM 3554 N N . LYS B 1 197 ? -16.188 17.859 8.914 1 94.88 197 LYS B N 1
ATOM 3555 C CA . LYS B 1 197 ? -16.094 19.062 9.742 1 94.88 197 LYS B CA 1
ATOM 3556 C C . LYS B 1 197 ? -14.719 19.156 10.406 1 94.88 197 LYS B C 1
ATOM 3558 O O . LYS B 1 197 ? -14.359 20.188 10.977 1 94.88 197 LYS B O 1
ATOM 3563 N N . THR B 1 198 ? -13.961 18.109 10.352 1 96.5 198 THR B N 1
ATOM 3564 C CA . THR B 1 198 ? -12.633 18.094 10.953 1 96.5 198 THR B CA 1
ATOM 3565 C C . THR B 1 198 ? -11.594 18.641 9.977 1 96.5 198 THR B C 1
ATOM 3567 O O . THR B 1 198 ? -11.922 18.969 8.836 1 96.5 198 THR B O 1
ATOM 3570 N N . ARG B 1 199 ? -10.328 18.672 10.422 1 94.31 199 ARG B N 1
ATOM 3571 C CA . ARG B 1 199 ? -9.227 19.141 9.586 1 94.31 199 ARG B CA 1
ATOM 3572 C C . ARG B 1 199 ? -8.398 17.969 9.07 1 94.31 199 ARG B C 1
ATOM 3574 O O . ARG B 1 199 ? -7.273 18.172 8.594 1 94.31 199 ARG B O 1
ATOM 3581 N N . ALA B 1 200 ? -8.938 16.766 9.18 1 96.94 200 ALA B N 1
ATOM 3582 C CA . ALA B 1 200 ? -8.195 15.609 8.695 1 96.94 200 ALA B CA 1
ATOM 3583 C C . ALA B 1 200 ? -7.75 15.805 7.25 1 96.94 200 ALA B C 1
ATOM 3585 O O . ALA B 1 200 ? -8.523 16.297 6.418 1 96.94 200 ALA B O 1
ATOM 3586 N N . HIS B 1 201 ? -6.531 15.406 6.957 1 95 201 HIS B N 1
ATOM 3587 C CA . HIS B 1 201 ? -6.039 15.594 5.598 1 95 201 HIS B CA 1
ATOM 3588 C C . HIS B 1 201 ? -6.609 14.539 4.652 1 95 201 HIS B C 1
ATOM 3590 O O . HIS B 1 201 ? -6.598 14.719 3.434 1 95 201 HIS B O 1
ATOM 3596 N N . TYR B 1 202 ? -7.148 13.5 5.258 1 96.12 202 TYR B N 1
ATOM 3597 C CA . TYR B 1 202 ? -7.691 12.375 4.496 1 96.12 202 TYR B CA 1
ATOM 3598 C C . TYR B 1 202 ? -8.938 11.812 5.172 1 96.12 202 TYR B C 1
ATOM 3600 O O . TYR B 1 202 ? -8.938 11.57 6.379 1 96.12 202 TYR B O 1
ATOM 3608 N N . ILE B 1 203 ? -9.922 11.68 4.359 1 97.06 203 ILE B N 1
ATOM 3609 C CA . ILE B 1 203 ? -11.148 11 4.77 1 97.06 203 ILE B CA 1
ATOM 3610 C C . ILE B 1 203 ? -11.531 9.953 3.729 1 97.06 203 ILE B C 1
ATOM 3612 O O . ILE B 1 203 ? -11.93 10.289 2.613 1 97.06 203 ILE B O 1
ATOM 3616 N N . GLY B 1 204 ? -11.352 8.695 4.129 1 96.88 204 GLY B N 1
ATOM 3617 C CA . GLY B 1 204 ? -11.719 7.602 3.244 1 96.88 204 GLY B CA 1
ATOM 3618 C C . GLY B 1 204 ? -12.945 6.84 3.707 1 96.88 204 GLY B C 1
ATOM 3619 O O . GLY B 1 204 ? -13.094 6.559 4.898 1 96.88 204 GLY B O 1
ATOM 3620 N N . VAL B 1 205 ? -13.812 6.477 2.744 1 95.88 205 VAL B N 1
ATOM 3621 C CA . VAL B 1 205 ? -15.008 5.711 3.061 1 95.88 205 VAL B CA 1
ATOM 3622 C C . VAL B 1 205 ? -15.016 4.41 2.264 1 95.88 205 VAL B C 1
ATOM 3624 O O . VAL B 1 205 ? -14.844 4.422 1.042 1 95.88 205 VAL B O 1
ATOM 3627 N N . LEU B 1 206 ? -15.109 3.326 3.027 1 95.38 206 LEU B N 1
ATOM 3628 C CA . LEU B 1 206 ? -15.391 2.082 2.322 1 95.38 206 LEU B CA 1
ATOM 3629 C C . LEU B 1 206 ? -16.781 2.117 1.695 1 95.38 206 LEU B C 1
ATOM 3631 O O . LEU B 1 206 ? -17.797 1.979 2.396 1 95.38 206 LEU B O 1
ATOM 3635 N N . ALA B 1 207 ? -16.828 2.408 0.385 1 89.81 207 ALA B N 1
ATOM 3636 C CA . ALA B 1 207 ? -18.094 2.584 -0.302 1 89.81 207 ALA B CA 1
ATOM 3637 C C . ALA B 1 207 ? -18.031 2.08 -1.74 1 89.81 207 ALA B C 1
ATOM 3639 O O . ALA B 1 207 ? -17.078 2.391 -2.463 1 89.81 207 ALA B O 1
ATOM 3640 N N . GLY B 1 208 ? -18.984 1.275 -2.049 1 82.94 208 GLY B N 1
ATOM 3641 C CA . GLY B 1 208 ? -19.172 1.017 -3.469 1 82.94 208 GLY B CA 1
ATOM 3642 C C . GLY B 1 208 ? -19.703 2.215 -4.23 1 82.94 208 GLY B C 1
ATOM 3643 O O . GLY B 1 208 ? -19.938 3.275 -3.646 1 82.94 208 GLY B O 1
ATOM 3644 N N . LYS B 1 209 ? -19.953 2.051 -5.465 1 81.5 209 LYS B N 1
ATOM 3645 C CA . LYS B 1 209 ? -20.422 3.129 -6.336 1 81.5 209 LYS B CA 1
ATOM 3646 C C . LYS B 1 209 ? -21.766 3.672 -5.867 1 81.5 209 LYS B C 1
ATOM 3648 O O . LYS B 1 209 ? -21.953 4.887 -5.766 1 81.5 209 LYS B O 1
ATOM 3653 N N . ARG B 1 210 ? -22.641 2.762 -5.543 1 84.25 210 ARG B N 1
ATOM 3654 C CA . ARG B 1 210 ? -23.984 3.166 -5.121 1 84.25 210 ARG B CA 1
ATOM 3655 C C . ARG B 1 210 ? -23.922 3.926 -3.801 1 84.25 210 ARG B C 1
ATOM 3657 O O . ARG B 1 210 ? -24.531 4.996 -3.672 1 84.25 210 ARG B O 1
ATOM 3664 N N . LYS B 1 211 ? -23.281 3.387 -2.842 1 89.06 211 LYS B N 1
ATOM 3665 C CA . LYS B 1 211 ? -23.156 4.031 -1.538 1 89.06 211 LYS B CA 1
ATOM 3666 C C . LYS B 1 211 ? -22.484 5.395 -1.665 1 89.06 211 LYS B C 1
ATOM 3668 O O . LYS B 1 211 ? -22.922 6.367 -1.043 1 89.06 211 LYS B O 1
ATOM 3673 N N . ALA B 1 212 ? -21.469 5.539 -2.457 1 89.19 212 ALA B N 1
ATOM 3674 C CA . ALA B 1 212 ? -20.75 6.797 -2.66 1 89.19 212 ALA B CA 1
ATOM 3675 C C . ALA B 1 212 ? -21.672 7.863 -3.242 1 89.19 212 ALA B C 1
ATOM 3677 O O . ALA B 1 212 ? -21.688 9.008 -2.775 1 89.19 212 ALA B O 1
ATOM 3678 N N . SER B 1 213 ? -22.422 7.438 -4.211 1 85.19 213 SER B N 1
ATOM 3679 C CA . SER B 1 213 ? -23.359 8.359 -4.844 1 85.19 213 SER B CA 1
ATOM 3680 C C . SER B 1 213 ? -24.406 8.852 -3.846 1 85.19 213 SER B C 1
ATOM 3682 O O . SER B 1 213 ? -24.719 10.047 -3.805 1 85.19 213 SER B O 1
ATOM 3684 N N . GLU B 1 214 ? -24.859 7.957 -3.131 1 90.75 214 GLU B N 1
ATOM 3685 C CA . GLU B 1 214 ? -25.859 8.312 -2.121 1 90.75 214 GLU B CA 1
ATOM 3686 C C . GLU B 1 214 ? -25.281 9.273 -1.09 1 90.75 214 GLU B C 1
ATOM 3688 O O . GLU B 1 214 ? -25.922 10.258 -0.716 1 90.75 214 GLU B O 1
ATOM 3693 N N . PHE B 1 215 ? -24.109 9.047 -0.641 1 91.88 215 PHE B N 1
ATOM 3694 C CA . PHE B 1 215 ? -23.469 9.875 0.373 1 91.88 215 PHE B CA 1
ATOM 3695 C C . PHE B 1 215 ? -23.219 11.281 -0.157 1 91.88 215 PHE B C 1
ATOM 3697 O O . PHE B 1 215 ? -23.438 12.266 0.548 1 91.88 215 PHE B O 1
ATOM 3704 N N . LEU B 1 216 ? -22.828 11.367 -1.332 1 87.94 216 LEU B N 1
ATOM 3705 C CA . LEU B 1 216 ? -22.562 12.68 -1.926 1 87.94 216 LEU B CA 1
ATOM 3706 C C . LEU B 1 216 ? -23.844 13.492 -2.039 1 87.94 216 LEU B C 1
ATOM 3708 O O . LEU B 1 216 ? -23.859 14.688 -1.764 1 87.94 216 LEU B O 1
ATOM 3712 N N . LYS B 1 217 ? -24.859 12.781 -2.438 1 89.5 217 LYS B N 1
ATOM 3713 C CA . LYS B 1 217 ? -26.156 13.438 -2.512 1 89.5 217 LYS B CA 1
ATOM 3714 C C . LYS B 1 217 ? -26.594 13.961 -1.145 1 89.5 217 LYS B C 1
ATOM 3716 O O . LYS B 1 217 ? -27 15.117 -1.019 1 89.5 217 LYS B O 1
ATOM 3721 N N . ARG B 1 218 ? -26.453 13.195 -0.2 1 93.88 218 ARG B N 1
ATOM 3722 C CA . ARG B 1 218 ? -26.859 13.57 1.15 1 93.88 218 ARG B CA 1
ATOM 3723 C C . ARG B 1 218 ? -26.016 14.734 1.671 1 93.88 218 ARG B C 1
ATOM 3725 O O . ARG B 1 218 ? -26.531 15.648 2.316 1 93.88 218 ARG B O 1
ATOM 3732 N N . LEU B 1 219 ? -24.719 14.695 1.432 1 92.31 219 LEU B N 1
ATOM 3733 C CA . LEU B 1 219 ? -23.828 15.766 1.862 1 92.31 219 LEU B CA 1
ATOM 3734 C C . LEU B 1 219 ? -24.234 17.094 1.25 1 92.31 219 LEU B C 1
ATOM 3736 O O . LEU B 1 219 ? -24.25 18.125 1.931 1 92.31 219 LEU B O 1
ATOM 3740 N N . ARG B 1 220 ? -24.562 17.031 0.02 1 88.19 220 ARG B N 1
ATOM 3741 C CA . ARG B 1 220 ? -25.031 18.219 -0.668 1 88.19 220 ARG B CA 1
ATOM 3742 C C . ARG B 1 220 ? -26.312 18.75 -0.037 1 88.19 220 ARG B C 1
ATOM 3744 O O . ARG B 1 220 ? -26.438 19.969 0.191 1 88.19 220 ARG B O 1
ATOM 3751 N N . GLU B 1 221 ? -27.156 17.906 0.189 1 93.19 221 GLU B N 1
ATOM 3752 C CA . GLU B 1 221 ? -28.422 18.281 0.81 1 93.19 221 GLU B CA 1
ATOM 3753 C C . GLU B 1 221 ? -28.203 18.859 2.205 1 93.19 221 GLU B C 1
ATOM 3755 O O . GLU B 1 221 ? -28.969 19.719 2.65 1 93.19 221 GLU B O 1
ATOM 3760 N N . ASP B 1 222 ? -27.203 18.359 2.812 1 93.38 222 ASP B N 1
ATOM 3761 C CA . ASP B 1 222 ? -26.875 18.828 4.156 1 93.38 222 ASP B CA 1
ATOM 3762 C C . ASP B 1 222 ? -26.062 20.125 4.113 1 93.38 222 ASP B C 1
ATOM 3764 O O . ASP B 1 222 ? -25.625 20.625 5.148 1 93.38 222 ASP B O 1
ATOM 3768 N N . GLY B 1 223 ? -25.75 20.609 2.916 1 91.75 223 GLY B N 1
ATOM 3769 C CA . GLY B 1 223 ? -25.172 21.938 2.75 1 91.75 223 GLY B CA 1
ATOM 3770 C C . GLY B 1 223 ? -23.656 21.922 2.719 1 91.75 223 GLY B C 1
ATOM 3771 O O . GLY B 1 223 ? -23.016 22.953 2.896 1 91.75 223 GLY B O 1
ATOM 3772 N N . VAL B 1 224 ? -23.078 20.75 2.621 1 88.5 224 VAL B N 1
ATOM 3773 C CA . VAL B 1 224 ? -21.625 20.672 2.541 1 88.5 224 VAL B CA 1
ATOM 3774 C C . VAL B 1 224 ? -21.156 21.062 1.143 1 88.5 224 VAL B C 1
ATOM 3776 O O . VAL B 1 224 ? -21.609 20.5 0.145 1 88.5 224 VAL B O 1
ATOM 3779 N N . ALA B 1 225 ? -20.266 22.031 1.079 1 81.12 225 ALA B N 1
ATOM 3780 C CA . ALA B 1 225 ? -19.766 22.531 -0.2 1 81.12 225 ALA B CA 1
ATOM 3781 C C . ALA B 1 225 ? -18.797 21.547 -0.844 1 81.12 225 ALA B C 1
ATOM 3783 O O . ALA B 1 225 ? -18.016 20.891 -0.15 1 81.12 225 ALA B O 1
ATOM 3784 N N . GLY B 1 226 ? -18.797 21.453 -2.125 1 78 226 GLY B N 1
ATOM 3785 C CA . GLY B 1 226 ? -17.938 20.562 -2.887 1 78 226 GLY B CA 1
ATOM 3786 C C . GLY B 1 226 ? -16.453 20.797 -2.648 1 78 226 GLY B C 1
ATOM 3787 O O . GLY B 1 226 ? -15.672 19.859 -2.57 1 78 226 GLY B O 1
ATOM 3788 N N . ASN B 1 227 ? -16.109 21.984 -2.498 1 76.31 227 ASN B N 1
ATOM 3789 C CA . ASN B 1 227 ? -14.703 22.359 -2.314 1 76.31 227 ASN B CA 1
ATOM 3790 C C . ASN B 1 227 ? -14.148 21.812 -0.998 1 76.31 227 ASN B C 1
ATOM 3792 O O . ASN B 1 227 ? -12.938 21.656 -0.843 1 76.31 227 ASN B O 1
ATOM 3796 N N . GLU B 1 228 ? -15.016 21.531 -0.059 1 79.12 228 GLU B N 1
ATOM 3797 C CA . GLU B 1 228 ? -14.609 20.984 1.229 1 79.12 228 GLU B CA 1
ATOM 3798 C C . GLU B 1 228 ? -14.297 19.484 1.11 1 79.12 228 GLU B C 1
ATOM 3800 O O . GLU B 1 228 ? -13.648 18.922 1.988 1 79.12 228 GLU B O 1
ATOM 3805 N N . LEU B 1 229 ? -14.773 18.969 0.057 1 82.94 229 LEU B N 1
ATOM 3806 C CA . LEU B 1 229 ? -14.656 17.531 -0.115 1 82.94 229 LEU B CA 1
ATOM 3807 C C . LEU B 1 229 ? -13.492 17.188 -1.041 1 82.94 229 LEU B C 1
ATOM 3809 O O . LEU B 1 229 ? -12.773 16.219 -0.811 1 82.94 229 LEU B O 1
ATOM 3813 N N . VAL B 1 230 ? -13.281 18 -1.94 1 79.69 230 VAL B N 1
ATOM 3814 C CA . VAL B 1 230 ? -12.32 17.719 -3.004 1 79.69 230 VAL B CA 1
ATOM 3815 C C . VAL B 1 230 ? -10.906 17.641 -2.422 1 79.69 230 VAL B C 1
ATOM 3817 O O . VAL B 1 230 ? -10.516 18.5 -1.62 1 79.69 230 VAL B O 1
ATOM 3820 N N . GLY B 1 231 ? -10.305 16.594 -2.736 1 81.38 231 GLY B N 1
ATOM 3821 C CA . GLY B 1 231 ? -8.906 16.438 -2.359 1 81.38 231 GLY B CA 1
ATOM 3822 C C . GLY B 1 231 ? -8.719 15.844 -0.978 1 81.38 231 GLY B C 1
ATOM 3823 O O . GLY B 1 231 ? -7.594 15.602 -0.545 1 81.38 231 GLY B O 1
ATOM 3824 N N . ARG B 1 232 ? -9.742 15.633 -0.282 1 88.06 232 ARG B N 1
ATOM 3825 C CA . ARG B 1 232 ? -9.531 15.102 1.061 1 88.06 232 ARG B CA 1
ATOM 3826 C C . ARG B 1 232 ? -10.453 13.914 1.33 1 88.06 232 ARG B C 1
ATOM 3828 O O . ARG B 1 232 ? -10.211 13.125 2.242 1 88.06 232 ARG B O 1
ATOM 3835 N N . VAL B 1 233 ? -11.617 13.891 0.556 1 91.69 233 VAL B N 1
ATOM 3836 C CA . VAL B 1 233 ? -12.57 12.805 0.744 1 91.69 233 VAL B CA 1
ATOM 3837 C C . VAL B 1 233 ? -12.43 11.797 -0.393 1 91.69 233 VAL B C 1
ATOM 3839 O O . VAL B 1 233 ? -12.469 12.164 -1.568 1 91.69 233 VAL B O 1
ATOM 3842 N N . PHE B 1 234 ? -12.32 10.594 -0.006 1 90.88 234 PHE B N 1
ATOM 3843 C CA . PHE B 1 234 ? -12.094 9.539 -0.983 1 90.88 234 PHE B CA 1
ATOM 3844 C C . PHE B 1 234 ? -13.141 8.438 -0.843 1 90.88 234 PHE B C 1
ATOM 3846 O O . PHE B 1 234 ? -13.258 7.816 0.216 1 90.88 234 PHE B O 1
ATOM 3853 N N . MET B 1 235 ? -13.859 8.258 -1.92 1 88.69 235 MET B N 1
ATOM 3854 C CA . MET B 1 235 ? -14.852 7.191 -2.035 1 88.69 235 MET B CA 1
ATOM 3855 C C . MET B 1 235 ? -14.828 6.578 -3.432 1 88.69 235 MET B C 1
ATOM 3857 O O . MET B 1 235 ? -15.156 7.25 -4.414 1 88.69 235 MET B O 1
ATOM 3861 N N . PRO B 1 236 ? -14.539 5.199 -3.521 1 91.12 236 PRO B N 1
ATOM 3862 C CA . PRO B 1 236 ? -14.086 4.297 -2.457 1 91.12 236 PRO B CA 1
ATOM 3863 C C . PRO B 1 236 ? -12.719 4.672 -1.902 1 91.12 236 PRO B C 1
ATOM 3865 O O . PRO B 1 236 ? -11.914 5.297 -2.6 1 91.12 236 PRO B O 1
ATOM 3868 N N . ALA B 1 237 ? -12.508 4.324 -0.7 1 93.94 237 ALA B N 1
ATOM 3869 C CA . ALA B 1 237 ? -11.203 4.52 -0.083 1 93.94 237 ALA B CA 1
ATOM 3870 C C . ALA B 1 237 ? -10.18 3.529 -0.638 1 93.94 237 ALA B C 1
ATOM 3872 O O . ALA B 1 237 ? -10.492 2.354 -0.84 1 93.94 237 ALA B O 1
ATOM 3873 N N . GLY B 1 238 ? -8.992 4.043 -0.917 1 94.19 238 GLY B N 1
ATOM 3874 C CA . GLY B 1 238 ? -7.875 3.184 -1.283 1 94.19 238 GLY B CA 1
ATOM 3875 C C . GLY B 1 238 ? -7.496 3.289 -2.748 1 94.19 238 GLY B C 1
ATOM 3876 O O . GLY B 1 238 ? -8.328 3.637 -3.588 1 94.19 238 GLY B O 1
ATOM 3877 N N . LEU B 1 239 ? -6.277 2.916 -3.057 1 92.31 239 LEU B N 1
ATOM 3878 C CA . LEU B 1 239 ? -5.809 2.848 -4.438 1 92.31 239 LEU B CA 1
ATOM 3879 C C . LEU B 1 239 ? -6.492 1.714 -5.191 1 92.31 239 LEU B C 1
ATOM 3881 O O . LEU B 1 239 ? -6.902 0.719 -4.586 1 92.31 239 LEU B O 1
ATOM 3885 N N . ASP B 1 240 ? -6.586 1.883 -6.512 1 89 240 ASP B N 1
ATOM 3886 C CA . ASP B 1 240 ? -7.141 0.821 -7.348 1 89 240 ASP B CA 1
ATOM 3887 C C . ASP B 1 240 ? -6.098 -0.263 -7.617 1 89 240 ASP B C 1
ATOM 3889 O O . ASP B 1 240 ? -5.504 -0.302 -8.695 1 89 240 ASP B O 1
ATOM 3893 N N . ILE B 1 241 ? -5.961 -1.177 -6.68 1 91.56 241 ILE B N 1
ATOM 3894 C CA . ILE B 1 241 ? -4.977 -2.242 -6.84 1 91.56 241 ILE B CA 1
ATOM 3895 C C . ILE B 1 241 ? -5.688 -3.594 -6.902 1 91.56 241 ILE B C 1
ATOM 3897 O O . ILE B 1 241 ? -5.051 -4.645 -6.773 1 91.56 241 ILE B O 1
ATOM 3901 N N . GLY B 1 242 ? -7 -3.541 -7.039 1 90.56 242 GLY B N 1
ATOM 3902 C CA . GLY B 1 242 ? -7.789 -4.758 -7.168 1 90.56 242 GLY B CA 1
ATOM 3903 C C . GLY B 1 242 ? -7.977 -5.488 -5.852 1 90.56 242 GLY B C 1
ATOM 3904 O O . GLY B 1 242 ? -8.156 -6.707 -5.836 1 90.56 242 GLY B O 1
ATOM 3905 N N . SER B 1 243 ? -7.914 -4.77 -4.805 1 90.81 243 SER B N 1
ATOM 3906 C CA . SER B 1 243 ? -8.047 -5.355 -3.473 1 90.81 243 SER B CA 1
ATOM 3907 C C . SER B 1 243 ? -9.438 -5.953 -3.266 1 90.81 243 SER B C 1
ATOM 3909 O O . SER B 1 243 ? -10.445 -5.328 -3.607 1 90.81 243 SER B O 1
ATOM 3911 N N . ASP B 1 244 ? -9.43 -7.188 -2.654 1 89.44 244 ASP B N 1
ATOM 3912 C CA . ASP B 1 244 ? -10.75 -7.801 -2.514 1 89.44 244 ASP B CA 1
ATOM 3913 C C . ASP B 1 244 ? -10.875 -8.523 -1.176 1 89.44 244 ASP B C 1
ATOM 3915 O O . ASP B 1 244 ? -11.867 -9.211 -0.928 1 89.44 244 ASP B O 1
ATOM 3919 N N . ASN B 1 245 ? -9.852 -8.414 -0.348 1 94.31 245 ASN B N 1
ATOM 3920 C CA . ASN B 1 245 ? -9.953 -8.914 1.02 1 94.31 245 ASN B CA 1
ATOM 3921 C C . ASN B 1 245 ? -9.5 -7.867 2.031 1 94.31 245 ASN B C 1
ATOM 3923 O O . ASN B 1 245 ? -8.883 -6.863 1.662 1 94.31 245 ASN B O 1
ATOM 3927 N N . PRO B 1 246 ? -9.781 -8.039 3.309 1 97.5 246 PRO B N 1
ATOM 3928 C CA . PRO B 1 246 ? -9.555 -7 4.316 1 97.5 246 PRO B CA 1
ATOM 3929 C C . PRO B 1 246 ? -8.102 -6.531 4.367 1 97.5 246 PRO B C 1
ATOM 3931 O O . PRO B 1 246 ? -7.844 -5.328 4.441 1 97.5 246 PRO B O 1
ATOM 3934 N N . LEU B 1 247 ? -7.172 -7.414 4.281 1 98.12 247 LEU B N 1
ATOM 3935 C CA . LEU B 1 247 ? -5.762 -7.055 4.375 1 98.12 247 LEU B CA 1
ATOM 3936 C C . LEU B 1 247 ? -5.32 -6.258 3.154 1 98.12 247 LEU B C 1
ATOM 3938 O O . LEU B 1 247 ? -4.602 -5.262 3.281 1 98.12 247 LEU B O 1
ATOM 3942 N N . GLU B 1 248 ? -5.77 -6.688 1.998 1 97.56 248 GLU B N 1
ATOM 3943 C CA . GLU B 1 248 ? -5.445 -5.965 0.771 1 97.56 248 GLU B CA 1
ATOM 3944 C C . GLU B 1 248 ? -6.086 -4.582 0.758 1 97.56 248 GLU B C 1
ATOM 3946 O O . GLU B 1 248 ? -5.469 -3.609 0.317 1 97.56 248 GLU B O 1
ATOM 3951 N N . ILE B 1 249 ? -7.309 -4.504 1.212 1 96.81 249 ILE B N 1
ATOM 3952 C CA . ILE B 1 249 ? -8.008 -3.229 1.301 1 96.81 249 ILE B CA 1
ATOM 3953 C C . ILE B 1 249 ? -7.242 -2.281 2.221 1 96.81 249 ILE B C 1
ATOM 3955 O O . ILE B 1 249 ? -7.059 -1.105 1.9 1 96.81 249 ILE B O 1
ATOM 3959 N N . ALA B 1 250 ? -6.766 -2.799 3.35 1 98.62 250 ALA B N 1
ATOM 3960 C CA . ALA B 1 250 ? -5.992 -1.995 4.293 1 98.62 250 ALA B CA 1
ATOM 3961 C C . ALA B 1 250 ? -4.719 -1.463 3.646 1 98.62 250 ALA B C 1
ATOM 3963 O O . ALA B 1 250 ? -4.387 -0.284 3.789 1 98.62 250 ALA B O 1
ATOM 3964 N N . VAL B 1 251 ? -4.004 -2.316 2.908 1 98.44 251 VAL B N 1
ATOM 3965 C CA . VAL B 1 251 ? -2.799 -1.888 2.207 1 98.44 251 VAL B CA 1
ATOM 3966 C C . VAL B 1 251 ? -3.145 -0.782 1.212 1 98.44 251 VAL B C 1
ATOM 3968 O O . VAL B 1 251 ? -2.439 0.225 1.124 1 98.44 251 VAL B O 1
ATOM 3971 N N . SER B 1 252 ? -4.207 -0.983 0.499 1 96.56 252 SER B N 1
ATOM 3972 C CA . SER B 1 252 ? -4.668 -0.023 -0.499 1 96.56 252 SER B CA 1
ATOM 3973 C C . SER B 1 252 ? -4.941 1.34 0.129 1 96.56 252 SER B C 1
ATOM 3975 O O . SER B 1 252 ? -4.516 2.369 -0.402 1 96.56 252 SER B O 1
ATOM 3977 N N . ILE B 1 253 ? -5.598 1.343 1.229 1 97.38 253 ILE B N 1
ATOM 3978 C CA . ILE B 1 253 ? -5.984 2.582 1.894 1 97.38 253 ILE B CA 1
ATOM 3979 C C . ILE B 1 253 ? -4.746 3.281 2.449 1 97.38 253 ILE B C 1
ATOM 3981 O O . ILE B 1 253 ? -4.578 4.488 2.271 1 97.38 253 ILE B O 1
ATOM 3985 N N . ILE B 1 254 ? -3.859 2.543 3.105 1 98.56 254 ILE B N 1
ATOM 3986 C CA . ILE B 1 254 ? -2.654 3.129 3.684 1 98.56 254 ILE B CA 1
ATOM 3987 C C . ILE B 1 254 ? -1.769 3.688 2.572 1 98.56 254 ILE B C 1
ATOM 3989 O O . ILE B 1 254 ? -1.198 4.773 2.711 1 98.56 254 ILE B O 1
ATOM 3993 N N . ALA B 1 255 ? -1.696 2.961 1.452 1 97.19 255 ALA B N 1
ATOM 3994 C CA . ALA B 1 255 ? -0.944 3.459 0.304 1 97.19 255 ALA B CA 1
ATOM 3995 C C . ALA B 1 255 ? -1.531 4.77 -0.209 1 97.19 255 ALA B C 1
ATOM 3997 O O . ALA B 1 255 ? -0.793 5.688 -0.573 1 97.19 255 ALA B O 1
ATOM 3998 N N . GLU B 1 256 ? -2.836 4.871 -0.263 1 95.38 256 GLU B N 1
ATOM 3999 C CA . GLU B 1 256 ? -3.504 6.086 -0.717 1 95.38 256 GLU B CA 1
ATOM 4000 C C . GLU B 1 256 ? -3.23 7.254 0.229 1 95.38 256 GLU B C 1
ATOM 4002 O O . GLU B 1 256 ? -3.004 8.383 -0.216 1 95.38 256 GLU B O 1
ATOM 4007 N N . ILE B 1 257 ? -3.234 6.988 1.494 1 96.94 257 ILE B N 1
ATOM 4008 C CA . ILE B 1 257 ? -2.967 8.016 2.496 1 96.94 257 ILE B CA 1
ATOM 4009 C C . ILE B 1 257 ? -1.553 8.555 2.311 1 96.94 257 ILE B C 1
ATOM 4011 O O . ILE B 1 257 ? -1.341 9.773 2.334 1 96.94 257 ILE B O 1
ATOM 4015 N N . ILE B 1 258 ? -0.608 7.621 2.115 1 96.31 258 ILE B N 1
ATOM 4016 C CA . ILE B 1 258 ? 0.776 8.023 1.898 1 96.31 258 ILE B CA 1
ATOM 4017 C C . ILE B 1 258 ? 0.873 8.883 0.639 1 96.31 258 ILE B C 1
ATOM 4019 O O . ILE B 1 258 ? 1.49 9.953 0.653 1 96.31 258 ILE B O 1
ATOM 4023 N N . ARG B 1 259 ? 0.257 8.422 -0.412 1 94.31 259 ARG B N 1
ATOM 4024 C CA . ARG B 1 259 ? 0.285 9.133 -1.683 1 94.31 259 ARG B CA 1
ATOM 4025 C C . ARG B 1 259 ? -0.306 10.531 -1.537 1 94.31 259 ARG B C 1
ATOM 4027 O O . ARG B 1 259 ? 0.241 11.5 -2.066 1 94.31 259 ARG B O 1
ATOM 4034 N N . LYS B 1 260 ? -1.42 10.641 -0.855 1 92.44 260 LYS B N 1
ATOM 4035 C CA . LYS B 1 260 ? -2.1 11.914 -0.618 1 92.44 260 LYS B CA 1
ATOM 4036 C C . LYS B 1 260 ? -1.192 12.891 0.121 1 92.44 260 LYS B C 1
ATOM 4038 O O . LYS B 1 260 ? -1.088 14.055 -0.262 1 92.44 260 LYS B O 1
ATOM 4043 N N . LYS B 1 261 ? -0.494 12.445 1.106 1 93.94 261 LYS B N 1
ATOM 4044 C CA . LYS B 1 261 ? 0.386 13.305 1.896 1 93.94 261 LYS B CA 1
ATOM 4045 C C . LYS B 1 261 ? 1.534 13.844 1.046 1 93.94 261 LYS B C 1
ATOM 4047 O O . LYS B 1 261 ? 2.059 14.922 1.317 1 93.94 261 LYS B O 1
ATOM 4052 N N . LYS B 1 262 ? 1.857 13.047 0.036 1 92.25 262 LYS B N 1
ATOM 4053 C CA . LYS B 1 262 ? 2.98 13.43 -0.814 1 92.25 262 LYS B CA 1
ATOM 4054 C C . LYS B 1 262 ? 2.525 14.344 -1.946 1 92.25 262 LYS B C 1
ATOM 4056 O O . LYS B 1 262 ? 3.352 14.898 -2.674 1 92.25 262 LYS B O 1
ATOM 4061 N N . GLY B 1 263 ? 1.262 14.5 -2.107 1 87.12 263 GLY B N 1
ATOM 4062 C CA . GLY B 1 263 ? 0.724 15.383 -3.131 1 87.12 263 GLY B CA 1
ATOM 4063 C C . GLY B 1 263 ? 0.818 14.805 -4.527 1 87.12 263 GLY B C 1
ATOM 4064 O O . GLY B 1 263 ? 0.878 15.539 -5.512 1 87.12 263 GLY B O 1
ATOM 4065 N N . ILE B 1 264 ? 1.084 13.5 -4.648 1 78.94 264 ILE B N 1
ATOM 4066 C CA . ILE B 1 264 ? 1.136 12.836 -5.949 1 78.94 264 ILE B CA 1
ATOM 4067 C C . ILE B 1 264 ? -0.282 12.602 -6.465 1 78.94 264 ILE B C 1
ATOM 4069 O O . ILE B 1 264 ? -1.105 11.992 -5.773 1 78.94 264 ILE B O 1
ATOM 4073 N N . LYS B 1 265 ? -0.543 13.305 -7.688 1 64 265 LYS B N 1
ATOM 4074 C CA . LYS B 1 265 ? -1.908 13.305 -8.203 1 64 265 LYS B CA 1
ATOM 4075 C C . LYS B 1 265 ? -2.125 12.156 -9.18 1 64 265 LYS B C 1
ATOM 4077 O O . LYS B 1 265 ? -1.259 11.859 -10.008 1 64 265 LYS B O 1
ATOM 4082 N N . ASP B 1 266 ? -2.389 10.906 -9.141 1 53.62 266 ASP B N 1
ATOM 4083 C CA . ASP B 1 266 ? -2.996 9.984 -10.102 1 53.62 266 ASP B CA 1
ATOM 4084 C C . ASP B 1 266 ? -4.41 9.602 -9.672 1 53.62 266 ASP B C 1
ATOM 4086 O O . ASP B 1 266 ? -4.594 8.641 -8.922 1 53.62 266 ASP B O 1
ATOM 4090 N N . TRP B 1 267 ? -5.164 10.711 -9.406 1 44.53 267 TRP B N 1
ATOM 4091 C CA . TRP B 1 267 ? -6.488 10.43 -8.859 1 44.53 267 TRP B CA 1
ATOM 4092 C C . TRP B 1 267 ? -7.355 9.688 -9.867 1 44.53 267 TRP B C 1
ATOM 4094 O O . TRP B 1 267 ? -8.539 10 -10.031 1 44.53 267 TRP B O 1
ATOM 4104 N N . SER B 1 268 ? -6.707 9.148 -10.781 1 39.81 268 SER B N 1
ATOM 4105 C CA . SER B 1 268 ? -7.574 8.641 -11.844 1 39.81 268 SER B CA 1
ATOM 4106 C C . SER B 1 268 ? -8.836 8.016 -11.273 1 39.81 268 SER B C 1
ATOM 4108 O O . SER B 1 268 ? -9.938 8.234 -11.789 1 39.81 268 SER B O 1
ATOM 4110 N N . HIS B 1 269 ? -8.695 7.113 -10.398 1 41.16 269 HIS B N 1
ATOM 4111 C CA . HIS B 1 269 ? -9.914 6.363 -10.156 1 41.16 269 HIS B CA 1
ATOM 4112 C C . HIS B 1 269 ? -10.875 7.145 -9.258 1 41.16 269 HIS B C 1
ATOM 4114 O O . HIS B 1 269 ? -12.094 7.043 -9.414 1 41.16 269 HIS B O 1
ATOM 4120 N N . HIS B 1 270 ? -10.398 7.781 -8.18 1 39.5 270 HIS B N 1
ATOM 4121 C CA . HIS B 1 270 ? -11.32 8.273 -7.16 1 39.5 270 HIS B CA 1
ATOM 4122 C C . HIS B 1 270 ? -12.023 9.547 -7.625 1 39.5 270 HIS B C 1
ATOM 4124 O O . HIS B 1 270 ? -13.227 9.719 -7.395 1 39.5 270 HIS B O 1
ATOM 4130 N N . LEU B 1 271 ? -11.086 10.469 -8.062 1 40.66 271 LEU B N 1
ATOM 4131 C CA . LEU B 1 271 ? -11.57 11.828 -8.273 1 40.66 271 LEU B CA 1
ATOM 4132 C C . LEU B 1 271 ? -12.586 11.867 -9.414 1 40.66 271 LEU B C 1
ATOM 4134 O O . LEU B 1 271 ? -13.414 12.773 -9.484 1 40.66 271 LEU B O 1
ATOM 4138 N N . ASP B 1 272 ? -12.477 10.906 -10.258 1 40.34 272 ASP B N 1
ATOM 4139 C CA . ASP B 1 272 ? -13.414 11.102 -11.367 1 40.34 272 ASP B CA 1
ATOM 4140 C C . ASP B 1 272 ? -14.844 11.195 -10.852 1 40.34 272 ASP B C 1
ATOM 4142 O O . ASP B 1 272 ? -15.625 12.039 -11.32 1 40.34 272 ASP B O 1
ATOM 4146 N N . LEU B 1 273 ? -15.094 10.359 -9.922 1 39.91 273 LEU B N 1
ATOM 4147 C CA . LEU B 1 273 ? -16.516 10.398 -9.562 1 39.91 273 LEU B CA 1
ATOM 4148 C C . LEU B 1 273 ? -16.844 11.695 -8.836 1 39.91 273 LEU B C 1
ATOM 4150 O O . LEU B 1 273 ? -17.844 12.344 -9.148 1 39.91 273 LEU B O 1
ATOM 4154 N N . VAL B 1 274 ? -16 12.039 -7.84 1 41.44 274 VAL B N 1
ATOM 4155 C CA . VAL B 1 274 ? -16.344 13.258 -7.109 1 41.44 274 VAL B CA 1
ATOM 4156 C C . VAL B 1 274 ? -16.312 14.453 -8.055 1 41.44 274 VAL B C 1
ATOM 4158 O O . VAL B 1 274 ? -17.203 15.312 -8.016 1 41.44 274 VAL B O 1
ATOM 4161 N N . ASN B 1 275 ? -15.312 14.383 -8.844 1 40.97 275 ASN B N 1
ATOM 4162 C CA . ASN B 1 275 ? -15.227 15.477 -9.812 1 40.97 275 ASN B CA 1
ATOM 4163 C C . ASN B 1 275 ? -16.422 15.469 -10.758 1 40.97 275 ASN B C 1
ATOM 4165 O O . ASN B 1 275 ? -16.969 16.531 -11.094 1 40.97 275 ASN B O 1
ATOM 4169 N N . LYS B 1 276 ? -16.625 14.281 -11.273 1 43.38 276 LYS B N 1
ATOM 4170 C CA . LYS B 1 276 ? -17.781 14.211 -12.164 1 43.38 276 LYS B CA 1
ATOM 4171 C C . LYS B 1 276 ? -19.047 14.664 -11.445 1 43.38 276 LYS B C 1
ATOM 4173 O O . LYS B 1 276 ? -19.906 15.32 -12.039 1 43.38 276 LYS B O 1
ATOM 4178 N N . LEU B 1 277 ? -19.109 14.164 -10.234 1 38.56 277 LEU B N 1
ATOM 4179 C CA . LEU B 1 277 ? -20.312 14.492 -9.5 1 38.56 277 LEU B CA 1
ATOM 4180 C C . LEU B 1 277 ? -20.391 15.984 -9.195 1 38.56 277 LEU B C 1
ATOM 4182 O O . LEU B 1 277 ? -21.469 16.578 -9.219 1 38.56 277 LEU B O 1
ATOM 4186 N N . ILE B 1 278 ? -19.203 16.531 -8.898 1 39.62 278 ILE B N 1
ATOM 4187 C CA . ILE B 1 278 ? -19.234 17.969 -8.648 1 39.62 278 ILE B CA 1
ATOM 4188 C C . ILE B 1 278 ? -19.562 18.703 -9.945 1 39.62 278 ILE B C 1
ATOM 4190 O O . ILE B 1 278 ? -20.234 19.75 -9.922 1 39.62 278 ILE B O 1
ATOM 4194 N N . LYS B 1 279 ? -18.875 18.188 -11.039 1 39.72 279 LYS B N 1
ATOM 4195 C CA . LYS B 1 279 ? -19.188 18.906 -12.281 1 39.72 279 LYS B CA 1
ATOM 4196 C C . LYS B 1 279 ? -20.641 18.656 -12.711 1 39.72 279 LYS B C 1
ATOM 4198 O O . LYS B 1 279 ? -21.094 19.219 -13.711 1 39.72 279 LYS B O 1
ATOM 4203 N N . GLY B 1 280 ? -21.469 18.078 -11.945 1 40.81 280 GLY B N 1
ATOM 4204 C CA . GLY B 1 280 ? -22.844 17.938 -12.375 1 40.81 280 GLY B CA 1
ATOM 4205 C C . GLY B 1 280 ? -23.031 16.875 -13.453 1 40.81 280 GLY B C 1
ATOM 4206 O O . GLY B 1 280 ? -24.062 16.828 -14.109 1 40.81 280 GLY B O 1
ATOM 4207 N N . ASP B 1 281 ? -21.828 16.156 -13.945 1 36.59 281 ASP B N 1
ATOM 4208 C CA . ASP B 1 281 ? -22.047 15.25 -15.07 1 36.59 281 ASP B CA 1
ATOM 4209 C C . ASP B 1 281 ? -22.578 13.898 -14.602 1 36.59 281 ASP B C 1
ATOM 4211 O O . ASP B 1 281 ? -22.188 13.406 -13.539 1 36.59 281 ASP B O 1
ATOM 4215 N N . PRO B 1 282 ? -23.734 13.414 -15.102 1 34.75 282 PRO B N 1
ATOM 4216 C CA . PRO B 1 282 ? -24.359 12.133 -14.766 1 34.75 282 PRO B CA 1
ATOM 4217 C C . PRO B 1 282 ? -23.359 10.969 -14.805 1 34.75 282 PRO B C 1
ATOM 4219 O O . PRO B 1 282 ? -22.422 10.977 -15.602 1 34.75 282 PRO B O 1
ATOM 4222 N N . ALA B 1 283 ? -23.297 10.148 -13.984 1 34.84 283 ALA B N 1
ATOM 4223 C CA . ALA B 1 283 ? -22.5 8.93 -13.922 1 34.84 283 ALA B CA 1
ATOM 4224 C C . ALA B 1 283 ? -22.875 7.969 -15.047 1 34.84 283 ALA B C 1
ATOM 4226 O O . ALA B 1 283 ? -24.062 7.84 -15.398 1 34.84 283 ALA B O 1
#

Nearest PDB structures (foldseek):
  2we7-assembly2_B-2  TM=7.312E-01  e=6.904E-17  Mycolicibacterium smegmatis MC2 155
  2we8-assembly1_A-2  TM=7.389E-01  e=2.449E-16  Mycolicibacterium smegmatis MC2 155
  2we8-assembly2_B-3  TM=7.425E-01  e=2.279E-15  Mycolicibacterium smegmatis MC2 155
  2we7-assembly1_A-3  TM=5.429E-01  e=1.041E-15  Mycolicibacterium smegmatis MC2 155
  1ff9-assembly1_A-2  TM=6.581E-01  e=2.526E-03  Pyricularia grisea

Organism: NCBI:txid62609

Sequence (566 aa):
MEILSKALDRVGKGEIAALCIVIDKVGSAPRDPGSLMIVMSNGEKMGSIGGYETEEPIVNAVMDSLRRGEYAPRRITINFGAKASEGEVDTGHICGGKFTVLIKFLLPRERMIIVGSGNVARALGSLASAAGMKPIAVDDNKDSLGEMGRMGIQTIDGETMEDALRVAFAGVGAADSIVIAHGDIEYDYIALREAVKTRAHYIGVLAGKRKASEFLKRLREDGVAGNELVGRVFMPAGLDIGSDNPLEIAVSIIAEIIRKKKGIKDWSHHLDLVNKLIKGDPAMEILSKALDRVGKGEIAALCIVIDKVGSAPRDPGSLMIVMSNGEKMGSIGGYETEEPIVNAVMDSLRRGEYAPRRITINFGAKASEGEVDTGHICGGKFTVLIKFLLPRERMIIVGSGNVARALGSLASAAGMKPIAVDDNKDSLGEMGRMGIQTIDGETMEDALRVAFAGVGAADSIVIAHGDIEYDYIALREAVKTRAHYIGVLAGKRKASEFLKRLREDGVAGNELVGRVFMPAGLDIGSDNPLEIAVSIIAEIIRKKKGIKDWSHHLDLVNKLIKGDPA

Foldseek 3Di:
DVVVVVQVVVLQVFKKKKKKFWQDKDFQDDADGGAIWMAIQVGDIDGDRDDPVQCVVVSVVVNVLLQLLAFAKDKDKDWAFDPPPPDDDPPVPRSIMMIMIIIHMDHHAEEEEEEAQDLLLLLLCVVCVVVRHQYEYFDQPPVSQVVSVVVVHHYFHDPDSLRRLCVRLVPAASRYEYEYDHPDLVSSLSSVLSNLVGHHSAYAYQDDPVSVVVSVVVCVVVPNDLVSCPSHYWVHAFDPPVDDGSNSRSVRNVVVSVCSNNVPDPCVPTVCVSVCVVVVHDD/DVVVVVQVVVLQVFKKKKWKFWQDKDFQDDADGGAIWMAIQVGDIDGDRDDPVQCVVVSVVVNVLLQLLAFAKDKDKDWAFDPPPPDDDPPVPRSIMMIMIIIHMDHHAEEEEEEAQDLLLLLLCVVCVVVRHQYEYFDQPPVSQVVSVVVVHHYFHDPDSLRRLCVRLVPAASRYEYEYDHPDLVSSLSNVLVNLVGHHSAYAYQDDPVSVVVSVVVCVVVPNDLVSCPSHYWVHAFDPPVDDGSNSRSVRNVVVSVCSNNVPDPCVPTVCVSVCVNVVHDD